Protein AF-A0A9W8AQF3-F1 (afdb_monomer)

Solvent-accessible surface area (backbone atoms only — not comparable to full-atom values): 25796 Å² total; per-residue (Å²): 132,82,88,85,83,89,82,91,82,87,91,87,83,90,89,84,82,92,90,83,88,88,88,81,88,79,92,79,89,80,92,88,91,88,93,79,88,90,85,90,89,86,86,88,84,86,88,85,88,87,84,87,81,87,87,82,86,89,87,88,85,80,89,88,87,90,88,89,88,86,86,90,89,90,81,89,92,83,90,88,88,85,89,90,78,90,78,77,94,76,83,78,81,77,87,72,80,91,73,76,90,70,76,92,62,92,72,79,77,62,86,87,71,76,70,76,59,67,71,76,49,44,94,90,53,58,88,67,47,43,57,59,48,42,53,30,56,76,71,72,43,72,72,71,53,98,91,37,79,91,58,53,62,68,57,53,48,55,37,50,75,74,62,57,77,65,93,64,82,88,39,66,76,57,51,55,52,52,52,51,55,50,54,41,36,51,59,42,50,54,52,49,52,52,49,50,52,56,48,51,54,45,52,55,50,50,53,54,51,52,50,54,48,52,52,56,47,51,51,59,49,61,75,72,46,86,85,81,77,84,71,78,59,58,65,73,60,50,49,56,52,48,53,56,47,33,65,72,73,69,53,46,68,42,91,62,29,63,63,50,39,39,61,76,24,78,47,39,64,64,56,28,52,52,52,53,48,54,47,38,62,76,53,71,64,48,79,41,46,56,64,57,50,28,65,76,66,66,50,74,59,68,67,60,56,49,52,52,61,54,36,32,82,67,67,43,66,70,58,42,44,49,51,49,53,51,43,50,74,70,68,56,56,56,67,62,50,50,52,55,49,48,52,51,58,69,70,48,85,87,63,54,72,67,44,47,52,51,50,55,50,52,48,52,60,46,53,49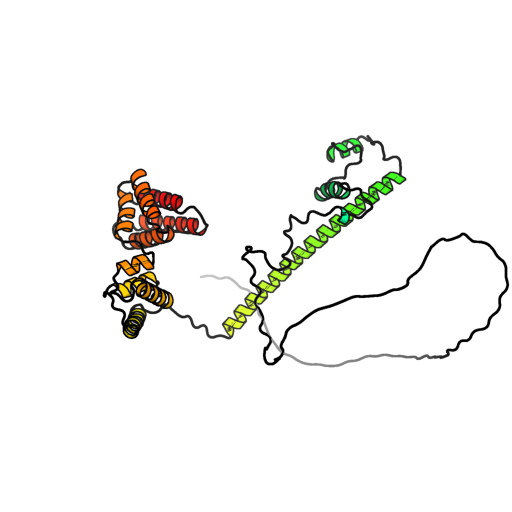,41,48,74,74,67,49,64,51,65,64,49,50,50,53,48,52,54,54,47,25,68,58,75,112

Organism: NCBI:txid1520584

Secondary structure (DSSP, 8-state):
---------------------------------------------------------------------------------------------------TT---S-PPPPTT-----GGGG-TTSPTTHHHHHHHHHHTTPPPPPTT-TTS-HHHHHHHHHTT---TTTT-HHHHHHHHHHHHHHHHHHHHHHHHHHHHHHHHHHHHHHHHHHHHHHHHHHHTTS----PPPPPHHHHHHHHHHHHHHHT--B-TTHHHHHHHTTTT-HHHHHHHHHHHHHHTTT--B-HHHHHHHHTPPPHHHHHHHHHHGGG--HHHHHHHHHHHHHTT--HHHHHHHHHHHHHH-TTS-HHHHHHHHHHHHHHHHHHHTT--HHHHHHHHHHHHHHHH-

Foldseek 3Di:
DDDDDDDDDDDDDDDDDDDDDDDDDDDDDDDDDDDDDDDDDDDDDDDDDDDDDDDDDDDDDDDDDDDDDDDDDDDDDDDDDDDDDDDPDDDDPDDDPCPDDPPPDPDDDDPVPPQDDPCLLPDLADVVGLSLLLVCVVVVADRDDPVCVPPGRVRVVVCVVVVNDDPDPVDPVSVVSVVVSNVSSNVSVVVVVVVVVVVVVVVVVVVVVVVVVVVVVCVVVPVVDDDDDDDQDDLVVLLVVVVVVCVVVVAAEDPPQSVLLCVLVVRPSVSSVVLVVVLCVVVVRDYYDNVSSCVSSLADPPVLLVCLVVLLQVLDLVSNLVSLVVCVVVVRFLLNSLVSNLVCLVPDPLDDPVLNVVLVVLSVVLNVCVVVPDDSSVSSSVSSNVNSVSRD

Radius of gyration: 45.44 Å; Cα contacts (8 Å, |Δi|>4): 207; chains: 1; bounding box: 141×112×80 Å

Sequence (392 aa):
HRRSYDSETESERSTSPRETRSSRRDKHSKSSRRRSRRRSVTPDSERESDHDRRGRRTRILAEESQERSPSPVTSQPLGVTPDLASNPELWVEKKIEPIGDIPVGPTPLTQHDIKMTERSYGGALLAGEGTAMAAYVQEGKRIPRRGEIGLNSDQIQNYEDVGYVMSGNRHHRMNAVRIRKENQVISAEEKRAMLLFNQEEKAKRENKIISGFREIFNEKVLSRCAKFRFKPLPLAQSEAKLQNICNSENVSYEPGVLPKVLQAAEGDLRRATMLLQSISELHANTFLTVDSVQEVAGIIPDDSIRGLVQSWQGQSYETIKRTVDQAVWAGYSAYQILNQIHDLVVDTPEWTSLQKARLAQLIGDTDKQISDGADEHLQLVNFMLQAAQLVA

Structure (mmCIF, N/CA/C/O backbone):
data_AF-A0A9W8AQF3-F1
#
_entry.id   AF-A0A9W8AQF3-F1
#
loop_
_atom_site.group_PDB
_atom_site.id
_atom_site.type_symbol
_atom_site.label_atom_id
_atom_site.label_alt_id
_atom_site.label_comp_id
_atom_site.label_asym_id
_atom_site.label_entity_id
_atom_site.label_seq_id
_atom_site.pdbx_PDB_ins_code
_atom_site.Cartn_x
_atom_site.Cartn_y
_atom_site.Cartn_z
_atom_site.occupancy
_atom_site.B_iso_or_equiv
_atom_site.auth_seq_id
_atom_site.auth_comp_id
_atom_site.auth_asym_id
_atom_site.auth_atom_id
_atom_site.pdbx_PDB_model_num
ATOM 1 N N . HIS A 1 1 ? -65.726 27.733 -14.527 1.00 36.69 1 HIS A N 1
ATOM 2 C CA . HIS A 1 1 ? -66.424 28.911 -13.957 1.00 36.69 1 HIS A CA 1
ATOM 3 C C . HIS A 1 1 ? -65.389 29.969 -13.595 1.00 36.69 1 HIS A C 1
ATOM 5 O O . HIS A 1 1 ? -64.429 29.572 -12.955 1.00 36.69 1 HIS A O 1
ATOM 11 N N . ARG A 1 2 ? -65.637 31.259 -13.916 1.00 35.09 2 ARG A N 1
ATOM 12 C CA . ARG A 1 2 ? -64.792 32.458 -13.629 1.00 35.09 2 ARG A CA 1
ATOM 13 C C . ARG A 1 2 ? -63.373 32.392 -14.281 1.00 35.09 2 ARG A C 1
ATOM 15 O O . ARG A 1 2 ? -62.829 31.307 -14.396 1.00 35.09 2 ARG A O 1
ATOM 22 N N . ARG A 1 3 ? -62.805 33.417 -14.952 1.00 35.38 3 ARG A N 1
ATOM 23 C CA . ARG A 1 3 ? -62.584 34.863 -14.644 1.00 35.38 3 ARG A CA 1
ATOM 24 C C . ARG A 1 3 ? -61.710 35.050 -13.388 1.00 35.38 3 ARG A C 1
ATOM 26 O O . ARG A 1 3 ? -62.020 34.414 -12.391 1.00 35.38 3 ARG A O 1
ATOM 33 N N . SER A 1 4 ? -60.674 35.895 -13.312 1.00 38.94 4 SER A N 1
ATOM 34 C CA . SER A 1 4 ? -60.054 36.910 -14.209 1.00 38.94 4 SER A CA 1
ATOM 35 C C . SER A 1 4 ? -58.675 37.311 -13.585 1.00 38.94 4 SER A C 1
ATOM 37 O O . SER A 1 4 ? -58.494 37.010 -12.408 1.00 38.94 4 SER A O 1
ATOM 39 N N . TYR A 1 5 ? -57.681 37.966 -14.216 1.00 40.25 5 TYR A N 1
ATOM 40 C CA . TYR A 1 5 ? -57.554 38.584 -15.555 1.00 40.25 5 TYR A CA 1
ATOM 41 C C . TYR A 1 5 ? -56.071 38.780 -16.004 1.00 40.25 5 TYR A C 1
ATOM 43 O O . TYR A 1 5 ? -55.168 38.204 -15.404 1.00 40.25 5 TYR A O 1
ATOM 51 N N . ASP A 1 6 ? -55.897 39.584 -17.061 1.00 38.28 6 ASP A N 1
ATOM 52 C CA . ASP A 1 6 ? -54.708 40.096 -17.787 1.00 38.28 6 ASP A CA 1
ATOM 53 C C . ASP A 1 6 ? -53.720 40.956 -16.927 1.00 38.28 6 ASP A C 1
ATOM 55 O O . ASP A 1 6 ? -53.942 41.107 -15.725 1.00 38.28 6 ASP A O 1
ATOM 59 N N . SER A 1 7 ? -52.604 41.548 -17.407 1.00 37.97 7 SER A N 1
ATOM 60 C CA . SER A 1 7 ? -52.220 42.006 -18.769 1.00 37.97 7 SER A CA 1
ATOM 61 C C . SER A 1 7 ? -50.678 42.111 -18.966 1.00 37.97 7 SER A C 1
ATOM 63 O O . SER A 1 7 ? -49.994 42.496 -18.021 1.00 37.97 7 SER A O 1
ATOM 65 N N . GLU A 1 8 ? -50.072 41.643 -20.076 1.00 36.22 8 GLU A N 1
ATOM 66 C CA . GLU A 1 8 ? -49.677 42.399 -21.312 1.00 36.22 8 GLU A CA 1
ATOM 67 C C . GLU A 1 8 ? -48.408 43.301 -21.165 1.00 36.22 8 GLU A C 1
ATOM 69 O O . GLU A 1 8 ? -48.124 43.781 -20.075 1.00 36.22 8 GLU A O 1
ATOM 74 N N . THR A 1 9 ? -47.548 43.569 -22.171 1.00 34.88 9 THR A N 1
ATOM 75 C CA . THR A 1 9 ? -47.558 43.252 -23.626 1.00 34.88 9 THR A CA 1
ATOM 76 C C . THR A 1 9 ? -46.135 43.164 -24.237 1.00 34.88 9 THR A C 1
ATOM 78 O O . THR A 1 9 ? -45.147 43.548 -23.617 1.00 34.88 9 THR A O 1
ATOM 81 N N . GLU A 1 10 ? -46.106 42.678 -25.482 1.00 31.36 10 GLU A N 1
ATOM 82 C CA . GLU A 1 10 ? -45.104 42.664 -26.576 1.00 31.36 10 GLU A CA 1
ATOM 83 C C . GLU A 1 10 ? -44.074 43.828 -26.647 1.00 31.36 10 GLU A C 1
ATOM 85 O O . GLU A 1 10 ? -44.308 44.907 -26.117 1.00 31.36 10 GLU A O 1
ATOM 90 N N . SER A 1 11 ? -42.879 43.760 -27.266 1.00 31.69 11 SER A N 1
ATOM 91 C CA . SER A 1 11 ? -42.222 42.882 -28.271 1.00 31.69 11 SER A CA 1
ATOM 92 C C . SER A 1 11 ? -42.486 43.140 -29.776 1.00 31.69 11 SER A C 1
ATOM 94 O O . SER A 1 11 ? -43.279 42.429 -30.372 1.00 31.69 11 SER A O 1
ATOM 96 N N . GLU A 1 12 ? -41.711 44.028 -30.426 1.00 31.83 12 GLU A N 1
ATOM 97 C CA . GLU A 1 12 ? -41.398 44.027 -31.884 1.00 31.83 12 GLU A CA 1
ATOM 98 C C . GLU A 1 12 ? -40.217 44.997 -32.210 1.00 31.83 12 GLU A C 1
ATOM 100 O O . GLU A 1 12 ? -39.749 45.700 -31.318 1.00 31.83 12 GLU A O 1
ATOM 105 N N . ARG A 1 13 ? -39.703 45.162 -33.451 1.00 31.30 13 ARG A N 1
ATOM 106 C CA . ARG A 1 13 ? -39.072 44.171 -34.362 1.00 31.30 13 ARG A CA 1
ATOM 107 C C . ARG A 1 13 ? -38.300 44.851 -35.530 1.00 31.30 13 ARG A C 1
ATOM 109 O O . ARG A 1 13 ? -38.886 45.211 -36.542 1.00 31.30 13 ARG A O 1
ATOM 116 N N . SER A 1 14 ? -36.960 44.808 -35.492 1.00 29.62 14 SER A N 1
ATOM 117 C CA . SER A 1 14 ? -36.036 44.784 -36.664 1.00 29.62 14 SER A CA 1
ATOM 118 C C . SER A 1 14 ? -35.817 46.020 -37.587 1.00 29.62 14 SER A C 1
ATOM 120 O O . SER A 1 14 ? -36.593 46.964 -37.629 1.00 29.62 14 SER A O 1
ATOM 122 N N . THR A 1 15 ? -34.764 45.897 -38.419 1.00 31.36 15 THR A N 1
ATOM 123 C CA . THR A 1 15 ? -34.368 46.664 -39.636 1.00 31.36 15 THR A CA 1
ATOM 124 C C . THR A 1 15 ? -33.429 47.889 -39.534 1.00 31.36 15 THR A C 1
ATOM 126 O O . THR A 1 15 ? -33.231 48.502 -38.493 1.00 31.36 15 THR A O 1
ATOM 129 N N . SER A 1 16 ? -32.735 48.116 -40.659 1.00 29.12 16 SER A N 1
ATOM 130 C CA . SER A 1 16 ? -31.552 48.964 -40.950 1.00 29.12 16 SER A CA 1
ATOM 131 C C . SER A 1 16 ? -31.938 50.159 -41.876 1.00 29.12 16 SER A C 1
ATOM 133 O O . SER A 1 16 ? -33.124 50.208 -42.196 1.00 29.12 16 SER A O 1
ATOM 135 N N . PRO A 1 17 ? -31.054 51.044 -42.437 1.00 42.41 17 PRO A N 1
ATOM 136 C CA . PRO A 1 17 ? -29.580 50.989 -42.572 1.00 42.41 17 PRO A CA 1
ATOM 137 C C . PRO A 1 17 ? -28.816 52.352 -42.469 1.00 42.41 17 PRO A C 1
ATOM 139 O O . PRO A 1 17 ? -29.359 53.347 -42.018 1.00 42.41 17 PRO A O 1
ATOM 142 N N . ARG A 1 18 ? -27.538 52.356 -42.917 1.00 28.56 18 ARG A N 1
ATOM 143 C CA . ARG A 1 18 ? -26.721 53.461 -43.507 1.00 28.56 18 ARG A CA 1
ATOM 144 C C . ARG A 1 18 ? -27.041 54.932 -43.145 1.00 28.56 18 ARG A C 1
ATOM 146 O O . ARG A 1 18 ? -28.071 55.432 -43.566 1.00 28.56 18 ARG A O 1
ATOM 153 N N . GLU A 1 19 ? -25.997 55.694 -42.775 1.00 30.45 19 GLU A N 1
ATOM 154 C CA . GLU A 1 19 ? -25.388 56.662 -43.723 1.00 30.45 19 GLU A CA 1
ATOM 155 C C . GLU A 1 19 ? -23.952 57.112 -43.348 1.00 30.45 19 GLU A C 1
ATOM 157 O O . GLU A 1 19 ? -23.313 56.490 -42.502 1.00 30.45 19 GLU A O 1
ATOM 162 N N . THR A 1 20 ? -23.385 58.109 -44.053 1.00 30.16 20 THR A N 1
ATOM 163 C CA . THR A 1 20 ? -21.966 58.534 -43.957 1.00 30.16 20 THR A CA 1
ATOM 164 C C . THR A 1 20 ? -21.789 60.057 -44.097 1.00 30.16 20 THR A C 1
ATOM 166 O O . THR A 1 20 ? -22.649 60.711 -44.676 1.00 30.16 20 THR A O 1
ATOM 169 N N . ARG A 1 21 ? -20.604 60.581 -43.711 1.00 28.42 21 ARG A N 1
ATOM 170 C CA . ARG A 1 21 ? -20.161 62.007 -43.771 1.00 28.42 21 ARG A CA 1
ATOM 171 C C . ARG A 1 21 ? -20.749 62.857 -42.621 1.00 28.42 21 ARG A C 1
ATOM 173 O O . ARG A 1 21 ? -21.860 62.632 -42.181 1.00 28.42 21 ARG A O 1
ATOM 180 N N . SER A 1 22 ? -20.037 63.829 -42.043 1.00 31.45 22 SER A N 1
ATOM 181 C CA . SER A 1 22 ? -19.351 64.944 -42.720 1.00 31.45 22 SER A CA 1
ATOM 182 C C . SER A 1 22 ? -18.193 65.571 -41.908 1.00 31.45 22 SER A C 1
ATOM 184 O O . SER A 1 22 ? -17.801 65.066 -40.862 1.00 31.45 22 SER A O 1
ATOM 186 N N . SER A 1 23 ? -17.597 66.654 -42.430 1.00 29.84 23 SER A N 1
ATOM 187 C CA . SER A 1 23 ? -16.319 67.238 -41.984 1.00 29.84 23 SER A CA 1
ATOM 188 C C . SER A 1 23 ? -16.358 68.764 -41.793 1.00 29.84 23 SER A C 1
ATOM 190 O O . SER A 1 23 ? -16.944 69.451 -42.631 1.00 29.84 23 SER A O 1
ATOM 192 N N . ARG A 1 24 ? -15.597 69.299 -40.824 1.00 32.09 24 ARG A N 1
ATOM 193 C CA . ARG A 1 24 ? -15.051 70.683 -40.738 1.00 32.09 24 ARG A CA 1
ATOM 194 C C . ARG A 1 24 ? -13.727 70.596 -39.937 1.00 32.09 24 ARG A C 1
ATOM 196 O O . ARG A 1 24 ? -13.678 69.820 -38.994 1.00 32.09 24 ARG A O 1
ATOM 203 N N . ARG A 1 25 ? -12.571 71.097 -40.411 1.00 31.89 25 ARG A N 1
ATOM 204 C CA . ARG A 1 25 ? -12.106 72.506 -40.573 1.00 31.89 25 ARG A CA 1
ATOM 205 C C . ARG A 1 25 ? -11.894 73.217 -39.219 1.00 31.89 25 ARG A C 1
ATOM 207 O O . ARG A 1 25 ? -12.736 73.065 -38.350 1.00 31.89 25 ARG A O 1
ATOM 214 N N . ASP A 1 26 ? -10.827 73.998 -38.991 1.00 33.72 26 ASP A N 1
ATOM 215 C CA . ASP A 1 26 ? -9.889 74.654 -39.933 1.00 33.72 26 ASP A CA 1
ATOM 216 C C . ASP A 1 26 ? -8.527 75.044 -39.272 1.00 33.72 26 ASP A C 1
ATOM 218 O O . ASP A 1 26 ? -8.540 75.383 -38.100 1.00 33.72 26 ASP A O 1
ATOM 222 N N . LYS A 1 27 ? -7.422 75.101 -40.062 1.00 33.75 27 LYS A N 1
ATOM 223 C CA . LYS A 1 27 ? -6.308 76.121 -40.089 1.00 33.75 27 LYS A CA 1
ATOM 224 C C . LYS A 1 27 ? -5.512 76.489 -38.792 1.00 33.75 27 LYS A C 1
ATOM 226 O O . LYS A 1 27 ? -5.991 76.317 -37.691 1.00 33.75 27 LYS A O 1
ATOM 231 N N . HIS A 1 28 ? -4.288 77.061 -38.795 1.00 33.28 28 HIS A N 1
ATOM 232 C CA . HIS A 1 28 ? -3.264 77.390 -39.819 1.00 33.28 28 HIS A CA 1
ATOM 233 C C . HIS A 1 28 ? -1.887 77.717 -39.160 1.00 33.28 28 HIS A C 1
ATOM 235 O O . HIS A 1 28 ? -1.837 78.630 -38.346 1.00 33.28 28 HIS A O 1
ATOM 241 N N . SER A 1 29 ? -0.762 77.206 -39.703 1.00 29.80 29 SER A N 1
ATOM 242 C CA . SER A 1 29 ? 0.559 77.909 -39.784 1.00 29.80 29 SER A CA 1
ATOM 243 C C . SER A 1 29 ? 1.313 78.270 -38.458 1.00 29.80 29 SER A C 1
ATOM 245 O O . SER A 1 29 ? 0.748 78.128 -37.390 1.00 29.80 29 SER A O 1
ATOM 247 N N . LYS A 1 30 ? 2.593 78.705 -38.392 1.00 32.31 30 LYS A N 1
ATOM 248 C CA . LYS A 1 30 ? 3.669 78.934 -39.392 1.00 32.31 30 LYS A CA 1
ATOM 249 C C . LYS A 1 30 ? 5.081 78.912 -38.733 1.00 32.31 30 LYS A C 1
ATOM 251 O O . LYS A 1 30 ? 5.334 79.635 -37.784 1.00 32.31 30 LYS A O 1
ATOM 256 N N . SER A 1 31 ? 6.001 78.136 -39.314 1.00 28.36 31 SER A N 1
ATOM 257 C CA . SER A 1 31 ? 7.448 78.396 -39.535 1.00 28.36 31 SER A CA 1
ATOM 258 C C . SER A 1 31 ? 8.253 79.431 -38.698 1.00 28.36 31 SER A C 1
ATOM 260 O O . SER A 1 31 ? 8.056 80.632 -38.858 1.00 28.36 31 SER A O 1
ATOM 262 N N . SER A 1 32 ? 9.339 78.983 -38.038 1.00 35.00 32 SER A N 1
ATOM 263 C CA . SER A 1 32 ? 10.731 79.505 -38.195 1.00 35.00 32 SER A CA 1
ATOM 264 C C . SER A 1 32 ? 11.743 78.736 -37.304 1.00 35.00 32 SER A C 1
ATOM 266 O O . SER A 1 32 ? 11.328 77.947 -36.466 1.00 35.00 32 SER A O 1
ATOM 268 N N . ARG A 1 33 ? 13.071 78.959 -37.343 1.00 31.97 33 ARG A N 1
ATOM 269 C CA . ARG A 1 33 ? 14.115 78.753 -38.391 1.00 31.97 33 ARG A CA 1
ATOM 270 C C . ARG A 1 33 ? 15.464 79.358 -37.899 1.00 31.97 33 ARG A C 1
ATOM 272 O O . ARG A 1 33 ? 15.626 80.567 -38.014 1.00 31.97 33 ARG A O 1
ATOM 279 N N . ARG A 1 34 ? 16.440 78.526 -37.472 1.00 32.88 34 ARG A N 1
ATOM 280 C CA . ARG A 1 34 ? 17.944 78.636 -37.569 1.00 32.88 34 ARG A CA 1
ATOM 281 C C . ARG A 1 34 ? 18.613 77.893 -36.383 1.00 32.88 34 ARG A C 1
ATOM 283 O O . ARG A 1 34 ? 18.042 77.944 -35.308 1.00 32.88 34 ARG A O 1
ATOM 290 N N . ARG A 1 35 ? 19.712 77.106 -36.443 1.00 32.47 35 ARG A N 1
ATOM 291 C CA . ARG A 1 35 ? 20.890 76.822 -37.332 1.00 32.47 35 ARG A CA 1
ATOM 292 C C . ARG A 1 35 ? 22.199 77.620 -37.109 1.00 32.47 35 ARG A C 1
ATOM 294 O O . ARG A 1 35 ? 22.379 78.646 -37.756 1.00 32.47 35 ARG A O 1
ATOM 301 N N . SER A 1 36 ? 23.165 76.985 -36.424 1.00 31.02 36 SER A N 1
ATOM 302 C CA . SER A 1 36 ? 24.648 76.981 -36.621 1.00 31.02 36 SER A CA 1
ATOM 303 C C . SER A 1 36 ? 25.254 75.984 -35.577 1.00 31.02 36 SER A C 1
ATOM 305 O O . SER A 1 36 ? 24.595 75.767 -34.568 1.00 31.02 36 SER A O 1
ATOM 307 N N . ARG A 1 37 ? 26.330 75.168 -35.712 1.00 31.11 37 ARG A N 1
ATOM 308 C CA . ARG A 1 37 ? 27.634 75.131 -36.448 1.00 31.11 37 ARG A CA 1
ATOM 309 C C . ARG A 1 37 ? 28.619 76.244 -36.025 1.00 31.11 37 ARG A C 1
ATOM 311 O O . ARG A 1 37 ? 28.202 77.385 -36.001 1.00 31.11 37 ARG A O 1
ATOM 318 N N . ARG A 1 38 ? 29.931 76.051 -35.778 1.00 32.28 38 ARG A N 1
ATOM 319 C CA . ARG A 1 38 ? 30.829 74.861 -35.625 1.00 32.28 38 ARG A CA 1
ATOM 320 C C . ARG A 1 38 ? 31.567 75.025 -34.252 1.00 32.28 38 ARG A C 1
ATOM 322 O O . ARG A 1 38 ? 30.863 75.442 -33.349 1.00 32.28 38 ARG A O 1
ATOM 329 N N . ARG A 1 39 ? 32.850 74.761 -33.921 1.00 28.78 39 ARG A N 1
ATOM 330 C CA . ARG A 1 39 ? 34.115 74.243 -34.522 1.00 28.78 39 ARG A CA 1
ATOM 331 C C . ARG A 1 39 ? 34.950 73.605 -33.371 1.00 28.78 39 ARG A C 1
ATOM 333 O O . ARG A 1 39 ? 34.737 73.965 -32.222 1.00 28.78 39 ARG A O 1
ATOM 340 N N . SER A 1 40 ? 35.905 72.719 -33.667 1.00 30.98 40 SER A N 1
ATOM 341 C CA . SER A 1 40 ? 36.999 72.286 -32.767 1.00 30.98 40 SER A CA 1
ATOM 342 C C . SER A 1 40 ? 38.280 73.131 -32.935 1.00 30.98 40 SER A C 1
ATOM 344 O O . SER A 1 40 ? 38.408 73.783 -33.977 1.00 30.98 40 SER A O 1
ATOM 346 N N . VAL A 1 41 ? 39.218 73.061 -31.966 1.00 29.67 41 VAL A N 1
ATOM 34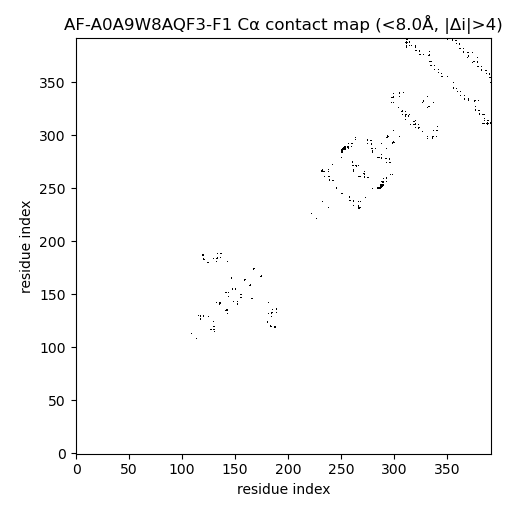7 C CA . VAL A 1 41 ? 40.714 73.044 -32.081 1.00 29.67 41 VAL A CA 1
ATOM 348 C C . VAL A 1 41 ? 41.386 73.439 -30.738 1.00 29.67 41 VAL A C 1
ATOM 350 O O . VAL A 1 41 ? 40.881 74.319 -30.050 1.00 29.67 41 VAL A O 1
ATOM 353 N N . THR A 1 42 ? 42.508 72.793 -30.388 1.00 32.25 42 THR A N 1
ATOM 354 C CA . THR A 1 42 ? 43.472 73.136 -29.304 1.00 32.25 42 THR A CA 1
ATOM 355 C C . THR A 1 42 ? 44.713 73.844 -29.892 1.00 32.25 42 THR A C 1
ATOM 357 O O . THR A 1 42 ? 44.916 73.736 -31.105 1.00 32.25 42 THR A O 1
ATOM 360 N N . PRO A 1 43 ? 45.522 74.605 -29.117 1.00 38.38 43 PRO A N 1
ATOM 361 C CA . PRO A 1 43 ? 46.742 74.019 -28.517 1.00 38.38 43 PRO A CA 1
ATOM 362 C C . PRO A 1 43 ? 47.244 74.717 -27.218 1.00 38.38 43 PRO A C 1
ATOM 364 O O . PRO A 1 43 ? 46.567 75.581 -26.665 1.00 38.38 43 PRO A O 1
ATOM 367 N N . ASP A 1 44 ? 48.438 74.325 -26.761 1.00 25.09 44 ASP A N 1
ATOM 368 C CA . ASP A 1 44 ? 49.206 74.854 -25.619 1.00 25.09 44 ASP A CA 1
ATOM 369 C C . ASP A 1 44 ? 49.760 76.287 -25.771 1.00 25.09 44 ASP A C 1
ATOM 371 O O . ASP A 1 44 ? 50.017 76.757 -26.881 1.00 25.09 44 ASP A O 1
ATOM 375 N N . SER A 1 45 ? 50.101 76.906 -24.629 1.00 28.70 45 SER A N 1
ATOM 376 C CA . SER A 1 45 ? 51.342 77.688 -24.449 1.00 28.70 45 SER A CA 1
ATOM 377 C C . SER A 1 45 ? 51.683 77.873 -22.956 1.00 28.70 45 SER A C 1
ATOM 379 O O . SER A 1 45 ? 50.779 77.962 -22.129 1.00 28.70 45 SER A O 1
ATOM 381 N N . GLU A 1 46 ? 52.974 77.941 -22.622 1.00 25.89 46 GLU A N 1
ATOM 382 C CA . GLU A 1 46 ? 53.530 77.834 -21.256 1.00 25.89 46 GLU A CA 1
ATOM 383 C C . GLU A 1 46 ? 53.776 79.191 -20.535 1.00 25.89 46 GLU A C 1
ATOM 385 O O . GLU A 1 46 ? 53.492 80.256 -21.083 1.00 25.89 46 GLU A O 1
ATOM 390 N N . ARG A 1 47 ? 54.442 79.113 -19.361 1.00 26.59 47 ARG A N 1
ATOM 391 C CA . ARG A 1 47 ? 54.951 80.164 -18.435 1.00 26.59 47 ARG A CA 1
ATOM 392 C C . ARG A 1 47 ? 53.933 80.635 -17.384 1.00 26.59 47 ARG A C 1
ATOM 394 O O . ARG A 1 47 ? 52.902 81.181 -17.748 1.00 26.59 47 ARG A O 1
ATOM 401 N N . GLU A 1 48 ? 54.059 80.367 -16.077 1.00 24.52 48 GLU A N 1
ATOM 402 C CA . GLU A 1 48 ? 55.168 80.367 -15.077 1.00 24.52 48 GLU A CA 1
ATOM 403 C C . GLU A 1 48 ? 55.283 81.667 -14.251 1.00 24.52 48 GLU A C 1
ATOM 405 O O . GLU A 1 48 ? 54.994 82.755 -14.741 1.00 24.52 48 GLU A O 1
ATOM 410 N N . SER A 1 49 ? 55.778 81.513 -13.008 1.00 27.27 49 SER A N 1
ATOM 411 C CA . SER A 1 49 ? 55.986 82.508 -11.929 1.00 27.27 49 SER A CA 1
ATOM 412 C C . SER A 1 49 ? 54.718 83.080 -11.251 1.00 27.27 49 SER A C 1
ATOM 414 O O . SER A 1 49 ? 53.756 83.423 -11.926 1.00 27.27 49 SER A O 1
ATOM 416 N N . ASP A 1 50 ? 54.635 83.243 -9.919 1.00 28.30 50 ASP A N 1
ATOM 417 C CA . ASP A 1 50 ? 55.329 82.570 -8.792 1.00 28.30 50 ASP A CA 1
ATOM 418 C C . ASP A 1 50 ? 54.529 82.788 -7.464 1.00 28.30 50 ASP A C 1
ATOM 420 O O . ASP A 1 50 ? 53.459 83.395 -7.471 1.00 28.30 50 ASP A O 1
ATOM 424 N N . HIS A 1 51 ? 55.094 82.351 -6.329 1.00 28.61 51 HIS A N 1
ATOM 425 C CA . HIS A 1 51 ? 54.745 82.566 -4.913 1.00 28.61 51 HIS A CA 1
ATOM 426 C C . HIS A 1 51 ? 53.838 81.550 -4.184 1.00 28.61 51 HIS A C 1
ATOM 428 O O . HIS A 1 51 ? 52.708 81.818 -3.788 1.00 28.61 51 HIS A O 1
ATOM 434 N N . ASP A 1 52 ? 54.467 80.410 -3.862 1.00 29.31 52 ASP A N 1
ATOM 435 C CA . ASP A 1 52 ? 54.828 80.019 -2.476 1.00 29.31 52 ASP A CA 1
ATOM 436 C C . ASP A 1 52 ? 53.750 80.169 -1.368 1.00 29.31 52 ASP A C 1
ATOM 438 O O . ASP A 1 52 ? 53.556 81.255 -0.823 1.00 29.31 52 ASP A O 1
ATOM 442 N N . ARG A 1 53 ? 53.211 79.033 -0.869 1.00 30.20 53 ARG A N 1
ATOM 443 C CA . ARG A 1 53 ? 53.653 78.464 0.437 1.00 30.20 53 ARG A CA 1
ATOM 444 C C . ARG A 1 53 ? 53.111 77.068 0.801 1.00 30.20 53 ARG A C 1
ATOM 446 O O . ARG A 1 53 ? 51.921 76.872 0.997 1.00 30.20 53 ARG A O 1
ATOM 453 N N . ARG A 1 54 ? 54.065 76.143 1.002 1.00 30.23 54 ARG A N 1
ATOM 454 C CA . ARG A 1 54 ? 54.220 75.137 2.095 1.00 30.23 54 ARG A CA 1
ATOM 455 C C . ARG A 1 54 ? 52.940 74.676 2.843 1.00 30.23 54 ARG A C 1
ATOM 457 O O . ARG A 1 54 ? 52.292 75.488 3.486 1.00 30.23 54 ARG A O 1
ATOM 464 N N . GLY A 1 55 ? 52.590 73.389 2.981 1.00 26.86 55 GLY A N 1
ATOM 465 C CA . GLY A 1 55 ? 53.256 72.120 2.625 1.00 26.86 55 GLY A CA 1
ATOM 466 C C . GLY A 1 55 ? 53.665 71.273 3.851 1.00 26.86 55 GLY A C 1
ATOM 467 O O . GLY A 1 55 ? 54.300 71.790 4.771 1.00 26.86 55 GLY A O 1
ATOM 468 N N . ARG A 1 56 ? 53.362 69.958 3.870 1.00 31.38 56 ARG A N 1
ATOM 469 C CA . ARG A 1 56 ? 53.897 69.007 4.876 1.00 31.38 56 ARG A CA 1
ATOM 470 C C . ARG A 1 56 ? 54.115 67.588 4.312 1.00 31.38 56 ARG A C 1
ATOM 472 O O . ARG A 1 56 ? 53.283 67.068 3.581 1.00 31.38 56 ARG A O 1
ATOM 479 N N . ARG A 1 57 ? 55.260 66.995 4.676 1.00 30.75 57 ARG A N 1
ATOM 480 C CA . ARG A 1 57 ? 55.775 65.648 4.320 1.00 30.75 57 ARG A CA 1
ATOM 481 C C . ARG A 1 57 ? 54.861 64.526 4.859 1.00 30.75 57 ARG A C 1
ATOM 483 O O . ARG A 1 57 ? 54.332 64.702 5.951 1.00 30.75 57 ARG A O 1
ATOM 490 N N . THR A 1 58 ? 54.526 63.430 4.161 1.00 28.64 58 THR A N 1
ATOM 491 C CA . THR A 1 58 ? 55.299 62.364 3.455 1.00 28.64 58 THR A CA 1
ATOM 492 C C . THR A 1 58 ? 56.156 61.455 4.345 1.00 28.64 58 THR A C 1
ATOM 494 O O . THR A 1 58 ? 57.120 61.936 4.944 1.00 28.64 58 THR A O 1
ATOM 497 N N . ARG A 1 59 ? 55.949 60.130 4.246 1.00 27.05 59 ARG A N 1
ATOM 498 C CA . ARG A 1 59 ? 57.035 59.167 3.963 1.00 27.05 59 ARG A CA 1
ATOM 499 C C . ARG A 1 59 ? 56.517 57.797 3.494 1.00 27.05 59 ARG A C 1
ATOM 501 O O . ARG A 1 59 ? 55.594 57.255 4.085 1.00 27.05 59 ARG A O 1
ATOM 508 N N . ILE A 1 60 ? 57.175 57.265 2.466 1.00 28.67 60 ILE A N 1
ATOM 509 C CA . ILE A 1 60 ? 57.196 55.861 2.025 1.00 28.67 60 ILE A CA 1
ATOM 510 C C . ILE A 1 60 ? 58.685 55.504 1.876 1.00 28.67 60 ILE A C 1
ATOM 512 O O . ILE A 1 60 ? 59.469 56.377 1.503 1.00 28.67 60 ILE A O 1
ATOM 516 N N . LEU A 1 61 ? 59.057 54.264 2.197 1.00 28.20 61 LEU A N 1
ATOM 517 C CA . LEU A 1 61 ? 60.344 53.603 1.928 1.00 28.20 61 LEU A CA 1
ATOM 518 C C . LEU A 1 61 ? 60.052 52.086 1.870 1.00 28.20 61 LEU A C 1
ATOM 520 O O . LEU A 1 61 ? 59.238 51.634 2.673 1.00 28.20 61 LEU A O 1
ATOM 524 N N . ALA A 1 62 ? 60.652 51.260 1.010 1.00 25.30 62 ALA A N 1
ATOM 525 C CA . ALA A 1 62 ? 61.475 51.515 -0.182 1.00 25.30 62 ALA A CA 1
ATOM 526 C C . ALA A 1 62 ? 61.432 50.266 -1.108 1.00 25.30 62 ALA A C 1
ATOM 528 O O . ALA A 1 62 ? 60.747 49.294 -0.788 1.00 25.30 62 ALA A O 1
ATOM 529 N N . GLU A 1 63 ? 62.147 50.309 -2.236 1.00 24.88 63 GLU A N 1
ATOM 530 C CA . GLU A 1 63 ? 62.446 49.176 -3.140 1.00 24.88 63 GLU A CA 1
ATOM 531 C C . GLU A 1 63 ? 63.372 48.116 -2.453 1.00 24.88 63 GLU A C 1
ATOM 533 O O . GLU A 1 63 ? 63.660 48.244 -1.264 1.00 24.88 63 GLU A O 1
ATOM 538 N N . GLU A 1 64 ? 63.836 46.999 -3.037 1.00 22.81 64 GLU A N 1
ATOM 539 C CA . GLU A 1 64 ? 64.249 46.713 -4.427 1.00 22.81 64 GLU A CA 1
ATOM 540 C C . GLU A 1 64 ? 64.367 45.186 -4.698 1.00 22.81 64 GLU A C 1
ATOM 542 O O . GLU A 1 64 ? 64.131 44.365 -3.810 1.00 22.81 64 GLU A O 1
ATOM 547 N N . SER A 1 65 ? 64.723 44.787 -5.926 1.00 27.58 65 SER A N 1
ATOM 548 C CA . SER A 1 65 ? 64.781 43.394 -6.410 1.00 27.58 65 SER A CA 1
ATOM 549 C C . SER A 1 65 ? 66.098 43.058 -7.125 1.00 27.58 65 SER A C 1
ATOM 551 O O . SER A 1 65 ? 66.479 43.807 -8.024 1.00 27.58 65 SER A O 1
ATOM 553 N N . GLN A 1 66 ? 66.727 41.902 -6.848 1.00 26.48 66 GLN A N 1
ATOM 554 C CA . GLN A 1 66 ? 67.744 41.309 -7.742 1.00 26.48 66 GLN A CA 1
ATOM 555 C C . GLN A 1 66 ? 67.998 39.797 -7.524 1.00 26.48 66 GLN A C 1
ATOM 557 O O . GLN A 1 66 ? 67.347 39.157 -6.700 1.00 26.48 66 GLN A O 1
ATOM 562 N N . GLU A 1 67 ? 68.887 39.216 -8.339 1.00 23.27 67 GLU A N 1
ATOM 563 C CA . GLU A 1 67 ? 68.925 37.795 -8.736 1.00 23.27 67 GLU A CA 1
ATOM 564 C C . GLU A 1 67 ? 70.100 36.985 -8.139 1.00 23.27 67 GLU A C 1
ATOM 566 O O . GLU A 1 67 ? 71.150 37.561 -7.850 1.00 23.27 67 GLU A O 1
ATOM 571 N N . ARG A 1 68 ? 69.997 35.635 -8.117 1.00 23.45 68 ARG A N 1
ATOM 572 C CA . ARG A 1 68 ? 71.054 34.700 -8.605 1.00 23.45 68 ARG A CA 1
ATOM 573 C C . ARG A 1 68 ? 70.634 33.213 -8.638 1.00 23.45 68 ARG A C 1
ATOM 575 O O . ARG A 1 68 ? 69.556 32.848 -8.184 1.00 23.45 68 ARG A O 1
ATOM 582 N N . SER A 1 69 ? 71.488 32.378 -9.241 1.00 23.09 69 SER A N 1
ATOM 583 C CA . SER A 1 69 ? 71.271 30.976 -9.670 1.00 23.09 69 SER A CA 1
ATOM 584 C C . SER A 1 69 ? 72.524 30.089 -9.357 1.00 23.09 69 SER A C 1
ATOM 586 O O . SER A 1 69 ? 73.354 30.539 -8.567 1.00 23.09 69 SER A O 1
ATOM 588 N N . PRO A 1 70 ? 72.756 28.883 -9.940 1.00 35.09 70 PRO A N 1
ATOM 589 C CA . PRO A 1 70 ? 72.057 27.598 -9.702 1.00 35.09 70 PRO A CA 1
ATOM 590 C C . PRO A 1 70 ? 73.002 26.369 -9.454 1.00 35.09 70 PRO A C 1
ATOM 592 O O . PRO A 1 70 ? 74.225 26.498 -9.493 1.00 35.09 70 PRO A O 1
ATOM 595 N N . SER A 1 71 ? 72.438 25.139 -9.422 1.00 28.95 71 SER A N 1
ATOM 596 C CA . SER A 1 71 ? 73.105 23.796 -9.564 1.00 28.95 71 SER A CA 1
ATOM 597 C C . SER A 1 71 ? 73.842 23.231 -8.316 1.00 28.95 71 SER A C 1
ATOM 599 O O . SER A 1 71 ? 74.048 24.008 -7.385 1.00 28.95 71 SER A O 1
ATOM 601 N N . PRO A 1 72 ? 74.222 21.916 -8.223 1.00 30.06 72 PRO A N 1
ATOM 602 C CA . PRO A 1 72 ? 74.474 20.907 -9.283 1.00 30.06 72 PRO A CA 1
ATOM 603 C C . PRO A 1 72 ? 73.614 19.603 -9.253 1.00 30.06 72 PRO A C 1
ATOM 605 O O . PRO A 1 72 ? 72.578 19.540 -8.602 1.00 30.06 72 PRO A O 1
ATOM 608 N N . VAL A 1 73 ? 74.020 18.597 -10.053 1.00 26.73 73 VAL A N 1
ATOM 609 C CA . VAL A 1 73 ? 73.265 17.416 -10.568 1.00 26.73 73 VAL A CA 1
ATOM 610 C C . VAL A 1 73 ? 74.151 16.138 -10.541 1.00 26.73 73 VAL A C 1
ATOM 612 O O . VAL A 1 73 ? 75.356 16.298 -10.353 1.00 26.73 73 VAL A O 1
ATOM 615 N N . THR A 1 74 ? 73.589 14.928 -10.809 1.00 24.22 74 THR A N 1
ATOM 616 C CA . THR A 1 74 ? 74.194 13.653 -11.368 1.00 24.22 74 THR A CA 1
ATOM 617 C C . THR A 1 74 ? 73.879 12.419 -10.482 1.00 24.22 74 THR A C 1
ATOM 619 O O . THR A 1 74 ? 73.990 12.557 -9.271 1.00 24.22 74 THR A O 1
ATOM 622 N N . SER A 1 75 ? 73.489 11.197 -10.914 1.00 26.52 75 SER A N 1
ATOM 623 C CA . SER A 1 75 ? 73.108 10.512 -12.194 1.00 26.52 75 SER A CA 1
ATOM 624 C C . SER A 1 75 ? 72.147 9.332 -11.850 1.00 26.52 75 SER A C 1
ATOM 626 O O . SER A 1 75 ? 72.288 8.787 -10.762 1.00 26.52 75 SER A O 1
ATOM 628 N N . GLN A 1 76 ? 71.087 8.942 -12.590 1.00 26.05 76 GLN A N 1
ATOM 629 C CA . GLN A 1 76 ? 70.977 8.333 -13.949 1.00 26.05 76 GLN A CA 1
ATOM 630 C C . GLN A 1 76 ? 71.635 6.934 -14.130 1.00 26.05 76 GLN A C 1
ATOM 632 O O . GLN A 1 76 ? 72.672 6.728 -13.502 1.00 26.05 76 GLN A O 1
ATOM 637 N N . PRO A 1 77 ? 71.157 6.023 -15.035 1.00 38.84 77 PRO A N 1
ATOM 638 C CA . PRO A 1 77 ? 69.929 6.021 -15.879 1.00 38.84 77 PRO A CA 1
ATOM 639 C C . PRO A 1 77 ? 69.181 4.649 -16.029 1.00 38.84 77 PRO A C 1
ATOM 641 O O . PRO A 1 77 ? 69.613 3.641 -15.481 1.00 38.84 77 PRO A O 1
ATOM 644 N N . LEU A 1 78 ? 68.095 4.642 -16.837 1.00 25.83 78 LEU A N 1
ATOM 645 C CA . LEU A 1 78 ? 67.539 3.623 -17.790 1.00 25.83 78 LEU A CA 1
ATOM 646 C C . LEU A 1 78 ? 66.017 3.921 -17.921 1.00 25.83 78 LEU A C 1
ATOM 648 O O . LEU A 1 78 ? 65.366 4.085 -16.898 1.00 25.83 78 LEU A O 1
ATOM 652 N N . GLY A 1 79 ? 65.379 4.180 -19.075 1.00 24.83 79 GLY A N 1
ATOM 653 C CA . GLY A 1 79 ? 65.330 3.452 -20.361 1.00 24.83 79 GLY A CA 1
ATOM 654 C C . GLY A 1 79 ? 64.000 2.660 -20.409 1.00 24.83 79 GLY A C 1
ATOM 655 O O . GLY A 1 79 ? 63.751 1.920 -19.468 1.00 24.83 79 GLY A O 1
ATOM 656 N N . VAL A 1 80 ? 63.075 2.745 -21.382 1.00 27.09 80 VAL A N 1
ATOM 657 C CA . VAL A 1 80 ? 63.051 3.261 -22.777 1.00 27.09 80 VAL A CA 1
ATOM 658 C C . VAL A 1 80 ? 61.620 3.772 -23.128 1.00 27.09 80 VAL A C 1
ATOM 660 O O . VAL A 1 80 ? 60.664 3.427 -22.440 1.00 27.09 80 VAL A O 1
ATOM 663 N N . THR A 1 81 ? 61.454 4.576 -24.187 1.00 29.67 81 THR A N 1
ATOM 664 C CA . THR A 1 81 ? 60.166 5.038 -24.779 1.00 29.67 81 THR A CA 1
ATOM 665 C C . THR A 1 81 ? 60.150 4.761 -26.304 1.00 29.67 81 THR A C 1
ATOM 667 O O . THR A 1 81 ? 61.207 4.379 -26.816 1.00 29.67 81 THR A O 1
ATOM 670 N N . PRO A 1 82 ? 59.056 4.979 -27.078 1.00 38.69 82 PRO A N 1
ATOM 671 C CA . PRO A 1 82 ? 57.697 5.429 -26.725 1.00 38.69 82 PRO A CA 1
ATOM 672 C C . PRO A 1 82 ? 56.568 4.513 -27.265 1.00 38.69 82 PRO A C 1
ATOM 674 O O . PRO A 1 82 ? 56.831 3.596 -28.032 1.00 38.69 82 PRO A O 1
ATOM 677 N N . ASP A 1 83 ? 55.304 4.853 -26.980 1.00 24.73 83 ASP A N 1
ATOM 678 C CA . ASP A 1 83 ? 54.339 5.103 -28.069 1.00 24.73 83 ASP A CA 1
ATOM 679 C C . ASP A 1 83 ? 53.203 6.046 -27.612 1.00 24.73 83 ASP A C 1
ATOM 681 O O . ASP A 1 83 ? 52.934 6.156 -26.413 1.00 24.73 83 ASP A O 1
ATOM 685 N N . LEU A 1 84 ? 52.569 6.766 -28.545 1.00 34.91 84 LEU A N 1
ATOM 686 C CA . LEU A 1 84 ? 51.521 7.761 -28.258 1.00 34.91 84 LEU A CA 1
ATOM 687 C C . LEU A 1 84 ? 50.445 7.771 -29.357 1.00 34.91 84 LEU A C 1
ATOM 689 O O . LEU A 1 84 ? 50.426 8.642 -30.228 1.00 34.91 84 LEU A O 1
ATOM 693 N N . ALA A 1 85 ? 49.515 6.819 -29.289 1.00 29.00 85 ALA A N 1
ATOM 694 C CA . ALA A 1 85 ? 48.356 6.755 -30.175 1.00 29.00 85 ALA A CA 1
ATOM 695 C C . ALA A 1 85 ? 47.100 6.252 -29.443 1.00 29.00 85 ALA A C 1
ATOM 697 O O . ALA A 1 85 ? 47.184 5.469 -28.502 1.00 29.00 85 ALA A O 1
ATOM 698 N N . SER A 1 86 ? 45.934 6.711 -29.913 1.00 32.97 86 SER A N 1
ATOM 699 C CA . SER A 1 86 ? 44.584 6.257 -29.536 1.00 32.97 86 SER A CA 1
ATOM 700 C C . SER A 1 86 ? 44.281 6.111 -28.036 1.00 32.97 86 SER A C 1
ATOM 702 O O . SER A 1 86 ? 44.329 5.016 -27.480 1.00 32.97 86 SER A O 1
ATOM 704 N N . ASN A 1 87 ? 43.779 7.187 -27.427 1.00 31.42 87 ASN A N 1
ATOM 705 C CA . ASN A 1 87 ? 42.749 7.058 -26.396 1.00 31.42 87 ASN A CA 1
ATOM 706 C C . ASN A 1 87 ? 41.763 8.240 -26.522 1.00 31.42 87 ASN A C 1
ATOM 708 O O . ASN A 1 87 ? 42.195 9.384 -26.363 1.00 31.42 87 ASN A O 1
ATOM 712 N N . PRO A 1 88 ? 40.484 8.018 -26.889 1.00 33.28 88 PRO A N 1
ATOM 713 C CA . PRO A 1 88 ? 39.467 9.071 -26.892 1.00 33.28 88 PRO A CA 1
ATOM 714 C C . PRO A 1 88 ? 39.059 9.440 -25.454 1.00 33.28 88 PRO A C 1
ATOM 716 O O . PRO A 1 88 ? 39.481 8.792 -24.498 1.00 33.28 88 PRO A O 1
ATOM 719 N N . GLU A 1 89 ? 38.227 10.473 -25.295 1.00 42.38 89 GLU A N 1
ATOM 720 C CA . GLU A 1 89 ? 37.784 10.995 -23.991 1.00 42.38 89 GLU A CA 1
ATOM 721 C C . GLU A 1 89 ? 36.905 10.002 -23.202 1.00 42.38 89 GLU A C 1
ATOM 723 O O . GLU A 1 89 ? 35.680 10.119 -23.139 1.00 42.38 89 GLU A O 1
ATOM 728 N N . LEU A 1 90 ? 37.539 9.027 -22.551 1.00 33.22 90 LEU A N 1
ATOM 729 C CA . LEU A 1 90 ? 36.909 8.184 -21.542 1.00 33.22 90 LEU A CA 1
ATOM 730 C C . LEU A 1 90 ? 36.653 9.005 -20.274 1.00 33.22 90 LEU A C 1
ATOM 732 O O . LEU A 1 90 ? 37.559 9.266 -19.481 1.00 33.22 90 LEU A O 1
ATOM 736 N N . TRP A 1 91 ? 35.393 9.395 -20.080 1.00 34.72 91 TRP A N 1
ATOM 737 C CA . TRP A 1 91 ? 34.908 9.974 -18.831 1.00 34.72 91 TRP A CA 1
ATOM 738 C C . TRP A 1 91 ? 35.090 8.966 -17.690 1.00 34.72 91 TRP A C 1
ATOM 740 O O . TRP A 1 91 ? 34.369 7.974 -17.597 1.00 34.72 91 TRP A O 1
ATOM 750 N N . VAL A 1 92 ? 36.057 9.222 -16.809 1.00 37.19 92 VAL A N 1
ATOM 751 C CA . VAL A 1 92 ? 36.258 8.423 -15.596 1.00 37.19 92 VAL A CA 1
ATOM 752 C C . VAL A 1 92 ? 35.273 8.897 -14.533 1.00 37.19 92 VAL A C 1
ATOM 754 O O . VAL A 1 92 ? 35.463 9.956 -13.931 1.00 37.19 92 VAL A O 1
ATOM 757 N N . GLU A 1 93 ? 34.228 8.109 -14.277 1.00 33.09 93 GLU A N 1
ATOM 758 C CA . GLU A 1 93 ? 33.326 8.359 -13.154 1.00 33.09 93 GLU A CA 1
ATOM 759 C C . GLU A 1 93 ? 34.095 8.304 -11.831 1.00 33.09 93 GLU A C 1
ATOM 761 O O . GLU A 1 93 ? 34.585 7.262 -11.383 1.00 33.09 93 GLU A O 1
ATOM 766 N N . LYS A 1 94 ? 34.199 9.462 -11.180 1.00 37.34 94 LYS A N 1
ATOM 767 C CA . LYS A 1 94 ? 34.789 9.577 -9.853 1.00 37.34 94 LYS A CA 1
ATOM 768 C C . LYS A 1 94 ? 33.813 8.982 -8.841 1.00 37.34 94 LYS A C 1
ATOM 770 O O . LYS A 1 94 ? 32.836 9.635 -8.488 1.00 37.34 94 LYS A O 1
ATOM 775 N N . LYS A 1 95 ? 34.088 7.765 -8.360 1.00 32.50 95 LYS A N 1
ATOM 776 C CA . LYS A 1 95 ? 33.314 7.147 -7.273 1.00 32.50 95 LYS A CA 1
ATOM 777 C C . LYS A 1 95 ? 33.264 8.087 -6.064 1.00 32.50 95 LYS A C 1
ATOM 779 O O . LYS A 1 95 ? 34.302 8.486 -5.537 1.00 32.50 95 LYS A O 1
ATOM 784 N N . ILE A 1 96 ? 32.048 8.431 -5.657 1.00 38.12 96 ILE A N 1
ATOM 785 C CA . ILE A 1 96 ? 31.726 9.162 -4.431 1.00 38.12 96 ILE A CA 1
ATOM 786 C C . ILE A 1 96 ? 31.115 8.132 -3.478 1.00 38.12 96 ILE A C 1
ATOM 788 O O . ILE A 1 96 ? 30.267 7.342 -3.893 1.00 38.12 96 ILE A O 1
ATOM 792 N N . GLU A 1 97 ? 31.567 8.098 -2.226 1.00 35.03 97 GLU A N 1
ATOM 793 C CA . GLU A 1 97 ? 30.970 7.226 -1.209 1.00 35.03 97 GLU A CA 1
ATOM 794 C C . GLU A 1 97 ? 29.562 7.726 -0.831 1.00 35.03 97 GLU A C 1
ATOM 796 O O . GLU A 1 97 ? 29.331 8.938 -0.855 1.00 35.03 97 GLU A O 1
ATOM 801 N N . PRO A 1 98 ? 28.611 6.833 -0.490 1.00 36.34 98 PRO A N 1
ATOM 802 C CA . PRO A 1 98 ? 27.215 7.196 -0.246 1.00 36.34 98 PRO A CA 1
ATOM 803 C C . PRO A 1 98 ? 27.028 7.931 1.094 1.00 36.34 98 PRO A C 1
ATOM 805 O O . PRO A 1 98 ? 26.531 7.383 2.076 1.00 36.34 98 PRO A O 1
ATOM 808 N N . ILE A 1 99 ? 27.409 9.207 1.120 1.00 42.94 99 ILE A N 1
ATOM 809 C CA . ILE A 1 99 ? 27.019 10.168 2.153 1.00 42.94 99 ILE A CA 1
ATOM 810 C C . ILE A 1 99 ? 25.574 10.581 1.846 1.00 42.94 99 ILE A C 1
ATOM 812 O O . ILE A 1 99 ? 25.319 11.242 0.840 1.00 42.94 99 ILE A O 1
ATOM 816 N N . GLY A 1 100 ? 24.634 10.126 2.679 1.00 39.75 100 GLY A N 1
ATOM 817 C CA . GLY A 1 100 ? 23.199 10.158 2.381 1.00 39.75 100 GLY A CA 1
ATOM 818 C C . GLY A 1 100 ? 22.610 11.552 2.136 1.00 39.75 100 GLY A C 1
ATOM 819 O O . GLY A 1 100 ? 22.925 12.501 2.852 1.00 39.75 100 GLY A O 1
ATOM 820 N N . ASP A 1 101 ? 21.738 11.630 1.126 1.00 49.88 101 ASP A N 1
ATOM 821 C CA . ASP A 1 101 ? 20.739 12.670 0.835 1.00 49.88 101 ASP A CA 1
ATOM 822 C C . ASP A 1 101 ? 21.091 14.119 1.214 1.00 49.88 101 ASP A C 1
ATOM 824 O O . ASP A 1 101 ? 20.300 14.852 1.810 1.00 49.88 101 ASP A O 1
ATOM 828 N N . ILE A 1 102 ? 22.264 14.582 0.774 1.00 50.22 102 ILE A N 1
ATOM 829 C CA . ILE A 1 102 ? 22.559 16.015 0.687 1.00 50.22 102 ILE A CA 1
ATOM 830 C C . ILE A 1 102 ? 21.915 16.549 -0.609 1.00 50.22 102 ILE A C 1
ATOM 832 O O . ILE A 1 102 ? 22.384 16.202 -1.696 1.00 50.22 102 ILE A O 1
ATOM 836 N N . PRO A 1 103 ? 20.870 17.400 -0.555 1.00 57.50 103 PRO A N 1
ATOM 837 C CA . PRO A 1 103 ? 20.221 17.912 -1.760 1.00 57.50 103 PRO A CA 1
ATOM 838 C C . PRO A 1 103 ? 21.164 18.855 -2.522 1.00 57.50 103 PRO A C 1
ATOM 840 O O . PRO A 1 103 ? 21.438 19.974 -2.087 1.00 57.50 103 PRO A O 1
ATOM 843 N N . VAL A 1 104 ? 21.663 18.409 -3.680 1.00 52.47 104 VAL A N 1
ATOM 844 C CA . VAL A 1 104 ? 22.634 19.161 -4.493 1.00 52.47 104 VAL A CA 1
ATOM 845 C C . VAL A 1 104 ? 21.941 20.282 -5.276 1.00 52.47 104 VAL A C 1
ATOM 847 O O . VAL A 1 104 ? 21.624 20.162 -6.458 1.00 52.47 104 VAL A O 1
ATOM 850 N N . GLY A 1 105 ? 21.714 21.404 -4.599 1.00 57.34 105 GLY A N 1
ATOM 851 C CA . GLY A 1 105 ? 21.204 22.643 -5.177 1.00 57.34 105 GLY A CA 1
ATOM 852 C C . GLY A 1 105 ? 20.974 23.712 -4.103 1.00 57.34 105 GLY A C 1
ATOM 853 O O . GLY A 1 105 ? 20.955 23.390 -2.916 1.00 57.34 105 GLY A O 1
ATOM 854 N N . PRO A 1 106 ? 20.796 24.991 -4.479 1.00 53.16 106 PRO A N 1
ATOM 855 C CA . PRO A 1 106 ? 20.425 26.038 -3.534 1.00 53.16 106 PRO A CA 1
ATOM 856 C C . PRO A 1 106 ? 18.967 25.846 -3.092 1.00 53.16 106 PRO A C 1
ATOM 858 O O . PRO A 1 106 ? 18.040 26.386 -3.698 1.00 53.16 106 PRO A O 1
ATOM 861 N N . THR A 1 107 ? 18.759 25.052 -2.042 1.00 57.94 107 THR A N 1
ATOM 862 C CA . THR A 1 107 ? 17.447 24.877 -1.413 1.00 57.94 107 THR A CA 1
ATOM 863 C C . THR A 1 107 ? 16.929 26.219 -0.875 1.00 57.94 107 THR A C 1
ATOM 865 O O . THR A 1 107 ? 17.706 27.016 -0.338 1.00 57.94 107 THR A O 1
ATOM 868 N N . PRO A 1 108 ? 15.623 26.521 -1.015 1.00 53.38 108 PRO A N 1
ATOM 869 C CA . PRO A 1 108 ? 15.056 27.729 -0.432 1.00 53.38 108 PRO A CA 1
ATOM 870 C C . PRO A 1 108 ? 15.159 27.661 1.096 1.00 53.38 108 PRO A C 1
ATOM 872 O O . PRO A 1 108 ? 14.752 26.675 1.709 1.00 53.38 108 PRO A O 1
ATOM 875 N N . LEU A 1 109 ? 15.703 28.717 1.706 1.00 46.09 109 LEU A N 1
ATOM 876 C CA . LEU A 1 109 ? 15.887 28.813 3.156 1.00 46.09 109 LEU A CA 1
ATOM 877 C C . LEU A 1 109 ? 14.559 28.618 3.899 1.00 46.09 109 LEU A C 1
ATOM 879 O O . LEU A 1 109 ? 13.596 29.354 3.671 1.00 46.09 109 LEU A O 1
ATOM 883 N N . THR A 1 110 ? 14.538 27.670 4.836 1.00 50.16 110 THR A N 1
ATOM 884 C CA . THR A 1 110 ? 13.416 27.433 5.749 1.00 50.16 110 THR A CA 1
ATOM 885 C C . THR A 1 110 ? 13.091 28.727 6.499 1.00 50.16 110 THR A C 1
ATOM 887 O O . THR A 1 110 ? 13.956 29.295 7.169 1.00 50.16 110 THR A O 1
ATOM 890 N N . GLN A 1 111 ? 11.848 29.213 6.389 1.00 53.19 111 GLN A N 1
ATOM 891 C CA . GLN A 1 111 ? 11.485 30.596 6.754 1.00 53.19 111 GLN A CA 1
ATOM 892 C C . GLN A 1 111 ? 11.814 30.990 8.208 1.00 53.19 111 GLN A C 1
ATOM 894 O O . GLN A 1 111 ? 12.025 32.171 8.486 1.00 53.19 111 GLN A O 1
ATOM 899 N N . HIS A 1 112 ? 11.898 30.023 9.124 1.00 47.03 112 HIS A N 1
ATOM 900 C CA . HIS A 1 112 ? 12.151 30.261 10.547 1.00 47.03 112 HIS A CA 1
ATOM 901 C C . HIS A 1 112 ? 13.635 30.415 10.927 1.00 47.03 112 HIS A C 1
ATOM 903 O O . HIS A 1 112 ? 13.915 30.949 11.999 1.00 47.03 112 HIS A O 1
ATOM 909 N N . ASP A 1 113 ? 14.585 30.024 10.066 1.00 46.56 113 ASP A N 1
ATOM 910 C CA . ASP A 1 113 ? 16.020 30.007 1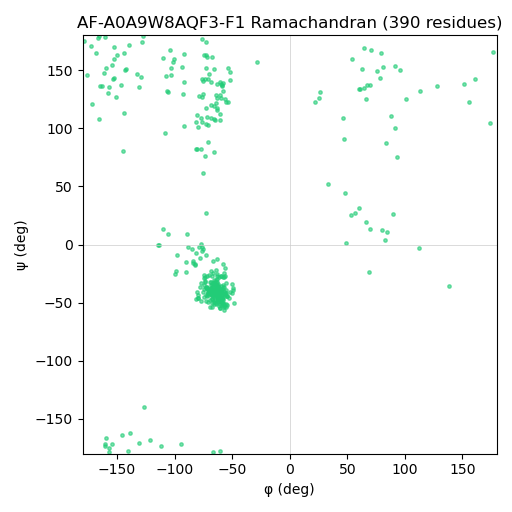0.406 1.00 46.56 113 ASP A CA 1
ATOM 911 C C . ASP A 1 113 ? 16.883 31.063 9.701 1.00 46.56 113 ASP A C 1
ATOM 913 O O . ASP A 1 113 ? 18.107 31.078 9.841 1.00 46.56 113 ASP A O 1
ATOM 917 N N . ILE A 1 114 ? 16.262 32.064 9.064 1.00 54.78 114 ILE A N 1
ATOM 918 C CA . ILE A 1 114 ? 16.957 33.314 8.704 1.00 54.78 114 ILE A CA 1
ATOM 919 C C . ILE A 1 114 ? 17.145 34.183 9.965 1.00 54.78 114 ILE A C 1
ATOM 921 O O . ILE A 1 114 ? 16.619 35.302 10.054 1.00 54.78 114 ILE A O 1
ATOM 925 N N . LYS A 1 115 ? 17.893 33.655 10.946 1.00 54.06 115 LYS A N 1
ATOM 926 C CA . LYS A 1 115 ? 18.405 34.376 12.117 1.00 54.06 115 LYS A CA 1
ATOM 927 C C . LYS A 1 115 ? 19.391 35.437 11.625 1.00 54.06 115 LYS A C 1
ATOM 929 O O . LYS A 1 115 ? 20.483 35.121 11.157 1.00 54.06 115 LYS A O 1
ATOM 934 N N . MET A 1 116 ? 18.985 36.705 11.677 1.00 58.22 116 MET A N 1
ATOM 935 C CA . MET A 1 116 ? 19.756 37.815 11.107 1.00 58.22 116 MET A CA 1
ATOM 936 C C . MET A 1 116 ? 21.106 37.973 11.811 1.00 58.22 116 MET A C 1
ATOM 938 O O . MET A 1 116 ? 21.161 38.331 12.987 1.00 58.22 116 MET A O 1
ATOM 942 N N . THR A 1 117 ? 22.200 37.760 11.076 1.00 61.53 117 THR A N 1
ATOM 943 C CA . THR A 1 117 ? 23.551 38.090 11.545 1.00 61.53 117 THR A CA 1
ATOM 944 C C . THR A 1 117 ? 23.624 39.577 11.895 1.00 61.53 117 THR A C 1
ATOM 946 O O . THR A 1 117 ? 23.119 40.412 11.152 1.00 61.53 117 THR A O 1
ATOM 949 N N . GLU A 1 118 ? 24.301 39.931 12.989 1.00 62.91 118 GLU A N 1
ATOM 950 C CA . GLU A 1 118 ? 24.351 41.300 13.541 1.00 62.91 118 GLU A CA 1
ATOM 951 C C . GLU A 1 118 ? 24.697 42.385 12.504 1.00 62.91 118 GLU A C 1
ATOM 953 O O . GLU A 1 118 ? 24.173 43.499 12.542 1.00 62.91 118 GLU A O 1
ATOM 958 N N . ARG A 1 119 ? 25.544 42.029 11.528 1.00 66.69 119 ARG A N 1
ATOM 959 C CA . ARG A 1 119 ? 25.979 42.880 10.409 1.00 66.69 119 ARG A CA 1
ATOM 960 C C . ARG A 1 119 ? 24.818 43.432 9.570 1.00 66.69 119 ARG A C 1
ATOM 962 O O . ARG A 1 119 ? 24.969 44.508 8.996 1.00 66.69 119 ARG A O 1
ATOM 969 N N . SER A 1 120 ? 23.676 42.743 9.518 1.00 69.69 120 SER A N 1
ATOM 970 C CA . SER A 1 120 ? 22.501 43.129 8.724 1.00 69.69 120 SER A CA 1
ATOM 971 C C . SER A 1 120 ? 21.877 44.460 9.150 1.00 69.69 120 SER A C 1
ATOM 973 O O . SER A 1 120 ? 21.274 45.137 8.322 1.00 69.69 120 SER A O 1
ATOM 975 N N . TYR A 1 121 ? 22.055 44.867 10.411 1.00 72.50 121 TYR A N 1
ATOM 976 C CA . TYR A 1 121 ? 21.548 46.143 10.928 1.00 72.50 121 TYR A CA 1
ATOM 977 C C . TYR A 1 121 ? 22.535 47.309 10.729 1.00 72.50 121 TYR A C 1
ATOM 979 O O . TYR A 1 121 ? 22.206 48.452 11.034 1.00 72.50 121 TYR A O 1
ATOM 987 N N . GLY A 1 122 ? 23.729 47.058 10.176 1.00 71.25 122 GLY A N 1
ATOM 988 C CA . GLY A 1 122 ? 24.729 48.074 9.832 1.00 71.25 122 GLY A CA 1
ATOM 989 C C . GLY A 1 122 ? 25.600 48.562 11.002 1.00 71.25 122 GLY A C 1
ATOM 990 O O . GLY A 1 122 ? 25.201 48.573 12.163 1.00 71.25 122 GLY A O 1
ATOM 991 N N . GLY A 1 123 ? 26.817 49.014 10.681 1.00 74.88 123 GLY A N 1
ATOM 992 C CA . GLY A 1 123 ? 27.912 49.267 11.638 1.00 74.88 123 GLY A CA 1
ATOM 993 C C . GLY A 1 123 ? 27.796 50.493 12.560 1.00 74.88 123 GLY A C 1
ATOM 994 O O . GLY A 1 123 ? 28.822 51.035 12.958 1.00 74.88 123 GLY A O 1
ATOM 995 N N . ALA A 1 124 ? 26.586 50.961 12.878 1.00 77.06 124 ALA A N 1
ATOM 996 C CA . ALA A 1 124 ? 26.355 52.018 13.877 1.00 77.06 124 ALA A CA 1
ATOM 997 C C . ALA A 1 124 ? 25.946 51.465 15.259 1.00 77.06 124 ALA A C 1
ATOM 999 O O . ALA A 1 124 ? 25.851 52.219 16.232 1.00 77.06 124 ALA A O 1
ATOM 1000 N N . LEU A 1 125 ? 25.679 50.161 15.325 1.00 80.00 125 LEU A N 1
ATOM 1001 C CA . LEU A 1 125 ? 25.254 49.410 16.502 1.00 80.00 125 LEU A CA 1
ATOM 1002 C C . LEU A 1 125 ? 26.440 48.609 17.064 1.00 80.00 125 LEU A C 1
ATOM 1004 O O . LEU A 1 125 ? 27.345 48.227 16.321 1.00 80.00 125 LEU A O 1
ATOM 1008 N N . LEU A 1 126 ? 26.440 48.352 18.371 1.00 78.69 126 LEU A N 1
ATOM 1009 C CA . LEU A 1 126 ? 27.321 47.358 18.989 1.00 78.69 126 LEU A CA 1
ATOM 1010 C C . LEU A 1 126 ? 26.857 45.935 18.630 1.00 78.69 126 LEU A C 1
ATOM 1012 O O . LEU A 1 126 ? 25.696 45.717 18.276 1.00 78.69 126 LEU A O 1
ATOM 1016 N N . ALA A 1 127 ? 27.756 44.958 18.788 1.00 79.50 127 ALA A N 1
ATOM 1017 C CA . ALA A 1 127 ? 27.381 43.543 18.822 1.00 79.50 127 ALA A CA 1
ATOM 1018 C C . ALA A 1 127 ? 26.262 43.318 19.862 1.00 79.50 127 ALA A C 1
ATOM 1020 O O . ALA A 1 127 ? 26.231 43.979 20.903 1.00 79.50 127 ALA A O 1
ATOM 1021 N N . GLY A 1 128 ? 25.301 42.453 19.547 1.00 79.38 128 GLY A N 1
ATOM 1022 C CA . GLY A 1 128 ? 24.070 42.219 20.307 1.00 79.38 128 GLY A CA 1
ATOM 1023 C C . GLY A 1 128 ? 23.035 43.358 20.308 1.00 79.38 128 GLY A C 1
ATOM 1024 O O . GLY A 1 128 ? 21.851 43.095 20.501 1.00 79.38 128 GLY A O 1
ATOM 1025 N N . GLU A 1 129 ? 23.421 44.619 20.076 1.00 82.12 129 GLU A N 1
ATOM 1026 C CA . GLU A 1 129 ? 22.512 45.772 20.216 1.00 82.12 129 GLU A CA 1
ATOM 1027 C C . GLU A 1 129 ? 21.408 45.757 19.144 1.00 82.12 129 GLU A C 1
ATOM 1029 O O . GLU A 1 129 ? 20.228 45.882 19.465 1.00 82.12 129 GLU A O 1
ATOM 1034 N N . GLY A 1 130 ? 21.774 45.538 17.876 1.00 82.12 130 GLY A N 1
ATOM 1035 C CA . GLY A 1 130 ? 20.816 45.507 16.764 1.00 82.12 130 GLY A CA 1
ATOM 1036 C C . GLY A 1 130 ? 19.820 44.347 16.837 1.00 82.12 130 GLY A C 1
ATOM 1037 O O . GLY A 1 130 ? 18.634 44.540 16.589 1.00 82.12 130 GLY A O 1
ATOM 1038 N N . THR A 1 131 ? 20.279 43.156 17.233 1.00 83.38 131 THR A N 1
ATOM 1039 C CA . THR A 1 131 ? 19.429 41.966 17.395 1.00 83.38 131 THR A CA 1
ATOM 1040 C C . THR A 1 131 ? 18.491 42.093 18.594 1.00 83.38 131 THR A C 1
ATOM 1042 O O . THR A 1 131 ? 17.316 41.752 18.472 1.00 83.38 131 THR A O 1
ATOM 1045 N N . ALA A 1 132 ? 18.958 42.651 19.717 1.00 82.25 132 ALA A N 1
ATOM 1046 C CA . ALA A 1 132 ? 18.104 42.943 20.867 1.00 82.25 132 ALA A CA 1
ATOM 1047 C C . ALA A 1 132 ? 17.024 43.988 20.531 1.00 82.25 132 ALA A C 1
ATOM 1049 O O . ALA A 1 132 ? 15.865 43.809 20.892 1.00 82.25 132 ALA A O 1
ATOM 1050 N N . MET A 1 133 ? 17.374 45.055 19.803 1.00 79.19 133 MET A N 1
ATOM 1051 C CA . MET A 1 133 ? 16.409 46.067 19.355 1.00 79.19 133 MET A CA 1
ATOM 1052 C C . MET A 1 133 ? 15.388 45.502 18.355 1.00 79.19 133 MET A C 1
ATOM 1054 O O . MET A 1 133 ? 14.210 45.844 18.441 1.00 79.19 133 MET A O 1
ATOM 1058 N N . ALA A 1 134 ? 15.813 44.626 17.438 1.00 82.88 134 ALA A N 1
ATOM 1059 C CA . ALA A 1 134 ? 14.933 44.020 16.439 1.00 82.88 134 ALA A CA 1
ATOM 1060 C C . ALA A 1 134 ? 13.841 43.139 17.066 1.00 82.88 134 ALA A C 1
ATOM 1062 O O . ALA A 1 134 ? 12.707 43.177 16.598 1.00 82.88 134 ALA A O 1
ATOM 1063 N N . ALA A 1 135 ? 14.140 42.417 18.153 1.00 84.19 135 ALA A N 1
ATOM 1064 C CA . ALA A 1 135 ? 13.147 41.614 18.871 1.00 84.19 135 ALA A CA 1
ATOM 1065 C C . ALA A 1 135 ? 11.968 42.467 19.382 1.00 84.19 135 ALA A C 1
ATOM 1067 O O . ALA A 1 135 ? 10.815 42.141 19.114 1.00 84.19 135 ALA A O 1
ATOM 1068 N N . TYR A 1 136 ? 12.236 43.616 20.019 1.00 83.44 136 TYR A N 1
ATOM 1069 C CA . TYR A 1 136 ? 11.168 44.530 20.454 1.00 83.44 136 TYR A CA 1
ATOM 1070 C C . TYR A 1 136 ? 10.346 45.076 19.275 1.00 83.44 136 TYR A C 1
ATOM 1072 O O . TYR A 1 136 ? 9.129 45.185 19.393 1.00 83.44 136 TYR A O 1
ATOM 1080 N N . VAL A 1 137 ? 10.979 45.367 18.130 1.00 83.25 137 VAL A N 1
ATOM 1081 C CA . VAL A 1 137 ? 10.278 45.825 16.913 1.00 83.25 137 VAL A CA 1
ATOM 1082 C C . VAL A 1 137 ? 9.389 44.723 16.324 1.00 83.25 137 VAL A C 1
ATOM 1084 O O . VAL A 1 137 ? 8.255 45.005 15.947 1.00 83.25 137 VAL A O 1
ATOM 1087 N N . GLN A 1 138 ? 9.857 43.471 16.295 1.00 81.31 138 GLN A N 1
ATOM 1088 C CA . GLN A 1 138 ? 9.068 42.310 15.858 1.00 81.31 138 GLN A CA 1
ATOM 1089 C C . GLN A 1 138 ? 7.884 42.024 16.798 1.00 81.31 138 GLN A C 1
ATOM 1091 O O . GLN A 1 138 ? 6.813 41.642 16.336 1.00 81.31 138 GLN A O 1
ATOM 1096 N N . GLU A 1 139 ? 8.044 42.271 18.100 1.00 80.75 139 GLU A N 1
ATOM 1097 C CA . GLU A 1 139 ? 6.965 42.213 19.096 1.00 80.75 139 GLU A CA 1
ATOM 1098 C C . GLU A 1 139 ? 6.049 43.459 19.095 1.00 80.75 139 GLU A C 1
ATOM 1100 O O . GLU A 1 139 ? 5.105 43.521 19.884 1.00 80.75 139 GLU A O 1
ATOM 1105 N N . GLY A 1 140 ? 6.316 44.465 18.252 1.00 78.50 140 GLY A N 1
ATOM 1106 C CA . GLY A 1 140 ? 5.556 45.723 18.188 1.00 78.50 140 GLY A CA 1
ATOM 1107 C C . GLY A 1 140 ? 5.729 46.647 19.404 1.00 78.50 140 GLY A C 1
ATOM 1108 O O . GLY A 1 140 ? 4.954 47.586 19.579 1.00 78.50 140 GLY A O 1
ATOM 1109 N N . LYS A 1 141 ? 6.726 46.393 20.258 1.00 82.94 141 LYS A N 1
ATOM 1110 C CA . LYS A 1 141 ? 6.957 47.087 21.533 1.00 82.94 141 LYS A CA 1
ATOM 1111 C C . LYS A 1 141 ? 7.925 48.261 21.386 1.00 82.94 141 LYS A C 1
ATOM 1113 O O . LYS A 1 141 ? 8.838 48.260 20.560 1.00 82.94 141 LYS A O 1
ATOM 1118 N N . ARG A 1 142 ? 7.776 49.258 22.264 1.00 80.50 142 ARG A N 1
ATOM 1119 C CA . ARG A 1 142 ? 8.719 50.379 22.392 1.00 80.50 142 ARG A CA 1
ATOM 1120 C C . ARG A 1 142 ? 10.084 49.844 22.838 1.00 80.50 142 ARG A C 1
ATOM 1122 O O . ARG A 1 142 ? 10.188 49.202 23.879 1.00 80.50 142 ARG A O 1
ATOM 1129 N N . ILE A 1 143 ? 11.138 50.164 22.087 1.00 82.31 143 ILE A N 1
ATOM 1130 C CA . ILE A 1 143 ? 12.518 49.811 22.452 1.00 82.31 143 ILE A CA 1
ATOM 1131 C C . ILE A 1 143 ? 12.864 50.467 23.812 1.00 82.31 143 ILE A C 1
ATOM 1133 O O . ILE A 1 143 ? 12.654 51.677 23.971 1.00 82.31 143 ILE A O 1
ATOM 1137 N N . PRO A 1 144 ? 13.370 49.712 24.808 1.00 78.00 144 PRO A N 1
ATOM 1138 C CA . PRO A 1 144 ? 13.686 50.255 26.127 1.00 78.00 144 PRO A CA 1
ATOM 1139 C C . PRO A 1 144 ? 14.973 51.093 26.112 1.00 78.00 144 PRO A C 1
ATOM 1141 O O . PRO A 1 144 ? 15.974 50.748 25.479 1.00 78.00 144 PRO A O 1
ATOM 1144 N N . ARG A 1 145 ? 14.979 52.202 26.858 1.00 78.12 145 ARG A N 1
ATOM 1145 C CA . ARG A 1 145 ? 16.170 53.038 27.083 1.00 78.12 145 ARG A CA 1
ATOM 1146 C C . ARG A 1 145 ? 17.128 52.340 28.065 1.00 78.12 145 ARG A C 1
ATOM 1148 O O . ARG A 1 145 ? 16.739 51.456 28.819 1.00 78.12 145 ARG A O 1
ATOM 1155 N N . ARG A 1 146 ? 18.394 52.776 28.125 1.00 74.06 146 ARG A N 1
ATOM 1156 C CA . ARG A 1 146 ? 19.470 52.136 28.927 1.00 74.06 146 ARG A CA 1
ATOM 1157 C C . ARG A 1 146 ? 19.174 51.980 30.436 1.00 74.06 146 ARG A C 1
ATOM 1159 O O . ARG A 1 146 ? 19.823 51.167 31.081 1.00 74.06 146 ARG A O 1
ATOM 1166 N N . GLY A 1 147 ? 18.231 52.747 30.991 1.00 71.06 147 GLY A N 1
ATOM 1167 C CA . GLY A 1 147 ? 17.760 52.640 32.384 1.00 71.06 147 GLY A CA 1
ATOM 1168 C C . GLY A 1 147 ? 16.374 51.998 32.552 1.00 71.06 147 GLY A C 1
ATOM 1169 O O . GLY A 1 147 ? 15.814 52.066 33.636 1.00 71.06 147 GLY A O 1
ATOM 1170 N N . GLU A 1 148 ? 15.805 51.427 31.487 1.00 76.06 148 GLU A N 1
ATOM 1171 C CA . GLU A 1 148 ? 14.471 50.797 31.452 1.00 76.06 148 GLU A CA 1
ATOM 1172 C C . GLU A 1 148 ? 14.552 49.276 31.227 1.00 76.06 148 GLU A C 1
ATOM 1174 O O . GLU A 1 148 ? 13.535 48.591 31.168 1.00 76.06 148 GLU A O 1
ATOM 1179 N N . ILE A 1 149 ? 15.768 48.737 31.088 1.00 73.56 149 ILE A N 1
ATOM 1180 C CA . ILE A 1 149 ? 16.031 47.312 30.877 1.00 73.56 149 ILE A CA 1
ATOM 1181 C C . ILE A 1 149 ? 15.593 46.548 32.136 1.00 73.56 149 ILE A C 1
ATOM 1183 O O . ILE A 1 149 ? 16.243 46.650 33.174 1.00 73.56 149 ILE A O 1
ATOM 1187 N N . GLY A 1 150 ? 14.488 45.805 32.035 1.00 75.50 150 GLY A N 1
ATOM 1188 C CA . GLY A 1 150 ? 13.847 45.108 33.159 1.00 75.50 150 GLY A CA 1
ATOM 1189 C C . GLY A 1 150 ? 12.467 45.651 33.557 1.00 75.50 150 GLY A C 1
ATOM 1190 O O . GLY A 1 150 ? 11.835 45.068 34.433 1.00 75.50 150 GLY A O 1
ATOM 1191 N N . LEU A 1 151 ? 11.980 46.720 32.915 1.00 79.50 151 LEU A N 1
ATOM 1192 C CA . LEU A 1 151 ? 10.582 47.162 32.992 1.00 79.50 151 LEU A CA 1
ATOM 1193 C C . LEU A 1 151 ? 9.823 46.771 31.716 1.00 79.50 151 LEU A C 1
ATOM 1195 O O . LEU A 1 151 ? 10.378 46.804 30.617 1.00 79.50 151 LEU A O 1
ATOM 1199 N N . ASN A 1 152 ? 8.537 46.444 31.852 1.00 82.31 152 ASN A N 1
ATOM 1200 C CA . ASN A 1 152 ? 7.661 46.181 30.708 1.00 82.31 152 ASN A CA 1
ATOM 1201 C C . ASN A 1 152 ? 7.304 47.485 29.972 1.00 82.31 152 ASN A C 1
ATOM 1203 O O . ASN A 1 152 ? 7.212 48.547 30.590 1.00 82.31 152 ASN A O 1
ATOM 1207 N N . SER A 1 153 ? 7.024 47.396 28.665 1.00 79.69 153 SER A N 1
ATOM 1208 C CA . SER A 1 153 ? 6.643 48.547 27.821 1.00 79.69 153 SER A CA 1
ATOM 1209 C C . SER A 1 153 ? 5.507 49.377 28.439 1.00 79.69 153 SER A C 1
ATOM 1211 O O . SER A 1 153 ? 5.580 50.603 28.476 1.00 79.69 153 SER A O 1
ATOM 1213 N N . ASP A 1 154 ? 4.501 48.708 29.000 1.00 83.31 154 ASP A N 1
ATOM 1214 C CA . ASP A 1 154 ? 3.304 49.337 29.573 1.00 83.31 154 ASP A CA 1
ATOM 1215 C C . ASP A 1 154 ? 3.604 50.022 30.918 1.00 83.31 154 ASP A C 1
ATOM 1217 O O . ASP A 1 154 ? 3.039 51.064 31.241 1.00 83.31 154 ASP A O 1
ATOM 1221 N N . GLN A 1 155 ? 4.553 49.481 31.692 1.00 82.88 155 GLN A N 1
ATOM 1222 C CA . GLN A 1 155 ? 5.044 50.122 32.916 1.00 82.88 155 GLN A CA 1
ATOM 1223 C C . GLN A 1 155 ? 5.823 51.396 32.577 1.00 82.88 155 GLN A C 1
ATOM 1225 O O . GLN A 1 155 ? 5.625 52.422 33.221 1.00 82.88 155 GLN A O 1
ATOM 1230 N N . ILE A 1 156 ? 6.673 51.347 31.545 1.00 77.69 156 ILE A N 1
ATOM 1231 C CA . ILE A 1 156 ? 7.421 52.513 31.058 1.00 77.69 156 ILE A CA 1
ATOM 1232 C C . ILE A 1 156 ? 6.449 53.606 30.595 1.00 77.69 156 ILE A C 1
ATOM 1234 O O . ILE A 1 156 ? 6.624 54.755 30.992 1.00 77.69 156 ILE A O 1
ATOM 1238 N N . GLN A 1 157 ? 5.407 53.251 29.834 1.00 80.81 157 GLN A N 1
ATOM 1239 C CA . GLN A 1 157 ? 4.372 54.195 29.401 1.00 80.81 157 GLN A CA 1
ATOM 1240 C C . GLN A 1 157 ? 3.676 54.856 30.601 1.00 80.81 157 GLN A C 1
ATOM 1242 O O . GLN A 1 157 ? 3.687 56.079 30.703 1.00 80.81 157 GLN A O 1
ATOM 1247 N N . ASN A 1 158 ? 3.194 54.066 31.568 1.00 86.50 158 ASN A N 1
ATOM 1248 C CA . ASN A 1 158 ? 2.555 54.589 32.781 1.00 86.50 158 ASN A CA 1
ATOM 1249 C C . ASN A 1 158 ? 3.476 55.535 33.583 1.00 86.50 158 ASN A C 1
ATOM 1251 O O . ASN A 1 158 ? 3.006 56.523 34.146 1.00 86.50 158 ASN A O 1
ATOM 1255 N N . TYR A 1 159 ? 4.788 55.270 33.637 1.00 82.12 159 TYR A N 1
ATOM 1256 C CA . TYR A 1 159 ? 5.744 56.182 34.275 1.00 82.12 159 TYR A CA 1
ATOM 1257 C C . TYR A 1 159 ? 5.973 57.469 33.463 1.00 82.12 159 TYR A C 1
ATOM 1259 O O . TYR A 1 159 ? 6.105 58.535 34.066 1.00 82.12 159 TYR A O 1
ATOM 1267 N N . GLU A 1 160 ? 5.994 57.410 32.126 1.00 76.56 160 GLU A N 1
ATOM 1268 C CA . GLU A 1 160 ? 6.078 58.612 31.281 1.00 76.56 160 GLU A CA 1
ATOM 1269 C C . GLU A 1 160 ? 4.798 59.466 31.365 1.00 76.56 160 GLU A C 1
ATOM 1271 O O . GLU A 1 160 ? 4.909 60.688 31.473 1.00 76.56 160 GLU A O 1
ATOM 1276 N N . ASP A 1 161 ? 3.615 58.847 31.432 1.00 81.38 161 ASP A N 1
ATOM 1277 C CA . ASP A 1 161 ? 2.313 59.526 31.556 1.00 81.38 161 ASP A CA 1
ATOM 1278 C C . ASP A 1 161 ? 2.141 60.235 32.915 1.00 81.38 161 ASP A C 1
ATOM 1280 O O . ASP A 1 161 ? 1.570 61.322 32.993 1.00 81.38 161 ASP A O 1
ATOM 1284 N N . VAL A 1 162 ? 2.711 59.670 33.988 1.00 85.44 162 VAL A N 1
ATOM 1285 C CA . VAL A 1 162 ? 2.822 60.309 35.319 1.00 85.44 162 VAL A CA 1
ATOM 1286 C C . VAL A 1 162 ? 3.933 61.386 35.355 1.00 85.44 162 VAL A C 1
ATOM 1288 O O . VAL A 1 162 ? 4.119 62.077 36.357 1.00 85.44 162 VAL A O 1
ATOM 1291 N N . GLY A 1 163 ? 4.669 61.584 34.255 1.00 75.50 163 GLY A N 1
ATOM 1292 C CA . GLY A 1 163 ? 5.703 62.614 34.108 1.00 75.50 163 GLY A CA 1
ATOM 1293 C C . GLY A 1 163 ? 7.088 62.222 34.639 1.00 75.50 163 GLY A C 1
ATOM 1294 O O . GLY A 1 163 ? 7.976 63.075 34.739 1.00 75.50 163 GLY A O 1
ATOM 1295 N N . TYR A 1 164 ? 7.316 60.948 34.973 1.00 76.06 164 TYR A N 1
ATOM 1296 C CA . TYR A 1 164 ? 8.582 60.462 35.524 1.00 76.06 164 TYR A CA 1
ATOM 1297 C C . TYR A 1 164 ? 9.634 60.228 34.425 1.00 76.06 164 TYR A C 1
ATOM 1299 O O . TYR A 1 164 ? 9.870 59.118 33.944 1.00 76.06 164 TYR A O 1
ATOM 1307 N N . VAL A 1 165 ? 10.301 61.307 34.011 1.00 64.50 165 VAL A N 1
ATOM 1308 C CA . VAL A 1 165 ? 11.312 61.263 32.943 1.00 64.50 165 VAL A CA 1
ATOM 1309 C C . VAL A 1 165 ? 12.662 60.750 33.464 1.00 64.50 165 VAL A C 1
ATOM 1311 O O . VAL A 1 165 ? 13.457 61.504 34.033 1.00 64.50 165 VAL A O 1
ATOM 1314 N N . MET A 1 166 ? 12.945 59.472 33.195 1.00 60.72 166 MET A N 1
ATOM 1315 C CA . MET A 1 166 ? 14.242 58.828 33.450 1.00 60.72 166 MET A CA 1
ATOM 1316 C C . MET A 1 166 ? 15.433 59.575 32.817 1.00 60.72 166 MET A C 1
ATOM 1318 O O . MET A 1 166 ? 15.327 60.246 31.783 1.00 60.72 166 MET A O 1
ATOM 1322 N N . SER A 1 167 ? 16.607 59.440 33.444 1.00 54.69 167 SER A N 1
ATOM 1323 C CA . SER A 1 167 ? 17.822 60.166 33.051 1.00 54.69 167 SER A CA 1
ATOM 1324 C C . SER A 1 167 ? 18.257 59.860 31.610 1.00 54.69 167 SER A C 1
ATOM 1326 O O . SER A 1 167 ? 18.454 58.708 31.228 1.00 54.69 167 SER A O 1
ATOM 1328 N N . GLY A 1 168 ? 18.430 60.919 30.813 1.00 60.00 168 GLY A N 1
ATOM 1329 C CA . GLY A 1 168 ? 18.876 60.858 29.415 1.00 60.00 168 GLY A CA 1
ATOM 1330 C C . GLY A 1 168 ? 18.125 61.816 28.487 1.00 60.00 168 GLY A C 1
ATOM 1331 O O . GLY A 1 168 ? 18.741 62.442 27.626 1.00 60.00 168 GLY A O 1
ATOM 1332 N N . ASN A 1 169 ? 16.821 62.022 28.714 1.00 60.56 169 ASN A N 1
ATOM 1333 C CA . ASN A 1 169 ? 15.953 62.752 27.775 1.00 60.56 169 ASN A CA 1
ATOM 1334 C C . ASN A 1 169 ? 16.289 64.257 27.619 1.00 60.56 169 ASN A C 1
ATOM 1336 O O . ASN A 1 169 ? 15.843 64.905 26.678 1.00 60.56 169 ASN A O 1
ATOM 1340 N N . ARG A 1 170 ? 17.107 64.826 28.518 1.00 64.00 170 ARG A N 1
ATOM 1341 C CA . ARG A 1 170 ? 17.501 66.250 28.511 1.00 64.00 170 ARG A CA 1
ATOM 1342 C C . ARG A 1 170 ? 18.587 66.595 27.476 1.00 64.00 170 ARG A C 1
ATOM 1344 O O . ARG A 1 170 ? 18.828 67.772 27.225 1.00 64.00 170 ARG A O 1
ATOM 1351 N N . HIS A 1 171 ? 19.248 65.607 26.862 1.00 74.19 171 HIS A N 1
ATOM 1352 C CA . HIS A 1 171 ? 20.353 65.839 25.922 1.00 74.19 171 HIS A CA 1
ATOM 1353 C C . HIS A 1 171 ? 19.958 65.544 24.468 1.00 74.19 171 HIS A C 1
ATOM 1355 O O . HIS A 1 171 ? 20.099 64.421 23.981 1.00 74.19 171 HIS A O 1
ATOM 1361 N N . HIS A 1 172 ? 19.565 66.589 23.729 1.00 77.94 172 HIS A N 1
ATOM 1362 C CA . HIS A 1 172 ? 19.170 66.511 22.313 1.00 77.94 172 HIS A CA 1
ATOM 1363 C C . HIS A 1 172 ? 20.183 65.749 21.431 1.00 77.94 172 HIS A C 1
ATOM 1365 O O . HIS A 1 172 ? 19.790 64.972 20.559 1.00 77.94 172 HIS A O 1
ATOM 1371 N N . ARG A 1 173 ? 21.495 65.918 21.662 1.00 80.06 173 ARG A N 1
ATOM 1372 C CA . ARG A 1 173 ? 22.548 65.215 20.901 1.00 80.06 173 ARG A CA 1
ATOM 1373 C C . ARG A 1 173 ? 22.553 63.698 21.143 1.00 80.06 173 ARG A C 1
ATOM 1375 O O . ARG A 1 173 ? 22.862 62.955 20.218 1.00 80.06 173 ARG A O 1
ATOM 1382 N N . MET A 1 174 ? 22.195 63.238 22.343 1.00 71.44 174 MET A N 1
ATOM 1383 C CA . MET A 1 174 ? 22.097 61.807 22.665 1.00 71.44 174 MET A CA 1
ATOM 1384 C C . MET A 1 174 ? 20.786 61.213 22.145 1.00 71.44 174 MET A C 1
ATOM 1386 O O . MET A 1 174 ? 20.812 60.167 21.498 1.00 71.44 174 MET A O 1
ATOM 1390 N N . ASN A 1 175 ? 19.664 61.920 22.321 1.00 76.19 175 ASN A N 1
ATOM 1391 C CA . ASN A 1 175 ? 18.373 61.527 21.748 1.00 76.19 175 ASN A CA 1
ATOM 1392 C C . ASN A 1 175 ? 18.444 61.357 20.220 1.00 76.19 175 ASN A C 1
ATOM 1394 O O . ASN A 1 175 ? 17.941 60.368 19.697 1.00 76.19 175 ASN A O 1
ATOM 1398 N N . ALA A 1 176 ? 19.136 62.252 19.508 1.00 80.88 176 ALA A N 1
ATOM 1399 C CA . ALA A 1 176 ? 19.326 62.138 18.060 1.00 80.88 176 ALA A CA 1
ATOM 1400 C C . ALA A 1 176 ? 20.170 60.916 17.635 1.00 80.88 176 ALA A C 1
ATOM 1402 O O . ALA A 1 176 ? 19.955 60.371 16.554 1.00 80.88 176 ALA A O 1
ATOM 1403 N N . VAL A 1 177 ? 21.120 60.462 18.465 1.00 80.81 177 VAL A N 1
ATOM 1404 C CA . VAL A 1 177 ? 21.887 59.226 18.206 1.00 80.81 177 VAL A CA 1
ATOM 1405 C C . VAL A 1 177 ? 21.032 57.987 18.481 1.00 80.81 177 VAL A C 1
ATOM 1407 O O . VAL A 1 177 ? 21.056 57.059 17.677 1.00 80.81 177 VAL A O 1
ATOM 1410 N N . ARG A 1 178 ? 20.238 57.996 19.561 1.00 81.75 178 ARG A N 1
ATOM 1411 C CA . ARG A 1 178 ? 19.270 56.935 19.886 1.00 81.75 178 ARG A CA 1
ATOM 1412 C C . ARG A 1 178 ? 18.266 56.731 18.745 1.00 81.75 178 ARG A C 1
ATOM 1414 O O . ARG A 1 178 ? 18.214 55.647 18.179 1.00 81.75 178 ARG A O 1
ATOM 1421 N N . ILE A 1 179 ? 17.566 57.793 18.342 1.00 81.56 179 ILE A N 1
ATOM 1422 C CA . ILE A 1 179 ? 16.554 57.747 17.271 1.00 81.56 179 ILE A CA 1
ATOM 1423 C C . ILE A 1 179 ? 17.173 57.284 15.941 1.00 81.56 179 ILE A C 1
ATOM 1425 O O . ILE A 1 179 ? 16.550 56.535 15.197 1.00 81.56 179 ILE A O 1
ATOM 1429 N N . ARG A 1 180 ? 18.429 57.656 15.643 1.00 83.69 180 ARG A N 1
ATOM 1430 C CA . ARG A 1 180 ? 19.130 57.147 14.452 1.00 83.69 180 ARG A CA 1
ATOM 1431 C C . ARG A 1 180 ? 19.332 55.629 14.498 1.00 83.69 180 ARG A C 1
ATOM 1433 O O . ARG A 1 180 ? 19.094 54.982 13.485 1.00 83.69 180 ARG A O 1
ATOM 1440 N N . LYS A 1 181 ? 19.754 55.072 15.641 1.00 85.50 181 LYS A N 1
ATOM 1441 C CA . LYS A 1 181 ? 19.906 53.616 15.823 1.00 85.50 181 LYS A CA 1
ATOM 1442 C C . LYS A 1 181 ? 18.564 52.891 15.710 1.00 85.50 181 LYS A C 1
ATOM 1444 O O . LYS A 1 181 ? 18.478 51.879 15.026 1.00 85.50 181 LYS A O 1
ATOM 1449 N N . GLU A 1 182 ? 17.523 53.427 16.341 1.00 82.19 182 GLU A N 1
ATOM 1450 C CA . GLU A 1 182 ? 16.168 52.860 16.312 1.00 82.19 182 GLU A CA 1
ATOM 1451 C C . GLU A 1 182 ? 15.614 52.833 14.885 1.00 82.19 182 GLU A C 1
ATOM 1453 O O . GLU A 1 182 ? 15.292 51.761 14.378 1.00 82.19 182 GLU A O 1
ATOM 1458 N N . ASN A 1 183 ? 15.626 53.969 14.182 1.00 84.94 183 ASN A N 1
ATOM 1459 C CA . ASN A 1 183 ? 15.163 54.060 12.794 1.00 84.94 183 ASN A CA 1
ATOM 1460 C C . ASN A 1 18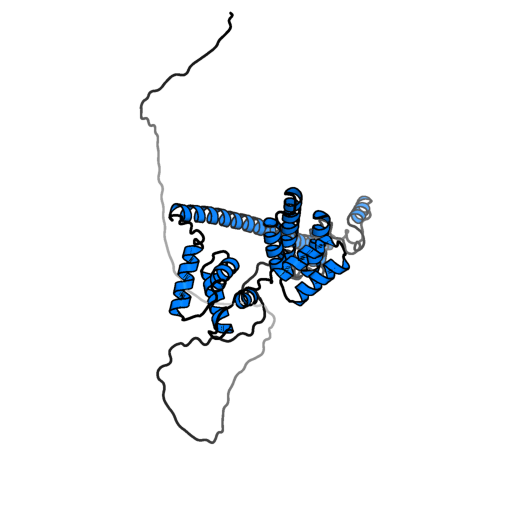3 ? 15.984 53.178 11.833 1.00 84.94 183 ASN A C 1
ATOM 1462 O O . ASN A 1 183 ? 15.463 52.732 10.814 1.00 84.94 183 ASN A O 1
ATOM 1466 N N . GLN A 1 184 ? 17.257 52.914 12.140 1.00 84.12 184 GLN A N 1
ATOM 1467 C CA . GLN A 1 184 ? 18.118 52.024 11.359 1.00 84.12 184 GLN A CA 1
ATOM 1468 C C . GLN A 1 184 ? 17.730 50.544 11.522 1.00 84.12 184 GLN A C 1
ATOM 1470 O O . GLN A 1 184 ? 17.741 49.815 10.531 1.00 84.12 184 GLN A O 1
ATOM 1475 N N . VAL A 1 185 ? 17.331 50.113 12.725 1.00 81.69 185 VAL A N 1
ATOM 1476 C CA . VAL A 1 185 ? 16.790 48.761 12.968 1.00 81.69 185 VAL A CA 1
ATOM 1477 C C . VAL A 1 185 ? 15.379 48.629 12.392 1.00 81.69 185 VAL A C 1
ATOM 1479 O O . VAL A 1 185 ? 15.122 47.703 11.628 1.00 81.69 185 VAL A O 1
ATOM 1482 N N . ILE A 1 186 ? 14.494 49.591 12.676 1.00 79.94 186 ILE A N 1
ATOM 1483 C CA . ILE A 1 186 ? 13.115 49.627 12.161 1.00 79.94 186 ILE A CA 1
ATOM 1484 C C . ILE A 1 186 ? 13.125 49.553 10.631 1.00 79.94 186 ILE A C 1
ATOM 1486 O O . ILE A 1 186 ? 12.521 48.655 10.054 1.00 79.94 186 ILE A O 1
ATOM 1490 N N . SER A 1 187 ? 13.912 50.399 9.960 1.00 85.50 187 SER A N 1
ATOM 1491 C CA . SER A 1 187 ? 13.971 50.398 8.497 1.00 85.50 187 SER A CA 1
ATOM 1492 C C . SER A 1 187 ? 14.717 49.193 7.898 1.00 85.50 187 SER A C 1
ATOM 1494 O O . SER A 1 187 ? 14.675 49.002 6.681 1.00 85.50 187 SER A O 1
ATOM 1496 N N . ALA A 1 188 ? 15.400 48.366 8.695 1.00 83.12 188 ALA A N 1
ATOM 1497 C CA . ALA A 1 188 ? 15.891 47.062 8.245 1.00 83.12 188 ALA A CA 1
ATOM 1498 C C . ALA A 1 188 ? 14.769 46.009 8.304 1.00 83.12 188 ALA A C 1
ATOM 1500 O O . ALA A 1 188 ? 14.528 45.317 7.311 1.00 83.12 188 ALA A O 1
ATOM 1501 N N . GLU A 1 189 ? 14.029 45.954 9.414 1.00 81.50 189 GLU A N 1
ATOM 1502 C CA . GLU A 1 189 ? 12.923 45.009 9.606 1.00 81.50 189 GLU A CA 1
ATOM 1503 C C . GLU A 1 189 ? 11.711 45.310 8.710 1.00 81.50 189 GLU A C 1
ATOM 1505 O O . GLU A 1 189 ? 11.163 44.389 8.111 1.00 81.50 189 GLU A O 1
ATOM 1510 N N . GLU A 1 190 ? 11.356 46.580 8.487 1.00 83.00 190 GLU A N 1
ATOM 1511 C CA . GLU A 1 190 ? 10.336 46.983 7.501 1.00 83.00 190 GLU A CA 1
ATOM 1512 C C . GLU A 1 190 ? 10.660 46.451 6.094 1.00 83.00 190 GLU A C 1
ATOM 1514 O O . GLU A 1 190 ? 9.796 45.909 5.400 1.00 83.00 190 GLU A O 1
ATOM 1519 N N . LYS A 1 191 ? 11.929 46.564 5.671 1.00 83.31 191 LYS A N 1
ATOM 1520 C CA . LYS A 1 191 ? 12.387 46.046 4.372 1.00 83.31 191 LYS A CA 1
ATOM 1521 C C . LYS A 1 191 ? 12.375 44.518 4.344 1.00 83.31 191 LYS A C 1
ATOM 1523 O O . LYS A 1 191 ? 12.004 43.947 3.320 1.00 83.31 191 LYS A O 1
ATOM 1528 N N . ARG A 1 192 ? 12.735 43.848 5.446 1.00 78.81 192 ARG A N 1
ATOM 1529 C CA . ARG A 1 192 ? 12.657 42.383 5.585 1.00 78.81 192 ARG A CA 1
ATOM 1530 C C . ARG A 1 192 ? 11.211 41.890 5.480 1.00 78.81 192 ARG A C 1
ATOM 1532 O O . ARG A 1 192 ? 10.951 40.984 4.692 1.00 78.81 192 ARG A O 1
ATOM 1539 N N . ALA A 1 193 ? 10.276 42.509 6.199 1.00 83.38 193 ALA A N 1
ATOM 1540 C CA . ALA A 1 193 ? 8.851 42.182 6.148 1.00 83.38 193 ALA A CA 1
ATOM 1541 C C . ALA A 1 193 ? 8.273 42.391 4.737 1.00 83.38 193 ALA A C 1
ATOM 1543 O O . ALA A 1 193 ? 7.609 41.506 4.196 1.00 83.38 193 ALA A O 1
ATOM 1544 N N . MET A 1 194 ? 8.607 43.515 4.092 1.00 83.88 194 MET A N 1
ATOM 1545 C CA . MET A 1 194 ? 8.217 43.787 2.706 1.00 83.88 194 MET A CA 1
ATOM 1546 C C . MET A 1 194 ? 8.795 42.755 1.723 1.00 83.88 194 MET A C 1
ATOM 1548 O O . MET A 1 194 ? 8.092 42.330 0.807 1.00 83.88 194 MET A O 1
ATOM 1552 N N . LEU A 1 195 ? 10.050 42.325 1.894 1.00 80.50 195 LEU A N 1
ATOM 1553 C CA . LEU A 1 195 ? 10.659 41.287 1.054 1.00 80.50 195 LEU A CA 1
ATOM 1554 C C . LEU A 1 195 ? 10.003 39.916 1.257 1.00 80.50 195 LEU A C 1
ATOM 1556 O O . LEU A 1 195 ? 9.743 39.239 0.264 1.00 80.50 195 LEU A O 1
ATOM 1560 N N . LEU A 1 196 ? 9.691 39.533 2.498 1.00 82.50 196 LEU A N 1
ATOM 1561 C CA . LEU A 1 196 ? 9.002 38.278 2.812 1.00 82.50 196 LEU A CA 1
ATOM 1562 C C . LEU A 1 196 ? 7.598 38.240 2.189 1.00 82.50 196 LEU A C 1
ATOM 1564 O O . LEU A 1 196 ? 7.263 37.277 1.504 1.00 82.50 196 LEU A O 1
ATOM 1568 N N . PHE A 1 197 ? 6.820 39.319 2.329 1.00 85.62 197 PHE A N 1
ATOM 1569 C CA . PHE A 1 197 ? 5.508 39.454 1.688 1.00 85.62 197 PHE A CA 1
ATOM 1570 C C . PHE A 1 197 ? 5.607 39.346 0.154 1.00 85.62 197 PHE A C 1
ATOM 1572 O O . PHE A 1 197 ? 4.881 38.578 -0.473 1.00 85.62 197 PHE A O 1
ATOM 1579 N N . ASN A 1 198 ? 6.572 40.043 -0.461 1.00 88.94 198 ASN A N 1
ATOM 1580 C CA . ASN A 1 198 ? 6.822 39.955 -1.905 1.00 88.94 198 ASN A CA 1
ATOM 1581 C C . ASN A 1 198 ? 7.275 38.554 -2.364 1.00 88.94 198 ASN A C 1
ATOM 1583 O O . ASN A 1 198 ? 7.015 38.181 -3.508 1.00 88.94 198 ASN A O 1
ATOM 1587 N N . GLN A 1 199 ? 7.974 37.785 -1.524 1.00 84.19 199 GLN A N 1
ATOM 1588 C CA . GLN A 1 199 ? 8.331 36.391 -1.813 1.00 84.19 199 GLN A CA 1
ATOM 1589 C C . GLN A 1 199 ? 7.108 35.475 -1.716 1.00 84.19 199 GLN A C 1
ATOM 1591 O O . GLN A 1 199 ? 6.896 34.654 -2.605 1.00 84.19 199 GLN A O 1
ATOM 1596 N N . GLU A 1 200 ? 6.267 35.650 -0.697 1.00 85.62 200 GLU A N 1
ATOM 1597 C CA . GLU A 1 200 ? 5.042 34.869 -0.520 1.00 85.62 200 GLU A CA 1
ATOM 1598 C C . GLU A 1 200 ? 4.033 35.123 -1.657 1.00 85.62 200 GLU A C 1
ATOM 1600 O O . GLU A 1 200 ? 3.471 34.180 -2.215 1.00 85.62 200 GLU A O 1
ATOM 1605 N N . GLU A 1 201 ? 3.846 36.382 -2.075 1.00 87.62 201 GLU A N 1
ATOM 1606 C CA . GLU A 1 201 ? 3.023 36.721 -3.243 1.00 87.62 201 GLU A CA 1
ATOM 1607 C C . GLU A 1 201 ? 3.569 36.133 -4.550 1.00 87.62 201 GLU A C 1
ATOM 1609 O O . GLU A 1 201 ? 2.784 35.701 -5.400 1.00 87.62 201 GLU A O 1
ATOM 1614 N N . LYS A 1 202 ? 4.898 36.102 -4.730 1.00 87.56 202 LYS A N 1
ATOM 1615 C CA . LYS A 1 202 ? 5.532 35.454 -5.889 1.00 87.56 202 LYS A CA 1
ATOM 1616 C C . LYS A 1 202 ? 5.299 33.950 -5.874 1.00 87.56 202 LYS A C 1
ATOM 1618 O O . LYS A 1 202 ? 4.773 33.440 -6.855 1.00 87.56 202 LYS A O 1
ATOM 1623 N N . ALA A 1 203 ? 5.549 33.272 -4.755 1.00 86.38 203 ALA A N 1
ATOM 1624 C CA . ALA A 1 203 ? 5.309 31.836 -4.620 1.00 86.38 203 ALA A CA 1
ATOM 1625 C C . ALA A 1 203 ? 3.830 31.473 -4.868 1.00 86.38 203 ALA A C 1
ATOM 1627 O O . ALA A 1 203 ? 3.531 30.551 -5.626 1.00 86.38 203 ALA A O 1
ATOM 1628 N N . LYS A 1 204 ? 2.879 32.249 -4.324 1.00 90.81 204 LYS A N 1
ATOM 1629 C CA . LYS A 1 204 ? 1.436 32.095 -4.605 1.00 90.81 204 LYS A CA 1
ATOM 1630 C C . LYS A 1 204 ? 1.109 32.279 -6.094 1.00 90.81 204 LYS A C 1
ATOM 1632 O O . LYS A 1 204 ? 0.290 31.541 -6.642 1.00 90.81 204 LYS A O 1
ATOM 1637 N N . ARG A 1 205 ? 1.747 33.246 -6.763 1.00 88.50 205 ARG A N 1
ATOM 1638 C CA . ARG A 1 205 ? 1.566 33.532 -8.197 1.00 88.50 205 ARG A CA 1
ATOM 1639 C C . ARG A 1 205 ? 2.169 32.443 -9.084 1.00 88.50 205 ARG A C 1
ATOM 1641 O O . ARG A 1 205 ? 1.520 32.018 -10.033 1.00 88.50 205 ARG A O 1
ATOM 1648 N N . GLU A 1 206 ? 3.365 31.973 -8.755 1.00 90.25 206 GLU A N 1
ATOM 1649 C CA . GLU A 1 206 ? 4.078 30.895 -9.444 1.00 90.25 206 GLU A CA 1
ATOM 1650 C C . 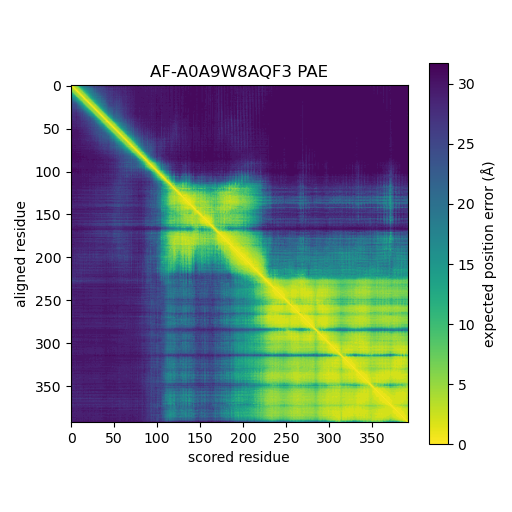GLU A 1 206 ? 3.317 29.572 -9.307 1.00 90.25 206 GLU A C 1
ATOM 1652 O O . GLU A 1 206 ? 2.999 28.957 -10.322 1.00 90.25 206 GLU A O 1
ATOM 1657 N N . ASN A 1 207 ? 2.873 29.207 -8.099 1.00 87.56 207 ASN A N 1
ATOM 1658 C CA . ASN A 1 207 ? 2.025 28.031 -7.872 1.00 87.56 207 ASN A CA 1
ATOM 1659 C C . ASN A 1 207 ? 0.718 28.081 -8.684 1.00 87.56 207 ASN A C 1
ATOM 1661 O O . ASN A 1 207 ? 0.322 27.075 -9.271 1.00 87.56 207 ASN A O 1
ATOM 1665 N N . LYS A 1 208 ? 0.075 29.255 -8.790 1.00 90.56 208 LYS A N 1
ATOM 1666 C CA . LYS A 1 208 ? -1.132 29.450 -9.617 1.00 90.56 208 LYS A CA 1
ATOM 1667 C C . LYS A 1 208 ? -0.856 29.364 -11.126 1.00 90.56 208 LYS A C 1
ATOM 1669 O O . LYS A 1 208 ? -1.716 28.918 -11.883 1.00 90.56 208 LYS A O 1
ATOM 1674 N N . ILE A 1 209 ? 0.327 29.779 -11.581 1.00 91.25 209 ILE A N 1
ATOM 1675 C CA . ILE A 1 209 ? 0.758 29.603 -12.978 1.00 91.25 209 ILE A CA 1
ATOM 1676 C C . ILE A 1 209 ? 1.049 28.121 -13.258 1.00 91.25 209 ILE A C 1
ATOM 1678 O O . ILE A 1 209 ? 0.641 27.612 -14.298 1.00 91.25 209 ILE A O 1
ATOM 1682 N N . ILE A 1 210 ? 1.688 27.414 -12.322 1.00 89.62 210 ILE A N 1
ATOM 1683 C CA . ILE A 1 210 ? 1.989 25.980 -12.428 1.00 89.62 210 ILE A CA 1
ATOM 1684 C C . ILE A 1 210 ? 0.700 25.144 -12.452 1.00 89.62 210 ILE A C 1
ATOM 1686 O O . ILE A 1 210 ? 0.594 24.243 -13.285 1.00 89.62 210 ILE A O 1
ATOM 1690 N N . SER A 1 211 ? -0.299 25.448 -11.611 1.00 88.38 211 SER A N 1
ATOM 1691 C CA . SER A 1 211 ? -1.585 24.732 -11.631 1.00 88.38 211 SER A CA 1
ATOM 1692 C C . SER A 1 211 ? -2.322 24.941 -12.958 1.00 88.38 211 SER A C 1
ATOM 1694 O O . SER A 1 211 ? -2.631 23.964 -13.638 1.00 88.38 211 SER A O 1
ATOM 1696 N N . GLY A 1 212 ? -2.475 26.195 -13.401 1.00 87.50 212 GLY A N 1
ATOM 1697 C CA . GLY A 1 212 ? -3.113 26.513 -14.681 1.00 87.50 212 GLY A CA 1
ATOM 1698 C C . GLY A 1 212 ? -2.367 25.932 -15.888 1.00 87.50 212 GLY A C 1
ATOM 1699 O O . GLY A 1 212 ? -2.991 25.460 -16.836 1.00 87.50 212 GLY A O 1
ATOM 1700 N N . PHE A 1 213 ? -1.030 25.884 -15.857 1.00 87.19 213 PHE A N 1
ATOM 1701 C CA . PHE A 1 213 ? -0.251 25.214 -16.899 1.00 87.19 213 PHE A CA 1
ATOM 1702 C C . PHE A 1 213 ? -0.466 23.695 -16.888 1.00 87.19 213 PHE A C 1
ATOM 1704 O O . PHE A 1 213 ? -0.627 23.105 -17.954 1.00 87.19 213 PHE A O 1
ATOM 1711 N N . ARG A 1 214 ? -0.522 23.058 -15.709 1.00 83.38 214 ARG A N 1
ATOM 1712 C CA . ARG A 1 214 ? -0.806 21.620 -15.562 1.00 83.38 214 ARG A CA 1
ATOM 1713 C C . ARG A 1 214 ? -2.210 21.265 -16.059 1.00 83.38 214 ARG A C 1
ATOM 1715 O O . ARG A 1 214 ? -2.366 20.260 -16.744 1.00 83.38 214 ARG A O 1
ATOM 1722 N N . GLU A 1 215 ? -3.206 22.097 -15.766 1.00 85.69 215 GLU A N 1
ATOM 1723 C CA . GLU A 1 215 ? -4.578 21.974 -16.278 1.00 85.69 215 GLU A CA 1
ATOM 1724 C C . GLU A 1 215 ? -4.605 22.052 -17.814 1.00 85.69 215 GLU A C 1
ATOM 1726 O O . GLU A 1 215 ? -5.039 21.105 -18.469 1.00 85.69 215 GLU A O 1
ATOM 1731 N N . ILE A 1 216 ? -4.038 23.117 -18.394 1.00 85.75 216 ILE A N 1
ATOM 1732 C CA . ILE A 1 216 ? -3.961 23.336 -19.850 1.00 85.75 216 ILE A CA 1
ATOM 1733 C C . ILE A 1 216 ? -3.138 22.244 -20.558 1.00 85.75 216 ILE A C 1
ATOM 1735 O O . ILE A 1 216 ? -3.444 21.875 -21.693 1.00 85.75 216 ILE A O 1
ATOM 1739 N N . PHE A 1 217 ? -2.080 21.730 -19.924 1.00 82.81 217 PHE A N 1
ATOM 1740 C CA . PHE A 1 217 ? -1.277 20.624 -20.449 1.00 82.81 217 PHE A CA 1
ATOM 1741 C C . PHE A 1 217 ? -2.084 19.324 -20.471 1.00 82.81 217 PHE A C 1
ATOM 1743 O O . PHE A 1 217 ? -2.169 18.683 -21.518 1.00 82.81 217 PHE A O 1
ATOM 1750 N N . ASN A 1 218 ? -2.728 18.971 -19.354 1.00 80.75 218 ASN A N 1
ATOM 1751 C CA . ASN A 1 218 ? -3.588 17.793 -19.265 1.00 80.75 218 ASN A CA 1
ATOM 1752 C C . ASN A 1 218 ? -4.718 17.857 -20.301 1.00 80.75 218 ASN A C 1
ATOM 1754 O O . ASN A 1 218 ? -4.913 16.895 -21.038 1.00 80.75 218 ASN A O 1
ATOM 1758 N N . GLU A 1 219 ? -5.410 18.994 -20.411 1.00 82.19 219 GLU A N 1
ATOM 1759 C CA . GLU A 1 219 ? -6.460 19.221 -21.408 1.00 82.19 219 GLU A CA 1
ATOM 1760 C C . GLU A 1 219 ? -5.928 19.016 -22.835 1.00 82.19 219 GLU A C 1
ATOM 1762 O O . GLU A 1 219 ? -6.466 18.200 -23.581 1.00 82.19 219 GLU A O 1
ATOM 1767 N N . LYS A 1 220 ? -4.825 19.684 -23.206 1.00 81.69 220 LYS A N 1
ATOM 1768 C CA . LYS A 1 220 ? -4.267 19.628 -24.570 1.00 81.69 220 LYS A CA 1
ATOM 1769 C C . LYS A 1 220 ? -3.634 18.288 -24.931 1.00 81.69 220 LYS A C 1
ATOM 1771 O O . LYS A 1 220 ? -3.574 17.970 -26.117 1.00 81.69 220 LYS A O 1
ATOM 1776 N N . VAL A 1 221 ? -3.143 17.513 -23.966 1.00 79.56 221 VAL A N 1
ATOM 1777 C CA . VAL A 1 221 ? -2.661 16.144 -24.211 1.00 79.56 221 VAL A CA 1
ATOM 1778 C C . VAL A 1 221 ? -3.850 15.193 -24.353 1.00 79.56 221 VAL A C 1
ATOM 1780 O O . VAL A 1 221 ? -3.940 14.474 -25.347 1.00 79.56 221 VAL A O 1
ATOM 1783 N N . LEU A 1 222 ? -4.815 15.238 -23.428 1.00 77.19 222 LEU A N 1
ATOM 1784 C CA . LEU A 1 222 ? -5.994 14.364 -23.452 1.00 77.19 222 LEU A CA 1
ATOM 1785 C C . LEU A 1 222 ? -6.938 14.648 -24.632 1.00 77.19 222 LEU A C 1
ATOM 1787 O O . LEU A 1 222 ? -7.617 13.731 -25.083 1.00 77.19 222 LEU A O 1
ATOM 1791 N N . SER A 1 223 ? -6.967 15.874 -25.163 1.00 81.50 223 SER A N 1
ATOM 1792 C CA . SER A 1 223 ? -7.756 16.224 -26.352 1.00 81.50 223 SER A CA 1
ATOM 1793 C C . SER A 1 223 ? -7.073 15.865 -27.679 1.00 81.50 223 SER A C 1
ATOM 1795 O O . SER A 1 223 ? -7.732 15.845 -28.715 1.00 81.50 223 SER A O 1
ATOM 1797 N N . ARG A 1 224 ? -5.751 15.629 -27.680 1.00 83.44 224 ARG A N 1
ATOM 1798 C CA . ARG A 1 224 ? -4.967 15.266 -28.880 1.00 83.44 224 ARG A CA 1
ATOM 1799 C C . ARG A 1 224 ? -4.694 13.768 -28.990 1.00 83.44 224 ARG A C 1
ATOM 1801 O O . ARG A 1 224 ? -4.468 13.280 -30.094 1.00 83.44 224 ARG A O 1
ATOM 1808 N N . CYS A 1 225 ? -4.688 13.049 -27.872 1.00 84.56 225 CYS A N 1
ATOM 1809 C CA . CYS A 1 225 ? -4.356 11.630 -27.815 1.00 84.56 225 CYS A CA 1
ATOM 1810 C C . CYS A 1 225 ? -5.606 10.765 -27.607 1.00 84.56 225 CYS A C 1
ATOM 1812 O O . CYS A 1 225 ? -6.387 10.991 -26.685 1.00 84.56 225 CYS A O 1
ATOM 1814 N N . ALA A 1 226 ? -5.764 9.712 -28.414 1.00 86.19 226 ALA A N 1
ATOM 1815 C CA . ALA A 1 226 ? -6.799 8.706 -28.186 1.00 86.19 226 ALA A CA 1
ATOM 1816 C C . ALA A 1 226 ? -6.539 7.961 -26.861 1.00 86.19 226 ALA A C 1
ATOM 1818 O O . ALA A 1 226 ? -5.480 7.361 -26.663 1.00 86.19 226 ALA A O 1
ATOM 1819 N N . LYS A 1 227 ? -7.506 8.002 -25.936 1.00 83.06 227 LYS A N 1
ATOM 1820 C CA . LYS A 1 227 ? -7.366 7.436 -24.586 1.00 83.06 227 LYS A CA 1
ATOM 1821 C C . LYS A 1 227 ? -7.602 5.922 -24.572 1.00 83.06 227 LYS A C 1
ATOM 1823 O O . LYS A 1 227 ? -8.680 5.450 -24.210 1.00 83.06 227 LYS A O 1
ATOM 1828 N N . PHE A 1 228 ? -6.574 5.153 -24.915 1.00 88.81 228 PHE A N 1
ATOM 1829 C CA . PHE A 1 228 ? -6.582 3.700 -24.745 1.00 88.81 228 PHE A CA 1
ATOM 1830 C C . PHE A 1 228 ? -6.474 3.331 -23.258 1.00 88.81 228 PHE A C 1
ATOM 1832 O O . PHE A 1 228 ? -5.428 3.508 -22.635 1.00 88.81 228 PHE A O 1
ATOM 1839 N N . ARG A 1 229 ? -7.564 2.817 -22.670 1.00 87.12 229 ARG A N 1
ATOM 1840 C CA . ARG A 1 229 ? -7.544 2.231 -21.322 1.00 87.12 229 ARG A CA 1
ATOM 1841 C C . ARG A 1 229 ? -7.287 0.732 -21.423 1.00 87.12 229 ARG A C 1
ATOM 1843 O O . ARG A 1 229 ? -8.212 -0.034 -21.687 1.00 87.12 229 ARG A O 1
ATOM 1850 N N . PHE A 1 230 ? -6.051 0.327 -21.155 1.00 88.88 230 PHE A N 1
ATOM 1851 C CA . PHE A 1 230 ? -5.733 -1.071 -20.884 1.00 88.88 230 PHE A CA 1
ATOM 1852 C C . PHE A 1 230 ? -6.536 -1.553 -19.664 1.00 88.88 230 PHE A C 1
ATOM 1854 O O . PHE A 1 230 ? -6.684 -0.831 -18.673 1.00 88.88 230 PHE A O 1
ATOM 1861 N N . LYS A 1 231 ? -7.100 -2.757 -19.769 1.00 87.81 231 LYS A N 1
ATOM 1862 C CA . LYS A 1 231 ? -7.679 -3.509 -18.650 1.00 87.81 231 LYS A CA 1
ATOM 1863 C C . LYS A 1 231 ? -6.667 -4.585 -18.223 1.00 87.81 231 LYS A C 1
ATOM 1865 O O . LYS A 1 231 ? -5.862 -4.977 -19.071 1.00 87.81 231 LYS A O 1
ATOM 1870 N N . PRO A 1 232 ? -6.723 -5.089 -16.977 1.00 85.75 232 PRO A N 1
ATOM 1871 C CA . PRO A 1 232 ? -6.058 -6.340 -16.616 1.00 85.75 232 PRO A CA 1
ATOM 1872 C C . PRO A 1 232 ? -6.440 -7.461 -17.592 1.00 85.75 232 PRO A C 1
ATOM 1874 O O . PRO A 1 232 ? -7.549 -7.459 -18.141 1.00 85.75 232 PRO A O 1
ATOM 1877 N N . LEU A 1 233 ? -5.519 -8.393 -17.834 1.00 87.75 233 LEU A N 1
ATOM 1878 C CA . LEU A 1 233 ? -5.762 -9.504 -18.751 1.00 87.75 233 LEU A CA 1
ATOM 1879 C C . LEU A 1 233 ? -6.728 -10.518 -18.105 1.00 87.75 233 LEU A C 1
ATOM 1881 O O . LEU A 1 233 ? -6.621 -10.771 -16.904 1.00 87.75 233 LEU A O 1
ATOM 1885 N N . PRO A 1 234 ? -7.656 -11.131 -18.866 1.00 89.31 234 PRO A N 1
ATOM 1886 C CA . PRO A 1 234 ? -8.463 -12.241 -18.365 1.00 89.31 234 PRO A CA 1
ATOM 1887 C C . PRO A 1 234 ? -7.569 -13.403 -17.918 1.00 89.31 234 PRO A C 1
ATOM 1889 O O . PRO A 1 234 ? -6.650 -13.766 -18.653 1.00 89.31 234 PRO A O 1
ATOM 1892 N N . LEU A 1 235 ? -7.871 -14.020 -16.769 1.00 89.00 235 LEU A N 1
ATOM 1893 C CA . LEU A 1 235 ? -7.034 -15.063 -16.152 1.00 89.00 235 LEU A CA 1
ATOM 1894 C C . LEU A 1 235 ? -6.605 -16.151 -17.148 1.00 89.00 235 LEU A C 1
ATOM 1896 O O . LEU A 1 235 ? -5.412 -16.358 -17.320 1.00 89.00 235 LEU A O 1
ATOM 1900 N N . ALA A 1 236 ? -7.538 -16.726 -17.914 1.00 90.88 236 ALA A N 1
ATOM 1901 C CA . ALA A 1 236 ? -7.240 -17.755 -18.918 1.00 90.88 236 ALA A CA 1
ATOM 1902 C C . ALA A 1 236 ? -6.256 -17.313 -20.031 1.00 90.88 236 ALA A C 1
ATOM 1904 O O . ALA A 1 236 ? -5.551 -18.143 -20.600 1.00 90.88 236 ALA A O 1
ATOM 1905 N N . GLN A 1 237 ? -6.178 -16.014 -20.359 1.00 90.94 237 GLN A N 1
ATOM 1906 C CA . GLN A 1 237 ? -5.177 -15.494 -21.305 1.00 90.94 237 GLN A CA 1
ATOM 1907 C C . GLN A 1 237 ? -3.802 -15.349 -20.644 1.00 90.94 237 GLN A C 1
ATOM 1909 O O . GLN A 1 237 ? -2.784 -15.627 -21.278 1.00 90.94 237 GLN A O 1
ATOM 1914 N N . SER A 1 238 ? -3.771 -14.952 -19.370 1.00 92.06 238 SER A N 1
ATOM 1915 C CA . SER A 1 238 ? -2.549 -14.903 -18.565 1.00 92.06 238 SER A CA 1
ATOM 1916 C C . SER A 1 238 ? -1.997 -16.308 -18.297 1.00 92.06 238 SER A C 1
ATOM 1918 O O . SER A 1 238 ? -0.810 -16.531 -18.507 1.00 92.06 238 SER A O 1
ATOM 1920 N N . GLU A 1 239 ? -2.851 -17.275 -17.945 1.00 91.94 239 GLU A N 1
ATOM 1921 C CA . GLU A 1 239 ? -2.507 -18.696 -17.789 1.00 91.94 239 GLU A CA 1
ATOM 1922 C C . GLU A 1 239 ? -1.909 -19.259 -19.076 1.00 91.94 239 GLU A C 1
ATOM 1924 O O . GLU A 1 239 ? -0.784 -19.749 -19.060 1.00 91.94 239 GLU A O 1
ATOM 1929 N N . ALA A 1 240 ? -2.601 -19.110 -20.212 1.00 93.38 240 ALA A N 1
ATOM 1930 C CA . ALA A 1 240 ? -2.084 -19.552 -21.503 1.00 93.38 240 ALA A CA 1
ATOM 1931 C C . ALA A 1 240 ? -0.742 -18.880 -21.847 1.00 93.38 240 ALA A C 1
ATOM 1933 O O . ALA A 1 240 ? 0.134 -19.509 -22.443 1.00 93.38 240 ALA A O 1
ATOM 1934 N N . LYS A 1 241 ? -0.527 -17.613 -21.464 1.00 93.69 241 LYS A N 1
ATOM 1935 C CA . LYS A 1 241 ? 0.757 -16.937 -21.690 1.00 93.69 241 LYS A CA 1
ATOM 1936 C C . LYS A 1 241 ? 1.868 -17.448 -20.762 1.00 93.69 241 LYS A C 1
ATOM 1938 O O . LYS A 1 241 ? 2.987 -17.600 -21.247 1.00 93.69 241 LYS A O 1
ATOM 1943 N N . LEU A 1 242 ? 1.576 -17.763 -19.499 1.00 93.06 242 LEU A N 1
ATOM 1944 C CA . LEU A 1 242 ? 2.533 -18.394 -18.580 1.00 93.06 242 LEU A CA 1
ATOM 1945 C C . LEU A 1 242 ? 2.862 -19.834 -19.001 1.00 93.06 242 LEU A C 1
ATOM 1947 O O . LEU A 1 242 ? 4.035 -20.178 -19.064 1.00 93.06 242 LEU A O 1
ATOM 1951 N N . GLN A 1 243 ? 1.872 -20.640 -19.405 1.00 93.81 243 GLN A N 1
ATOM 1952 C CA . GLN A 1 243 ? 2.088 -21.986 -19.961 1.00 93.81 243 GLN A CA 1
ATOM 1953 C C . GLN A 1 243 ? 3.061 -21.955 -21.148 1.00 93.81 243 GLN A C 1
ATOM 1955 O O . GLN A 1 243 ? 3.991 -22.753 -21.211 1.00 93.81 243 GLN A O 1
ATOM 1960 N N . ASN A 1 244 ? 2.898 -20.992 -22.062 1.00 95.25 244 ASN A N 1
ATOM 1961 C CA . ASN A 1 244 ? 3.823 -20.804 -23.183 1.00 95.25 244 ASN A CA 1
ATOM 1962 C C . ASN A 1 244 ? 5.254 -20.424 -22.750 1.00 95.25 244 ASN A C 1
ATOM 1964 O O . ASN A 1 244 ? 6.183 -20.718 -23.494 1.00 95.25 244 ASN A O 1
ATOM 1968 N N . ILE A 1 245 ? 5.438 -19.785 -21.587 1.00 93.62 245 ILE A N 1
ATOM 1969 C CA . ILE A 1 245 ? 6.760 -19.459 -21.020 1.00 93.62 245 ILE A CA 1
ATOM 1970 C C . ILE A 1 245 ? 7.362 -20.694 -20.334 1.00 93.62 245 ILE A C 1
ATOM 1972 O O . ILE A 1 245 ? 8.500 -21.046 -20.622 1.00 93.62 245 ILE A O 1
ATOM 1976 N N . CYS A 1 246 ? 6.596 -21.431 -19.520 1.00 92.19 246 CYS A N 1
ATOM 1977 C CA . CYS A 1 246 ? 7.063 -22.704 -18.953 1.00 92.19 246 CYS A CA 1
ATOM 1978 C C . CYS A 1 246 ? 7.512 -23.682 -20.051 1.00 92.19 246 CYS A C 1
ATOM 1980 O O . CYS A 1 246 ? 8.526 -24.358 -19.903 1.00 92.19 246 CYS A O 1
ATOM 1982 N N . ASN A 1 247 ? 6.788 -23.714 -21.175 1.00 92.44 247 ASN A N 1
ATOM 1983 C CA . ASN A 1 247 ? 7.110 -24.555 -22.326 1.00 92.44 247 ASN A CA 1
ATOM 1984 C C . ASN A 1 247 ? 8.354 -24.086 -23.109 1.00 92.44 247 ASN A C 1
ATOM 1986 O O . ASN A 1 247 ? 8.990 -24.927 -23.739 1.00 92.44 247 ASN A O 1
ATOM 1990 N N . SER A 1 248 ? 8.710 -22.791 -23.108 1.00 93.62 248 SER A N 1
ATOM 1991 C CA . SER A 1 248 ? 9.951 -22.315 -23.749 1.00 93.62 248 SER A CA 1
ATOM 1992 C C . SER A 1 248 ? 11.174 -22.536 -22.861 1.00 93.62 248 SER A C 1
ATOM 1994 O O . SER A 1 248 ? 12.203 -23.001 -23.346 1.00 93.62 248 SER A O 1
ATOM 1996 N N . GLU A 1 249 ? 11.034 -22.288 -21.557 1.00 89.94 249 GLU A N 1
ATOM 1997 C CA . GLU A 1 249 ? 12.115 -22.436 -20.573 1.00 89.94 249 GLU A CA 1
ATOM 1998 C C . GLU A 1 249 ? 12.256 -23.875 -20.033 1.00 89.94 249 GLU A C 1
ATOM 2000 O O . GLU A 1 249 ? 13.191 -24.174 -19.296 1.00 89.94 249 GLU A O 1
ATOM 2005 N N . ASN A 1 250 ? 11.365 -24.793 -20.433 1.00 89.00 250 ASN A N 1
ATOM 2006 C CA . ASN A 1 250 ? 11.300 -26.200 -19.998 1.00 89.00 250 ASN A CA 1
ATOM 2007 C C . ASN A 1 250 ? 11.087 -26.383 -18.476 1.00 89.00 250 ASN A C 1
ATOM 2009 O O . ASN A 1 250 ? 11.525 -27.371 -17.883 1.00 89.00 250 ASN A O 1
ATOM 2013 N N . VAL A 1 251 ? 10.380 -25.444 -17.840 1.00 88.31 251 VAL A N 1
ATOM 2014 C CA . VAL A 1 251 ? 10.071 -25.471 -16.400 1.00 88.31 251 VAL A CA 1
ATOM 2015 C C . VAL A 1 251 ? 8.955 -26.479 -16.115 1.00 88.31 251 VAL A C 1
ATOM 2017 O O . VAL A 1 251 ? 7.873 -26.406 -16.698 1.00 88.31 251 VAL A O 1
ATOM 2020 N N . SER A 1 252 ? 9.201 -27.403 -15.182 1.00 89.81 252 SER A N 1
ATOM 2021 C CA . SER A 1 252 ? 8.221 -28.399 -14.723 1.00 89.81 252 SER A CA 1
ATOM 2022 C C . SER A 1 252 ? 7.457 -27.894 -13.496 1.00 89.81 252 SER A C 1
ATOM 2024 O O . SER A 1 252 ? 8.075 -27.469 -12.525 1.00 89.81 252 SER A O 1
ATOM 2026 N N . TYR A 1 253 ? 6.124 -27.955 -13.519 1.00 90.50 253 TYR A N 1
ATOM 2027 C CA . TYR A 1 253 ? 5.265 -27.374 -12.480 1.00 90.50 253 TYR A CA 1
ATOM 2028 C C . TYR A 1 253 ? 4.037 -28.240 -12.168 1.00 90.50 253 TYR A C 1
ATOM 2030 O O . TYR A 1 253 ? 3.505 -28.941 -13.031 1.00 90.50 253 TYR A O 1
ATOM 2038 N N . GLU A 1 254 ? 3.562 -28.152 -10.929 1.00 91.81 254 GLU A N 1
ATOM 2039 C CA . GLU A 1 254 ? 2.288 -28.708 -10.478 1.00 91.81 254 GLU A CA 1
ATOM 2040 C C . GLU A 1 254 ? 1.091 -27.924 -11.065 1.00 91.81 254 GLU A C 1
ATOM 2042 O O . GLU A 1 254 ? 1.143 -26.692 -11.128 1.00 91.81 254 GLU A O 1
ATOM 2047 N N . PRO A 1 255 ? -0.031 -28.569 -11.450 1.00 85.25 255 PRO A N 1
ATOM 2048 C CA . PRO A 1 255 ? -1.189 -27.881 -12.038 1.00 85.25 255 PRO A CA 1
ATOM 2049 C C . PRO A 1 255 ? -1.821 -26.772 -11.167 1.00 85.25 255 PRO A C 1
ATOM 2051 O O . PRO A 1 255 ? -2.552 -25.942 -11.705 1.00 85.25 255 PRO A O 1
ATOM 2054 N N . GLY A 1 256 ? -1.537 -26.716 -9.859 1.00 89.12 256 GLY A N 1
ATOM 2055 C CA . GLY A 1 256 ? -1.960 -25.624 -8.968 1.00 89.12 256 GLY A CA 1
ATOM 2056 C C . GLY A 1 256 ? -1.077 -24.365 -8.997 1.00 89.12 256 GLY A C 1
ATOM 2057 O O . GLY A 1 256 ? -1.521 -23.302 -8.563 1.00 89.12 256 GLY A O 1
ATOM 2058 N N . VAL A 1 257 ? 0.151 -24.442 -9.526 1.00 91.69 257 VAL A N 1
ATOM 2059 C CA . VAL A 1 257 ? 1.145 -23.351 -9.452 1.00 91.69 257 VAL A CA 1
ATOM 2060 C C . VAL A 1 257 ? 0.717 -22.117 -10.240 1.00 91.69 257 VAL A C 1
ATOM 2062 O O . VAL A 1 257 ? 0.702 -21.017 -9.696 1.00 91.69 257 VAL A O 1
ATOM 2065 N N . LEU A 1 258 ? 0.333 -22.274 -11.510 1.00 91.75 258 LEU A N 1
ATOM 2066 C CA . LEU A 1 258 ? 0.004 -21.137 -12.380 1.00 91.75 258 LEU A CA 1
ATOM 2067 C C . LEU A 1 258 ? -1.166 -20.269 -11.869 1.00 91.75 258 LEU A C 1
ATOM 2069 O O . LEU A 1 258 ? -0.991 -19.047 -11.829 1.00 91.75 258 LEU A O 1
ATOM 2073 N N . PRO A 1 259 ? -2.319 -20.819 -11.430 1.00 91.69 259 PRO A N 1
ATOM 2074 C CA . PRO A 1 259 ? -3.372 -19.991 -10.846 1.00 91.69 259 PRO A CA 1
ATOM 2075 C C . PRO A 1 259 ? -2.946 -19.351 -9.513 1.00 91.69 259 PRO A C 1
ATOM 2077 O O . PRO A 1 259 ? -3.321 -18.205 -9.265 1.00 91.69 259 PRO A O 1
ATOM 2080 N N . LYS A 1 260 ? -2.107 -20.005 -8.687 1.00 90.38 260 LYS A N 1
ATOM 2081 C CA . LYS A 1 260 ? -1.590 -19.391 -7.447 1.00 90.38 260 LYS A CA 1
ATOM 2082 C C . LYS A 1 260 ? -0.618 -18.239 -7.733 1.00 90.38 260 LYS A C 1
ATOM 2084 O O . LYS A 1 260 ? -0.727 -17.197 -7.095 1.00 90.38 260 LYS A O 1
ATOM 2089 N N . VAL A 1 261 ? 0.254 -18.363 -8.740 1.00 92.81 261 VAL A N 1
ATOM 2090 C CA . VAL A 1 261 ? 1.130 -17.272 -9.219 1.00 92.81 261 VAL A CA 1
ATOM 2091 C C . VAL A 1 261 ? 0.307 -16.089 -9.746 1.00 92.81 261 VAL A C 1
ATOM 2093 O O . VAL A 1 261 ? 0.670 -14.938 -9.517 1.00 92.81 261 VAL A O 1
ATOM 2096 N N . LEU A 1 262 ? -0.823 -16.340 -10.41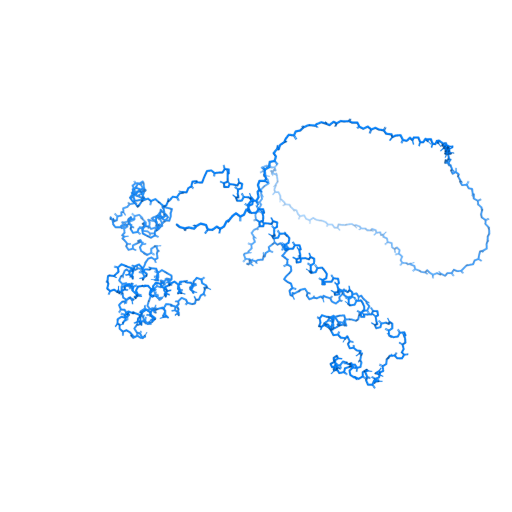7 1.00 92.19 262 LEU A N 1
ATOM 2097 C CA . LEU A 1 262 ? -1.713 -15.274 -10.891 1.00 92.19 262 LEU A CA 1
ATOM 2098 C C . LEU A 1 262 ? -2.527 -14.620 -9.768 1.00 92.19 262 LEU A C 1
ATOM 2100 O O . LEU A 1 262 ? -2.715 -13.403 -9.816 1.00 92.19 262 LEU A O 1
ATOM 2104 N N . GLN A 1 263 ? -2.941 -15.379 -8.744 1.00 89.25 263 GLN A N 1
ATOM 2105 C CA . GLN A 1 263 ? -3.501 -14.827 -7.503 1.00 89.25 263 GLN A CA 1
ATOM 2106 C C . GLN A 1 263 ? -2.467 -13.915 -6.820 1.00 89.25 263 GLN A C 1
ATOM 2108 O O . GLN A 1 263 ? -2.758 -12.755 -6.543 1.00 89.25 263 GLN A O 1
ATOM 2113 N N . ALA A 1 264 ? -1.228 -14.396 -6.661 1.00 90.38 264 ALA A N 1
ATOM 2114 C CA . ALA A 1 264 ? -0.094 -13.668 -6.081 1.00 90.38 264 ALA A CA 1
ATOM 2115 C C . ALA A 1 264 ? 0.350 -12.417 -6.863 1.00 90.38 264 ALA A C 1
ATOM 2117 O O . ALA A 1 264 ? 1.165 -11.629 -6.371 1.00 90.38 264 ALA A O 1
ATOM 2118 N N . ALA A 1 265 ? -0.147 -12.249 -8.089 1.00 90.25 265 ALA A N 1
ATOM 2119 C CA . ALA A 1 265 ? 0.183 -11.156 -8.991 1.00 90.25 265 ALA A CA 1
ATOM 2120 C C . ALA A 1 265 ? -0.993 -10.213 -9.292 1.00 90.25 265 ALA A C 1
ATOM 2122 O O . ALA A 1 265 ? -0.809 -9.277 -10.066 1.00 90.25 265 ALA A O 1
ATOM 2123 N N . GLU A 1 266 ? -2.187 -10.455 -8.732 1.00 85.88 266 GLU A N 1
ATOM 2124 C CA . GLU A 1 266 ? -3.396 -9.626 -8.922 1.00 85.88 266 GLU A CA 1
ATOM 2125 C C . GLU A 1 266 ? -3.769 -9.387 -10.408 1.00 85.88 266 GLU A C 1
ATOM 2127 O O . GLU A 1 266 ? -4.411 -8.403 -10.779 1.00 85.88 266 GLU A O 1
ATOM 2132 N N . GLY A 1 267 ? -3.359 -10.302 -11.294 1.00 80.88 267 GLY A N 1
ATOM 2133 C CA . GLY A 1 267 ? -3.538 -10.179 -12.744 1.00 80.88 267 GLY A CA 1
ATOM 2134 C C . GLY A 1 267 ? -2.495 -9.324 -13.486 1.00 80.88 267 GLY A C 1
ATOM 2135 O O . GLY A 1 267 ? -2.619 -9.172 -14.706 1.00 80.88 267 GLY A O 1
ATOM 2136 N N . ASP A 1 268 ? -1.451 -8.806 -12.823 1.00 90.25 268 ASP A N 1
ATOM 2137 C CA . ASP A 1 268 ? -0.277 -8.257 -13.513 1.00 90.25 268 ASP A CA 1
ATOM 2138 C C . ASP A 1 268 ? 0.618 -9.387 -14.046 1.00 90.25 268 ASP A C 1
ATOM 2140 O O . ASP A 1 268 ? 1.383 -10.031 -13.324 1.00 90.25 268 ASP A O 1
ATOM 2144 N N . LEU A 1 269 ? 0.564 -9.586 -15.363 1.00 91.50 269 LEU A N 1
ATOM 2145 C CA . LEU A 1 269 ? 1.388 -10.558 -16.076 1.00 91.50 269 LEU A CA 1
ATOM 2146 C C . LEU A 1 269 ? 2.901 -10.319 -15.889 1.00 91.50 269 LEU A C 1
ATOM 2148 O O . LEU A 1 269 ? 3.665 -11.283 -15.945 1.00 91.50 269 LEU A O 1
ATOM 2152 N N . ARG A 1 270 ? 3.361 -9.079 -15.649 1.00 93.94 270 ARG A N 1
ATOM 2153 C CA . ARG A 1 270 ? 4.780 -8.811 -15.358 1.00 93.94 270 ARG A CA 1
ATOM 2154 C C . ARG A 1 270 ? 5.161 -9.373 -13.995 1.00 93.94 270 ARG A C 1
ATOM 2156 O O . ARG A 1 270 ? 6.102 -10.161 -13.936 1.00 93.94 270 ARG A O 1
ATOM 2163 N N . ARG A 1 271 ? 4.430 -9.011 -12.933 1.00 93.12 271 ARG A N 1
ATOM 2164 C CA . ARG A 1 271 ? 4.630 -9.557 -11.580 1.00 93.12 271 ARG A CA 1
ATOM 2165 C C . ARG A 1 271 ? 4.562 -11.087 -11.585 1.00 93.12 271 ARG A C 1
ATOM 2167 O O . ARG A 1 271 ? 5.458 -11.721 -11.043 1.00 93.12 271 ARG A O 1
ATOM 2174 N N . ALA A 1 272 ? 3.591 -11.675 -12.286 1.00 94.19 272 ALA A N 1
ATOM 2175 C CA . ALA A 1 272 ? 3.478 -13.127 -12.448 1.00 94.19 272 ALA A CA 1
ATOM 2176 C C . ALA A 1 272 ? 4.704 -13.759 -13.139 1.00 94.19 272 ALA A C 1
ATOM 2178 O O . ALA A 1 272 ? 5.214 -14.778 -12.681 1.00 94.19 272 ALA A O 1
ATOM 2179 N N . THR A 1 273 ? 5.206 -13.146 -14.219 1.00 94.25 273 THR A N 1
ATOM 2180 C CA . THR A 1 273 ? 6.392 -13.643 -14.945 1.00 94.25 273 THR A CA 1
ATOM 2181 C C . THR A 1 273 ? 7.661 -13.525 -14.096 1.00 94.25 273 THR A C 1
ATOM 2183 O O . THR A 1 273 ? 8.462 -14.453 -14.074 1.00 94.25 273 THR A O 1
ATOM 2186 N N . MET A 1 274 ? 7.830 -12.416 -13.368 1.00 94.44 274 MET A N 1
ATOM 2187 C CA . MET A 1 274 ? 8.976 -12.208 -12.474 1.00 94.44 274 MET A CA 1
ATOM 2188 C C . MET A 1 274 ? 8.966 -13.185 -11.293 1.00 94.44 274 MET A C 1
ATOM 2190 O O . MET A 1 274 ? 9.998 -13.781 -11.009 1.00 94.44 274 MET A O 1
ATOM 2194 N N . LEU A 1 275 ? 7.808 -13.405 -10.655 1.00 93.19 275 LEU A N 1
ATOM 2195 C CA . LEU A 1 275 ? 7.659 -14.411 -9.598 1.00 93.19 275 LEU A CA 1
ATOM 2196 C C . LEU A 1 275 ? 8.027 -15.808 -10.113 1.00 93.19 275 LEU A C 1
ATOM 2198 O O . LEU A 1 275 ? 8.859 -16.476 -9.508 1.00 93.19 275 LEU A O 1
ATOM 2202 N N . LEU A 1 276 ? 7.469 -16.224 -11.256 1.00 92.12 276 LEU A N 1
ATOM 2203 C CA . LEU A 1 276 ? 7.769 -17.522 -11.869 1.00 92.12 276 LEU A CA 1
ATOM 2204 C C . LEU A 1 276 ? 9.270 -17.693 -12.168 1.00 92.12 276 LEU A C 1
ATOM 2206 O O . LEU A 1 276 ? 9.827 -18.749 -11.874 1.00 92.12 276 LEU A O 1
ATOM 2210 N N . GLN A 1 277 ? 9.926 -16.652 -12.695 1.00 92.06 277 GLN A N 1
ATOM 2211 C CA . GLN A 1 277 ? 11.371 -16.653 -12.929 1.00 92.06 277 GLN A CA 1
ATOM 2212 C C . GLN A 1 277 ? 12.143 -16.836 -11.613 1.00 92.06 277 GLN A C 1
ATOM 2214 O O . GLN A 1 277 ? 12.914 -17.787 -11.498 1.00 92.06 277 GLN A O 1
ATOM 2219 N N . SER A 1 278 ? 11.902 -15.992 -10.603 1.00 92.69 278 SER A N 1
ATOM 2220 C CA . SER A 1 278 ? 12.603 -16.073 -9.313 1.00 92.69 278 SER A CA 1
ATOM 2221 C C . SER A 1 278 ? 12.404 -17.422 -8.617 1.00 92.69 278 SER A C 1
ATOM 2223 O O . SER A 1 278 ? 13.359 -17.970 -8.074 1.00 92.69 278 SER A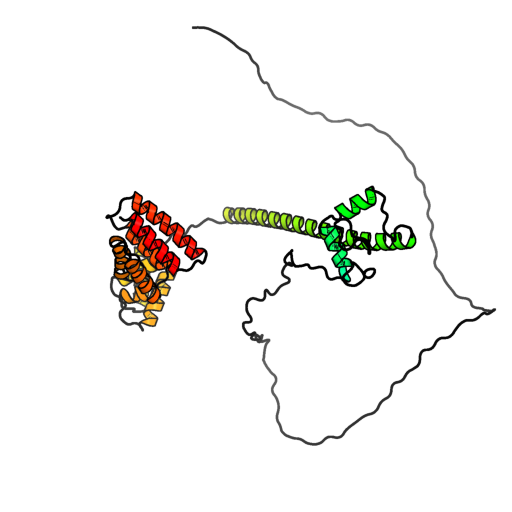 O 1
ATOM 2225 N N . ILE A 1 279 ? 11.201 -18.002 -8.690 1.00 90.88 279 ILE A N 1
ATOM 2226 C CA . ILE A 1 279 ? 10.921 -19.353 -8.184 1.00 90.88 279 ILE A CA 1
ATOM 2227 C C . ILE A 1 279 ? 11.761 -20.400 -8.942 1.00 90.88 279 ILE A C 1
ATOM 2229 O O . ILE A 1 279 ? 12.402 -21.238 -8.310 1.00 90.88 279 ILE A O 1
ATOM 2233 N N . SER A 1 280 ? 11.813 -20.348 -10.280 1.00 89.75 280 SER A N 1
ATOM 2234 C CA . SER A 1 280 ? 12.598 -21.304 -11.084 1.00 89.75 280 SER A CA 1
ATOM 2235 C C . SER A 1 280 ? 14.112 -21.214 -10.843 1.00 89.75 280 SER A C 1
ATOM 2237 O O . SER A 1 280 ? 14.788 -22.244 -10.799 1.00 89.75 280 SER A O 1
ATOM 2239 N N . GLU A 1 281 ? 14.630 -20.003 -10.607 1.00 89.12 281 GLU A N 1
ATOM 2240 C CA . GLU A 1 281 ? 16.036 -19.751 -10.278 1.00 89.12 281 GLU A CA 1
ATOM 2241 C C . GLU A 1 281 ? 16.385 -20.283 -8.878 1.00 89.12 281 GLU A C 1
ATOM 2243 O O . GLU A 1 281 ? 17.365 -21.015 -8.730 1.00 89.12 281 GLU A O 1
ATOM 2248 N N . LEU A 1 282 ? 15.557 -19.991 -7.865 1.00 88.00 282 LEU A N 1
ATOM 2249 C CA . LEU A 1 282 ? 15.740 -20.472 -6.487 1.00 88.00 282 LEU A CA 1
ATOM 2250 C C . LEU A 1 282 ? 15.669 -22.003 -6.385 1.00 88.00 282 LEU A C 1
ATOM 2252 O O . LEU A 1 282 ? 16.463 -22.612 -5.669 1.00 88.00 282 LEU A O 1
ATOM 2256 N N . HIS A 1 283 ? 14.758 -22.630 -7.132 1.00 82.56 283 HIS A N 1
ATOM 2257 C CA . HIS A 1 283 ? 14.594 -24.085 -7.171 1.00 82.56 283 HIS A CA 1
ATOM 2258 C C . HIS A 1 283 ? 15.456 -24.782 -8.239 1.00 82.56 283 HIS A C 1
ATOM 2260 O O . HIS A 1 283 ? 15.290 -25.984 -8.455 1.00 82.56 283 HIS A O 1
ATOM 2266 N N . ALA A 1 284 ? 16.380 -24.068 -8.895 1.00 78.75 284 ALA A N 1
ATOM 2267 C CA . ALA A 1 284 ? 17.330 -24.601 -9.877 1.00 78.75 284 ALA A CA 1
ATOM 2268 C C . ALA A 1 284 ? 16.689 -25.516 -10.950 1.00 78.75 284 ALA A C 1
ATOM 2270 O O . ALA A 1 284 ? 17.211 -26.589 -11.263 1.00 78.75 284 ALA A O 1
ATOM 2271 N N . ASN A 1 285 ? 15.539 -25.102 -11.497 1.00 68.19 285 ASN A N 1
ATOM 2272 C CA . ASN A 1 285 ? 14.723 -25.862 -12.461 1.00 68.19 285 ASN A CA 1
ATOM 2273 C C . ASN A 1 285 ? 14.262 -27.264 -11.994 1.00 68.19 285 ASN A C 1
ATOM 2275 O O . ASN A 1 285 ? 13.998 -28.144 -12.817 1.00 68.19 285 ASN A O 1
ATOM 2279 N N . THR A 1 286 ? 14.116 -27.482 -10.683 1.00 77.19 286 THR A N 1
ATOM 2280 C CA . THR A 1 286 ? 13.370 -28.636 -10.146 1.00 77.19 286 THR A CA 1
ATOM 2281 C C . THR A 1 286 ? 11.847 -28.434 -10.263 1.00 77.19 286 THR A C 1
ATOM 2283 O O . THR A 1 286 ? 11.375 -27.416 -10.769 1.00 77.19 286 THR A O 1
ATOM 2286 N N . PHE A 1 287 ? 11.060 -29.441 -9.872 1.00 85.38 287 PHE A N 1
ATOM 2287 C CA . PHE A 1 287 ? 9.598 -29.426 -9.995 1.00 85.38 287 PHE A CA 1
ATOM 2288 C C . PHE A 1 287 ? 8.960 -28.404 -9.041 1.00 85.38 287 PHE A C 1
ATOM 2290 O O . PHE A 1 287 ? 9.106 -28.524 -7.826 1.00 85.38 287 PHE A O 1
ATOM 2297 N N . LEU A 1 288 ? 8.234 -27.426 -9.589 1.00 87.06 288 LEU A N 1
ATOM 2298 C CA . LEU A 1 288 ? 7.602 -26.364 -8.802 1.00 87.06 288 LEU A CA 1
ATOM 2299 C C . LEU A 1 288 ? 6.309 -26.844 -8.128 1.00 87.06 288 LEU A C 1
ATOM 2301 O O . LEU A 1 288 ? 5.406 -27.335 -8.811 1.00 87.06 288 LEU A O 1
ATOM 2305 N N . THR A 1 289 ? 6.206 -26.633 -6.814 1.00 90.38 289 THR A N 1
ATOM 2306 C CA . THR A 1 289 ? 5.012 -26.887 -5.987 1.00 90.38 289 THR A CA 1
ATOM 2307 C C . THR A 1 289 ? 4.288 -25.585 -5.634 1.00 90.38 289 THR A C 1
ATOM 2309 O O . THR A 1 289 ? 4.828 -24.489 -5.810 1.00 90.38 289 THR A O 1
ATOM 2312 N N . VAL A 1 290 ? 3.059 -25.683 -5.117 1.00 89.69 290 VAL A N 1
ATOM 2313 C CA . VAL A 1 290 ? 2.313 -24.514 -4.605 1.00 89.69 290 VAL A CA 1
ATOM 2314 C C . VAL A 1 290 ? 3.045 -23.815 -3.446 1.00 89.69 290 VAL A C 1
ATOM 2316 O O . VAL A 1 290 ? 3.080 -22.584 -3.415 1.00 89.69 290 VAL A O 1
ATOM 2319 N N . ASP A 1 291 ? 3.685 -24.568 -2.551 1.00 89.19 291 ASP A N 1
ATOM 2320 C CA . ASP A 1 291 ? 4.389 -24.036 -1.374 1.00 89.19 291 ASP A CA 1
ATOM 2321 C C . ASP A 1 291 ? 5.539 -23.093 -1.779 1.00 89.19 291 ASP A C 1
ATOM 2323 O O . ASP A 1 291 ? 5.632 -21.974 -1.272 1.00 89.19 291 ASP A O 1
ATOM 2327 N N . SER A 1 292 ? 6.334 -23.475 -2.791 1.00 88.88 292 SER A N 1
ATOM 2328 C CA . SER A 1 292 ? 7.373 -22.625 -3.401 1.00 88.88 292 SER A CA 1
ATOM 2329 C C . SER A 1 292 ? 6.836 -21.281 -3.905 1.00 88.88 292 SER A C 1
ATOM 2331 O O . SER A 1 292 ? 7.540 -20.271 -3.870 1.00 88.88 292 SER A O 1
ATOM 2333 N N . VAL A 1 293 ? 5.587 -21.244 -4.386 1.00 90.88 293 VAL A N 1
ATOM 2334 C CA . VAL A 1 293 ? 4.935 -19.990 -4.794 1.00 90.88 293 VAL A CA 1
ATOM 2335 C C . VAL A 1 293 ? 4.604 -19.141 -3.573 1.00 90.88 293 VAL A C 1
ATOM 2337 O O . VAL A 1 293 ? 4.788 -17.928 -3.622 1.00 90.88 293 VAL A O 1
ATOM 2340 N N . GLN A 1 294 ? 4.116 -19.752 -2.490 1.00 89.81 294 GLN A N 1
ATOM 2341 C CA . GLN A 1 294 ? 3.737 -19.022 -1.281 1.00 89.81 294 GLN A CA 1
ATOM 2342 C C . GLN A 1 294 ? 4.954 -18.407 -0.586 1.00 89.81 294 GLN A C 1
ATOM 2344 O O . GLN A 1 294 ? 4.925 -17.209 -0.303 1.00 89.81 294 GLN A O 1
ATOM 2349 N N . GLU A 1 295 ? 6.038 -19.170 -0.412 1.00 88.12 295 GLU A N 1
ATOM 2350 C CA . GLU A 1 295 ? 7.287 -18.680 0.187 1.00 88.12 295 GLU A CA 1
ATOM 2351 C C . GLU A 1 295 ? 7.862 -17.477 -0.581 1.00 88.12 295 GLU A C 1
ATOM 2353 O O . GLU A 1 295 ? 8.109 -16.425 0.009 1.00 88.12 295 GLU A O 1
ATOM 2358 N N . VAL A 1 296 ? 8.016 -17.584 -1.907 1.00 90.75 296 VAL A N 1
ATOM 2359 C CA . VAL A 1 296 ? 8.634 -16.521 -2.726 1.00 90.75 296 VAL A CA 1
ATOM 2360 C C . VAL A 1 296 ? 7.704 -15.320 -2.938 1.00 90.75 296 VAL A C 1
ATOM 2362 O O . VAL A 1 296 ? 8.178 -14.192 -3.068 1.00 90.75 296 VAL A O 1
ATOM 2365 N N . ALA A 1 297 ? 6.382 -15.519 -2.942 1.00 89.69 297 ALA A N 1
ATOM 2366 C CA . ALA A 1 297 ? 5.415 -14.422 -3.007 1.00 89.69 297 ALA A CA 1
ATOM 2367 C C . ALA A 1 297 ? 5.141 -13.748 -1.647 1.00 89.69 297 ALA A C 1
ATOM 2369 O O . ALA A 1 297 ? 4.411 -12.757 -1.609 1.00 89.69 297 ALA A O 1
ATOM 2370 N N . GLY A 1 298 ? 5.669 -14.284 -0.538 1.00 87.19 298 GLY A N 1
ATOM 2371 C CA . GLY A 1 298 ? 5.344 -13.832 0.820 1.00 87.19 298 GLY A CA 1
ATOM 2372 C C . GLY A 1 298 ? 3.890 -14.103 1.235 1.00 87.19 298 GLY A C 1
ATOM 2373 O O . GLY A 1 298 ? 3.382 -13.461 2.154 1.00 87.19 298 GLY A O 1
ATOM 2374 N N . ILE A 1 299 ? 3.199 -15.021 0.552 1.00 90.06 299 ILE A N 1
ATO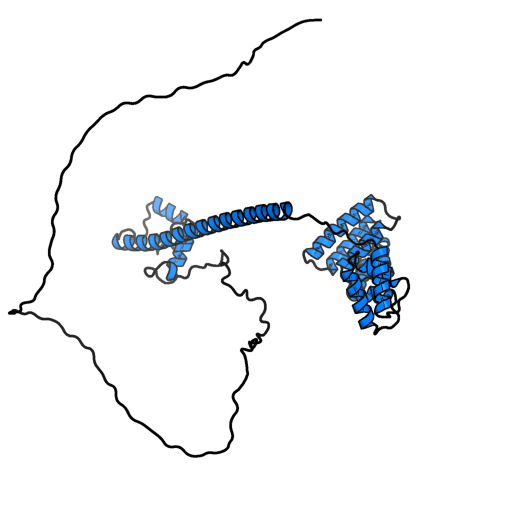M 2375 C CA . ILE A 1 299 ? 1.829 -15.424 0.890 1.00 90.06 299 ILE A CA 1
ATOM 2376 C C . ILE A 1 299 ? 1.878 -16.339 2.112 1.00 90.06 299 ILE A C 1
ATOM 2378 O O . ILE A 1 299 ? 2.773 -17.165 2.265 1.00 90.06 299 ILE A O 1
ATOM 2382 N N . ILE A 1 300 ? 0.893 -16.186 2.990 1.00 91.00 300 ILE A N 1
ATOM 2383 C CA . ILE A 1 300 ? 0.862 -16.878 4.275 1.00 91.00 300 ILE A CA 1
ATOM 2384 C C . ILE A 1 300 ? 0.085 -18.187 4.076 1.00 91.00 300 ILE A C 1
ATOM 2386 O O . ILE A 1 300 ? -0.921 -18.180 3.363 1.00 91.00 300 ILE A O 1
ATOM 2390 N N . PRO A 1 301 ? 0.506 -19.318 4.666 1.00 90.50 301 PRO A N 1
ATOM 2391 C CA . PRO A 1 301 ? -0.266 -20.551 4.587 1.00 90.50 301 PRO A CA 1
ATOM 2392 C C . PRO A 1 301 ? -1.683 -20.366 5.147 1.00 90.50 301 PRO A C 1
ATOM 2394 O O . PRO A 1 301 ? -1.861 -19.851 6.256 1.00 90.50 301 PRO A O 1
ATOM 2397 N N . ASP A 1 302 ? -2.689 -20.827 4.397 1.00 88.62 302 ASP A N 1
ATOM 2398 C CA . ASP A 1 302 ? -4.113 -20.729 4.743 1.00 88.62 302 ASP A CA 1
ATOM 2399 C C . ASP A 1 302 ? -4.405 -21.201 6.181 1.00 88.62 302 ASP A C 1
ATOM 2401 O O . ASP A 1 302 ? -5.221 -20.600 6.879 1.00 88.62 302 ASP A O 1
ATOM 2405 N N . ASP A 1 303 ? -3.717 -22.246 6.652 1.00 90.25 303 ASP A N 1
ATOM 2406 C CA . ASP A 1 303 ? -3.871 -22.798 8.003 1.00 90.25 303 ASP A CA 1
ATOM 2407 C C . ASP A 1 303 ? -3.443 -21.823 9.111 1.00 90.25 303 ASP A C 1
ATOM 2409 O O . ASP A 1 303 ? -4.075 -21.775 10.169 1.00 90.25 303 ASP A O 1
ATOM 2413 N N . SER A 1 304 ? -2.424 -20.989 8.878 1.00 89.81 304 SER A N 1
ATOM 2414 C CA . SER A 1 304 ? -2.011 -19.949 9.831 1.00 89.81 304 SER A CA 1
ATOM 2415 C C . SER A 1 304 ? -3.039 -18.817 9.909 1.00 89.81 304 SER A C 1
ATOM 2417 O O . SER A 1 304 ? -3.361 -18.355 11.005 1.00 89.81 304 SER A O 1
ATOM 2419 N N . ILE A 1 305 ? -3.620 -18.417 8.772 1.00 92.06 305 ILE A N 1
ATOM 2420 C CA . ILE A 1 305 ? -4.704 -17.421 8.723 1.00 92.06 305 ILE A CA 1
ATOM 2421 C C . ILE A 1 305 ? -5.981 -17.969 9.381 1.00 92.06 305 ILE A C 1
ATOM 2423 O O . ILE A 1 305 ? -6.633 -17.267 10.157 1.00 92.06 305 ILE A O 1
ATOM 2427 N N . ARG A 1 306 ? -6.306 -19.250 9.162 1.00 90.56 306 ARG A N 1
ATOM 2428 C CA . ARG A 1 306 ? -7.410 -19.942 9.850 1.00 90.56 306 ARG A CA 1
ATOM 2429 C C . ARG A 1 306 ? -7.176 -20.026 11.357 1.00 90.56 306 ARG A C 1
ATOM 2431 O O . ARG A 1 306 ? -8.108 -19.768 12.110 1.00 90.56 306 ARG A O 1
ATOM 2438 N N . GLY A 1 307 ? -5.953 -20.319 11.804 1.00 88.62 307 GLY A N 1
ATOM 2439 C CA . GLY A 1 307 ? -5.586 -20.313 13.224 1.00 88.62 307 GLY A CA 1
ATOM 2440 C C . GLY A 1 307 ? -5.744 -18.935 13.880 1.00 88.62 307 GLY A C 1
ATOM 2441 O O . GLY A 1 307 ? -6.275 -18.837 14.988 1.00 88.62 307 GLY A O 1
ATOM 2442 N N . LEU A 1 308 ? -5.368 -17.862 13.174 1.00 90.00 308 LEU A N 1
ATOM 2443 C CA . LEU A 1 308 ? -5.618 -16.483 13.606 1.00 90.00 308 LEU A CA 1
ATOM 2444 C C . LEU A 1 308 ? -7.126 -16.214 13.746 1.00 90.00 308 LEU A C 1
ATOM 2446 O O . LEU A 1 308 ? -7.564 -15.797 14.816 1.00 90.00 308 LEU A O 1
ATOM 2450 N N . VAL A 1 309 ? -7.942 -16.516 12.733 1.00 89.31 309 VAL A N 1
ATOM 2451 C CA . VAL A 1 309 ? -9.406 -16.314 12.794 1.00 89.31 309 VAL A CA 1
ATOM 2452 C C . VAL A 1 309 ? -10.076 -17.176 13.876 1.00 89.31 309 VAL A C 1
ATOM 2454 O O . VAL A 1 309 ? -10.962 -16.699 14.583 1.00 89.31 309 VAL A O 1
ATOM 2457 N N . GLN A 1 310 ? -9.625 -18.416 14.087 1.00 87.88 310 GLN A N 1
ATOM 2458 C CA . GLN A 1 310 ? -10.124 -19.281 15.165 1.00 87.88 310 GLN A CA 1
ATOM 2459 C C . GLN A 1 310 ? -9.844 -18.708 16.564 1.00 87.88 310 GLN A C 1
ATOM 2461 O O . GLN A 1 310 ? -10.646 -18.922 17.475 1.00 87.88 310 GLN A O 1
ATOM 2466 N N . SER A 1 311 ? -8.768 -17.928 16.748 1.00 88.56 311 SER A N 1
ATOM 2467 C CA . SER A 1 311 ? -8.464 -17.288 18.040 1.00 88.56 311 SER A CA 1
ATOM 2468 C C . SER A 1 311 ? -9.577 -16.345 18.527 1.00 88.56 311 SER A C 1
ATOM 2470 O O . SER A 1 311 ? -9.771 -16.200 19.737 1.00 88.56 311 SER A O 1
ATOM 2472 N N . TRP A 1 312 ? -10.366 -15.770 17.607 1.00 88.19 312 TRP A N 1
ATOM 2473 C CA . TRP A 1 312 ? -11.482 -14.875 17.927 1.00 88.19 312 TRP A CA 1
ATOM 2474 C C . TRP A 1 312 ? -12.582 -15.565 18.742 1.00 88.19 312 TRP A C 1
ATOM 2476 O O . TRP A 1 312 ? -13.153 -14.942 19.636 1.00 88.19 312 TRP A O 1
ATOM 2486 N N . GLN A 1 313 ? -12.831 -16.860 18.508 1.00 82.56 313 GLN A N 1
ATOM 2487 C CA . GLN A 1 313 ? -13.863 -17.626 19.221 1.00 82.56 313 GLN A CA 1
ATOM 2488 C C . GLN A 1 313 ? -13.533 -17.845 20.709 1.00 82.56 313 GLN A C 1
ATOM 2490 O O . GLN A 1 313 ? -14.432 -18.082 21.511 1.00 82.56 313 GLN A O 1
ATOM 2495 N N . GLY A 1 314 ? -12.252 -17.772 21.092 1.00 73.69 314 GLY A N 1
ATOM 2496 C CA . GLY A 1 314 ? -11.810 -17.995 22.471 1.00 73.69 314 GLY A CA 1
ATOM 2497 C C . GLY A 1 314 ? -11.772 -16.743 23.354 1.00 73.69 314 GLY A C 1
ATOM 2498 O O . GLY A 1 314 ? -11.622 -16.884 24.565 1.00 73.69 314 GLY A O 1
ATOM 2499 N N . GLN A 1 315 ? -11.838 -15.538 22.766 1.00 68.94 315 GLN A N 1
ATOM 2500 C CA . GLN A 1 315 ? -11.738 -14.205 23.405 1.00 68.94 315 GLN A CA 1
ATOM 2501 C C . GLN A 1 315 ? -10.568 -13.953 24.391 1.00 68.94 315 GLN A C 1
ATOM 2503 O O . GLN A 1 315 ? -10.436 -12.854 24.931 1.00 68.94 315 GLN A O 1
ATOM 2508 N N . SER A 1 316 ? -9.675 -14.919 24.614 1.00 85.44 316 SER A N 1
ATOM 2509 C CA . SER A 1 316 ? -8.514 -14.772 25.491 1.00 85.44 316 SER A CA 1
ATOM 2510 C C . SER A 1 316 ? -7.447 -13.881 24.854 1.00 85.44 316 SER A C 1
ATOM 2512 O O . SER A 1 316 ? -6.842 -14.240 23.840 1.00 85.44 316 SER A O 1
ATOM 2514 N N . TYR A 1 317 ? -7.160 -12.750 25.506 1.00 89.38 317 TYR A N 1
ATOM 2515 C CA . TYR A 1 317 ? -6.060 -11.849 25.151 1.00 89.38 317 TYR A CA 1
ATOM 2516 C C . TYR A 1 317 ? -4.719 -12.588 25.035 1.00 89.38 317 TYR A C 1
ATOM 2518 O O . TYR A 1 317 ? -3.965 -12.342 24.099 1.00 89.38 317 TYR A O 1
ATOM 2526 N N . GLU A 1 318 ? -4.433 -13.530 25.939 1.00 91.56 318 GLU A N 1
ATOM 2527 C CA . GLU A 1 318 ? -3.184 -14.302 25.918 1.00 91.56 318 GLU A CA 1
ATOM 2528 C C . GLU A 1 318 ? -3.094 -15.224 24.696 1.00 91.56 318 GLU A C 1
ATOM 2530 O O . GLU A 1 318 ? -2.020 -15.373 24.114 1.00 91.56 318 GLU A O 1
ATOM 2535 N N . THR A 1 319 ? -4.218 -15.812 24.274 1.00 90.94 319 THR A N 1
ATOM 2536 C CA . THR A 1 319 ? -4.282 -16.673 23.085 1.00 90.94 319 THR A CA 1
ATOM 2537 C C . THR A 1 319 ? -4.127 -15.853 21.809 1.00 90.94 319 THR A C 1
ATOM 2539 O O . THR A 1 319 ? -3.267 -16.174 20.991 1.00 90.94 319 THR A O 1
ATOM 2542 N N . ILE A 1 320 ? -4.893 -14.764 21.675 1.00 91.50 320 ILE A N 1
ATOM 2543 C CA . ILE A 1 320 ? -4.817 -13.843 20.533 1.00 91.50 320 ILE A CA 1
ATOM 2544 C C . ILE A 1 320 ? -3.397 -13.284 20.408 1.00 91.50 320 ILE A C 1
ATOM 2546 O O . ILE A 1 320 ? -2.768 -13.426 19.355 1.00 91.50 320 ILE A O 1
ATOM 2550 N N . LYS A 1 321 ? -2.845 -12.735 21.500 1.00 93.31 321 LYS A N 1
ATOM 2551 C CA . LYS A 1 321 ? -1.481 -12.204 21.510 1.00 93.31 321 LYS A CA 1
ATOM 2552 C C . LYS A 1 321 ? -0.469 -13.281 21.122 1.00 93.31 321 LYS A C 1
ATOM 2554 O O . LYS A 1 321 ? 0.351 -13.023 20.254 1.00 93.31 321 LYS A O 1
ATOM 2559 N N . ARG A 1 322 ? -0.552 -14.496 21.678 1.00 93.06 322 ARG A N 1
ATOM 2560 C CA . ARG A 1 322 ? 0.355 -15.597 21.315 1.00 93.06 322 ARG A CA 1
ATOM 2561 C C . ARG A 1 322 ? 0.297 -15.937 19.823 1.00 93.06 322 ARG A C 1
ATOM 2563 O O . ARG A 1 322 ? 1.350 -16.166 19.237 1.00 93.06 322 ARG A O 1
ATOM 2570 N N . THR A 1 323 ? -0.885 -15.951 19.204 1.00 91.12 323 THR A N 1
ATOM 2571 C CA . THR A 1 323 ? -0.999 -16.210 17.757 1.00 91.12 323 THR A CA 1
ATOM 2572 C C . THR A 1 323 ? -0.419 -15.080 16.901 1.00 91.12 323 THR A C 1
ATOM 2574 O O . THR A 1 323 ? 0.216 -15.362 15.887 1.00 91.12 323 THR A O 1
ATOM 2577 N N . VAL A 1 324 ? -0.545 -13.816 17.329 1.00 92.75 324 VAL A N 1
ATOM 2578 C CA . VAL A 1 324 ? 0.088 -12.668 16.650 1.00 92.75 324 VAL A CA 1
ATOM 2579 C C . VAL A 1 324 ? 1.606 -12.658 16.867 1.00 92.75 324 VAL A C 1
ATOM 2581 O O . VAL A 1 324 ? 2.345 -12.508 15.899 1.00 92.75 324 VAL A O 1
ATOM 2584 N N . ASP A 1 325 ? 2.081 -12.901 18.095 1.00 93.62 325 ASP A N 1
ATOM 2585 C CA . ASP A 1 325 ? 3.505 -13.068 18.424 1.00 93.62 325 ASP A CA 1
ATOM 2586 C C . ASP A 1 325 ? 4.131 -14.147 17.512 1.00 93.62 325 ASP A C 1
ATOM 2588 O O . ASP A 1 325 ? 5.172 -13.916 16.905 1.00 93.62 325 ASP A O 1
ATOM 2592 N N . GLN A 1 326 ? 3.459 -15.293 17.331 1.00 92.44 326 GLN A N 1
ATOM 2593 C CA . GLN A 1 326 ? 3.905 -16.369 16.435 1.00 92.44 326 GLN A CA 1
ATOM 2594 C C . GLN A 1 326 ? 3.928 -15.966 14.950 1.00 92.44 326 GLN A C 1
ATOM 2596 O O . GLN A 1 326 ? 4.886 -16.306 14.258 1.00 92.44 326 GLN A O 1
ATOM 2601 N N . ALA A 1 327 ? 2.920 -15.238 14.457 1.00 91.06 327 ALA A N 1
ATOM 2602 C CA . ALA A 1 327 ? 2.883 -14.770 13.067 1.00 91.06 327 ALA A CA 1
ATOM 2603 C C . ALA A 1 327 ? 3.983 -13.732 12.769 1.00 91.06 327 ALA A C 1
ATOM 2605 O O . ALA A 1 327 ? 4.620 -13.788 11.717 1.00 91.06 327 ALA A O 1
ATOM 2606 N N . VAL A 1 328 ? 4.262 -12.834 13.720 1.00 91.12 328 VAL A N 1
ATOM 2607 C CA . VAL A 1 328 ? 5.335 -11.833 13.612 1.00 91.12 328 VAL A CA 1
ATOM 2608 C C . VAL A 1 328 ? 6.720 -12.480 13.746 1.00 91.12 328 VAL A C 1
ATOM 2610 O O . VAL A 1 328 ? 7.634 -12.117 13.010 1.00 91.12 328 VAL A O 1
ATOM 2613 N N . TRP A 1 329 ? 6.896 -13.494 14.604 1.00 92.31 329 TRP A N 1
ATOM 2614 C CA . TRP A 1 329 ? 8.148 -14.270 14.673 1.00 92.31 329 TRP A CA 1
ATOM 2615 C C . TRP A 1 329 ? 8.419 -15.112 13.418 1.00 92.31 329 TRP A C 1
ATOM 2617 O O . TRP A 1 329 ? 9.579 -15.400 13.132 1.00 92.31 329 TRP A O 1
ATOM 2627 N N . ALA A 1 330 ? 7.383 -15.478 12.658 1.00 89.25 330 ALA A N 1
ATOM 2628 C CA . ALA A 1 330 ? 7.525 -16.095 11.339 1.00 89.25 330 ALA A CA 1
ATOM 2629 C C . ALA A 1 330 ? 7.914 -15.090 10.230 1.00 89.25 330 ALA A C 1
ATOM 2631 O O . ALA A 1 330 ? 8.187 -15.501 9.106 1.00 89.25 330 ALA A O 1
ATOM 2632 N N . GLY A 1 331 ? 7.970 -13.785 10.533 1.00 90.50 331 GLY A N 1
ATOM 2633 C CA . GLY A 1 331 ? 8.386 -12.739 9.593 1.00 90.50 331 GLY A CA 1
ATOM 2634 C C . GLY A 1 331 ? 7.302 -12.287 8.609 1.00 90.50 331 GLY A C 1
ATOM 2635 O O . GLY A 1 331 ? 7.616 -11.596 7.641 1.00 90.50 331 GLY A O 1
ATOM 2636 N N . TYR A 1 332 ? 6.037 -12.656 8.829 1.00 91.06 332 TYR A N 1
ATOM 2637 C CA . TYR A 1 332 ? 4.930 -12.230 7.974 1.00 91.06 332 TYR A CA 1
ATOM 2638 C C . TYR A 1 332 ? 4.549 -10.764 8.236 1.00 91.06 332 TYR A C 1
ATOM 2640 O O . TYR A 1 332 ? 4.295 -10.382 9.377 1.00 91.06 332 TYR A O 1
ATOM 2648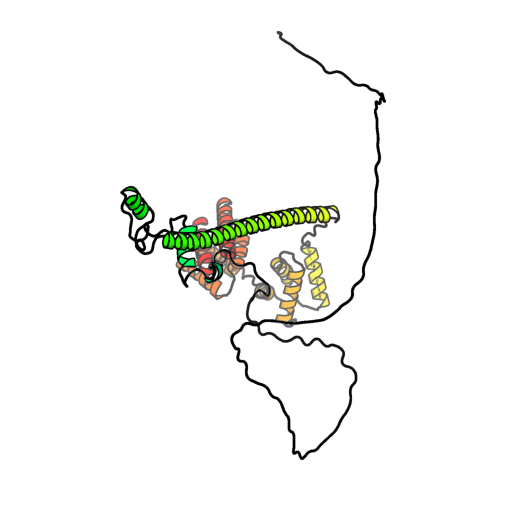 N N . SER A 1 333 ? 4.457 -9.951 7.177 1.00 91.31 333 SER A N 1
ATOM 2649 C CA . SER A 1 333 ? 4.031 -8.546 7.287 1.00 91.31 333 SER A CA 1
ATOM 2650 C C . SER A 1 333 ? 2.553 -8.424 7.670 1.00 91.31 333 SER A C 1
ATOM 2652 O O . SER A 1 333 ? 1.694 -9.126 7.125 1.00 91.31 333 SER A O 1
ATOM 2654 N N . ALA A 1 334 ? 2.242 -7.470 8.549 1.00 92.25 334 ALA A N 1
ATOM 2655 C CA . ALA A 1 334 ? 0.891 -7.165 9.004 1.00 92.25 334 ALA A CA 1
ATOM 2656 C C . ALA A 1 334 ? -0.071 -6.823 7.863 1.00 92.25 334 ALA A C 1
ATOM 2658 O O . ALA A 1 334 ? -1.224 -7.250 7.893 1.00 92.25 334 ALA A O 1
ATOM 2659 N N . TYR A 1 335 ? 0.405 -6.124 6.830 1.00 92.19 335 TYR A N 1
ATOM 2660 C CA . TYR A 1 335 ? -0.383 -5.821 5.633 1.00 92.19 335 TYR A CA 1
ATOM 2661 C C . TYR A 1 335 ? -0.878 -7.103 4.940 1.00 92.19 335 TYR A C 1
ATOM 2663 O O . TYR A 1 335 ? -2.060 -7.264 4.635 1.00 92.19 335 TYR A O 1
ATOM 2671 N N . GLN A 1 336 ? 0.024 -8.072 4.771 1.00 92.00 336 GLN A N 1
ATOM 2672 C CA . GLN A 1 336 ? -0.270 -9.338 4.105 1.00 92.00 336 GLN A CA 1
ATOM 2673 C C . GLN A 1 336 ? -1.121 -10.275 4.983 1.00 92.00 336 GLN A C 1
ATOM 2675 O O . GLN A 1 336 ? -1.915 -11.054 4.450 1.00 92.00 336 GLN A O 1
ATOM 2680 N N . ILE A 1 337 ? -1.022 -10.168 6.316 1.00 93.69 337 ILE A N 1
ATOM 2681 C CA . ILE A 1 337 ? -1.956 -10.799 7.265 1.00 93.69 337 ILE A CA 1
ATOM 2682 C C . ILE A 1 337 ? -3.366 -10.208 7.099 1.00 93.69 337 ILE A C 1
ATOM 2684 O O . ILE A 1 337 ? -4.322 -10.961 6.915 1.00 93.69 337 ILE A O 1
ATOM 2688 N N . LEU A 1 338 ? -3.505 -8.877 7.120 1.00 94.06 338 LEU A N 1
ATOM 2689 C CA . LEU A 1 338 ? -4.801 -8.194 7.036 1.00 94.06 338 LEU A CA 1
ATOM 2690 C C . LEU A 1 338 ? -5.531 -8.466 5.716 1.00 94.06 338 LEU A C 1
ATOM 2692 O O . LEU A 1 338 ? -6.727 -8.746 5.754 1.00 94.06 338 LEU A O 1
ATOM 2696 N N . ASN A 1 339 ? -4.832 -8.465 4.577 1.00 92.94 339 ASN A N 1
ATOM 2697 C CA . ASN A 1 339 ? -5.434 -8.782 3.276 1.00 92.94 339 ASN A CA 1
ATOM 2698 C C . ASN A 1 339 ? -5.989 -10.217 3.215 1.00 92.94 339 ASN A C 1
ATOM 2700 O O . ASN A 1 339 ? -7.105 -10.437 2.754 1.00 92.94 339 ASN A O 1
ATOM 2704 N N . GLN A 1 340 ? -5.253 -11.210 3.724 1.00 92.56 340 GLN A N 1
ATOM 2705 C CA . GLN A 1 340 ? -5.731 -12.600 3.713 1.00 92.56 340 GLN A CA 1
ATOM 2706 C C . GLN A 1 340 ? -6.834 -12.852 4.748 1.00 92.56 340 GLN A C 1
ATOM 2708 O O . GLN A 1 340 ? -7.735 -13.653 4.500 1.00 92.56 340 GLN A O 1
ATOM 2713 N N . ILE A 1 341 ? -6.811 -12.140 5.882 1.00 93.12 341 ILE A N 1
ATOM 2714 C CA . ILE A 1 341 ? -7.946 -12.119 6.810 1.00 93.12 341 ILE A CA 1
ATOM 2715 C C . ILE A 1 341 ? -9.162 -11.468 6.139 1.00 93.12 341 ILE A C 1
ATOM 2717 O O . ILE A 1 341 ? -10.244 -12.034 6.235 1.00 93.12 341 ILE A O 1
ATOM 2721 N N . HIS A 1 342 ? -9.014 -10.345 5.425 1.00 93.06 342 HIS A N 1
ATOM 2722 C CA . HIS A 1 342 ? -10.101 -9.704 4.675 1.00 93.06 342 HIS A CA 1
ATOM 2723 C C . HIS A 1 342 ? -10.771 -10.678 3.698 1.00 93.06 342 HIS A C 1
ATOM 2725 O O . HIS A 1 342 ? -11.988 -10.851 3.753 1.00 93.06 342 HIS A O 1
ATOM 2731 N N . ASP A 1 343 ? -9.995 -11.347 2.848 1.00 91.44 343 ASP A N 1
ATOM 2732 C CA . ASP A 1 343 ? -10.550 -12.236 1.824 1.00 91.44 343 ASP A CA 1
ATOM 2733 C C . ASP A 1 343 ? -11.275 -13.434 2.466 1.00 91.44 343 ASP A C 1
ATOM 2735 O O . ASP A 1 343 ? -12.418 -13.740 2.113 1.00 91.44 343 ASP A O 1
ATOM 2739 N N . LEU A 1 344 ? -10.695 -14.028 3.518 1.00 91.06 344 LEU A N 1
ATOM 2740 C CA . LEU A 1 344 ? -11.349 -15.079 4.304 1.00 91.06 344 LEU A CA 1
ATOM 2741 C C . LEU A 1 344 ? -12.612 -14.571 5.035 1.00 91.06 344 LEU A C 1
ATOM 2743 O O . LEU A 1 344 ? -13.599 -15.303 5.139 1.00 91.06 344 LEU A O 1
ATOM 2747 N N . VAL A 1 345 ? -12.628 -13.315 5.498 1.00 89.94 345 VAL A N 1
ATOM 2748 C CA . VAL A 1 345 ? -13.802 -12.649 6.098 1.00 89.94 345 VAL A CA 1
ATOM 2749 C C . VAL A 1 345 ? -14.896 -12.402 5.060 1.00 89.94 345 VAL A C 1
ATOM 2751 O O . VAL A 1 345 ? -16.079 -12.460 5.403 1.00 89.94 345 VAL A O 1
ATOM 2754 N N . VAL A 1 346 ? -14.554 -12.149 3.796 1.00 90.12 346 VAL A N 1
ATOM 2755 C CA . VAL A 1 346 ? -15.525 -11.967 2.707 1.00 90.12 346 VAL A CA 1
ATOM 2756 C C . VAL A 1 346 ? -16.144 -13.304 2.292 1.00 90.12 346 VAL A C 1
ATOM 2758 O O . VAL A 1 346 ? -17.375 -13.384 2.223 1.00 90.12 346 VAL A O 1
ATOM 2761 N N . ASP A 1 347 ? -15.340 -14.356 2.134 1.00 88.44 347 ASP A N 1
ATOM 2762 C CA . ASP A 1 347 ? -15.801 -15.664 1.644 1.00 88.44 347 ASP A CA 1
ATOM 2763 C C . ASP A 1 347 ? -16.557 -16.509 2.690 1.00 88.44 347 ASP A C 1
ATOM 2765 O O . ASP A 1 347 ? -17.496 -17.227 2.343 1.00 88.44 347 ASP A O 1
ATOM 2769 N N . THR A 1 348 ? -16.211 -16.428 3.981 1.00 86.69 348 THR A N 1
ATOM 2770 C CA . THR A 1 348 ? -16.830 -17.276 5.027 1.00 86.69 348 THR A CA 1
ATOM 2771 C C . THR A 1 348 ? -18.325 -16.967 5.239 1.00 86.69 348 THR A C 1
ATOM 2773 O O . THR A 1 348 ? -18.673 -15.856 5.639 1.00 86.69 348 THR A O 1
ATOM 2776 N N . PRO A 1 349 ? -19.266 -17.911 5.041 1.00 84.06 349 PRO A N 1
ATOM 2777 C CA . PRO A 1 349 ? -20.705 -17.632 5.152 1.00 84.06 349 PRO A CA 1
ATOM 2778 C C . PRO A 1 349 ? -21.219 -17.522 6.602 1.00 84.06 349 PRO A C 1
ATOM 2780 O O . PRO A 1 349 ? -22.412 -17.315 6.809 1.00 84.06 349 PRO A O 1
ATOM 2783 N N . GLU A 1 350 ? -20.348 -17.682 7.601 1.00 82.75 350 GLU A N 1
ATOM 2784 C CA . GLU A 1 350 ? -20.713 -17.835 9.017 1.00 82.75 350 GLU A CA 1
ATOM 2785 C C . GLU A 1 350 ? -21.177 -16.535 9.694 1.00 82.75 350 GLU A C 1
ATOM 2787 O O . GLU A 1 350 ? -21.946 -16.584 10.654 1.00 82.75 350 GLU A O 1
ATOM 2792 N N . TRP A 1 351 ? -20.736 -15.368 9.209 1.00 85.38 351 TRP A N 1
ATOM 2793 C CA . TRP A 1 351 ? -20.980 -14.081 9.874 1.00 85.38 351 TRP A CA 1
ATOM 2794 C C . TRP A 1 351 ? -22.005 -13.208 9.160 1.00 85.38 351 TRP A C 1
ATOM 2796 O O . TRP A 1 351 ? -22.068 -13.138 7.929 1.00 85.38 351 TRP A O 1
ATOM 2806 N N . THR A 1 352 ? -22.779 -12.467 9.955 1.00 90.44 352 THR A N 1
ATOM 2807 C CA . THR A 1 352 ? -23.808 -11.565 9.433 1.00 90.44 352 THR A CA 1
ATOM 2808 C C . THR A 1 352 ? -23.197 -10.413 8.632 1.00 90.44 352 THR A C 1
ATOM 2810 O O . THR A 1 352 ? -22.102 -9.928 8.925 1.00 90.44 352 THR A O 1
ATOM 2813 N N . SER A 1 353 ? -23.940 -9.890 7.652 1.00 90.88 353 SER A N 1
ATOM 2814 C CA . SER A 1 353 ? -23.491 -8.762 6.820 1.00 90.88 353 SER A CA 1
ATOM 2815 C C . SER A 1 353 ? -23.123 -7.513 7.636 1.00 90.88 353 SER A C 1
ATOM 2817 O O . SER A 1 353 ? -22.270 -6.738 7.215 1.00 90.88 353 SER A O 1
ATOM 2819 N N . LEU A 1 354 ? -23.729 -7.327 8.816 1.00 91.06 354 LEU A N 1
ATOM 2820 C CA . LEU A 1 354 ? -23.420 -6.226 9.731 1.00 91.06 354 LEU A CA 1
ATOM 2821 C C . LEU A 1 354 ? -22.081 -6.433 10.457 1.00 91.06 354 LEU A C 1
ATOM 2823 O O . LEU A 1 354 ? -21.328 -5.473 10.613 1.00 91.06 354 LEU A O 1
ATOM 2827 N N . GLN A 1 355 ? -21.754 -7.668 10.852 1.00 90.50 355 GLN A N 1
ATOM 2828 C CA . GLN A 1 355 ? -20.435 -8.001 11.400 1.00 90.50 355 GLN A CA 1
ATOM 2829 C C . GLN A 1 355 ? -19.356 -7.841 10.325 1.00 90.50 355 GLN A C 1
ATOM 2831 O O . GLN A 1 355 ? -18.382 -7.129 10.559 1.00 90.50 355 GLN A O 1
ATOM 2836 N N . LYS A 1 356 ? -19.575 -8.378 9.114 1.00 92.00 356 LYS A N 1
ATOM 2837 C CA . LYS A 1 356 ? -18.654 -8.194 7.977 1.00 92.00 356 LYS A CA 1
ATOM 2838 C C . LYS A 1 356 ? -18.409 -6.718 7.649 1.00 92.00 356 LYS A C 1
ATOM 2840 O O . LYS A 1 356 ? -17.266 -6.329 7.450 1.00 92.00 356 LYS A O 1
ATOM 2845 N N . ALA A 1 357 ? -19.449 -5.879 7.653 1.00 92.88 357 ALA A N 1
ATOM 2846 C CA . ALA A 1 357 ? -19.304 -4.441 7.413 1.00 92.88 357 ALA A CA 1
ATOM 2847 C C . ALA A 1 357 ? -18.461 -3.731 8.492 1.00 92.88 357 ALA A C 1
ATOM 2849 O O . ALA A 1 357 ? -17.646 -2.872 8.161 1.00 92.88 357 ALA A O 1
ATOM 2850 N N . ARG A 1 358 ? -18.616 -4.104 9.772 1.00 92.75 358 ARG A N 1
ATOM 2851 C CA . ARG A 1 358 ? -17.789 -3.564 10.867 1.00 92.75 358 ARG A CA 1
ATOM 2852 C C . ARG A 1 358 ? -16.344 -4.059 10.804 1.00 92.75 358 ARG A C 1
ATOM 2854 O O . ARG A 1 358 ? -15.437 -3.261 11.007 1.00 92.75 358 ARG A O 1
ATOM 2861 N N . LEU A 1 359 ? -16.129 -5.337 10.483 1.00 92.88 359 LEU A N 1
ATOM 2862 C CA . LEU A 1 359 ? -14.792 -5.896 10.264 1.00 92.88 359 LEU A CA 1
ATOM 2863 C C . LEU A 1 359 ? -14.096 -5.206 9.084 1.00 92.88 359 LEU A C 1
ATOM 2865 O O . LEU A 1 359 ? -12.953 -4.797 9.226 1.00 92.88 359 LEU A O 1
ATOM 2869 N N . ALA A 1 360 ? -14.785 -4.984 7.961 1.00 93.19 360 ALA A N 1
ATOM 2870 C CA . ALA A 1 360 ? -14.226 -4.268 6.812 1.00 93.19 360 ALA A CA 1
ATOM 2871 C C . ALA A 1 360 ? -13.837 -2.814 7.144 1.00 93.19 360 ALA A C 1
ATOM 2873 O O . ALA A 1 360 ? -12.782 -2.353 6.710 1.00 93.19 360 ALA A O 1
ATOM 2874 N N . GLN A 1 361 ? -14.639 -2.104 7.952 1.00 94.56 361 GLN A N 1
ATOM 2875 C CA . GLN A 1 361 ? -14.255 -0.781 8.456 1.00 94.56 361 GLN A CA 1
ATOM 2876 C C . GLN A 1 361 ? -12.990 -0.866 9.327 1.00 94.56 361 GLN A C 1
ATOM 2878 O O . GLN A 1 361 ? -12.038 -0.130 9.091 1.00 94.56 361 GLN A O 1
ATOM 2883 N N . LEU A 1 362 ? -12.964 -1.788 10.293 1.00 94.81 362 LEU A N 1
ATOM 2884 C CA . LEU A 1 362 ? -11.835 -1.992 11.201 1.00 94.81 362 LEU A CA 1
ATOM 2885 C C . LEU A 1 362 ? -10.540 -2.362 10.450 1.00 94.81 362 LEU A C 1
ATOM 2887 O O . LEU A 1 362 ? -9.472 -1.857 10.793 1.00 94.81 362 LEU A O 1
ATOM 2891 N N . ILE A 1 363 ? -10.625 -3.195 9.406 1.00 95.25 363 ILE A N 1
ATOM 2892 C CA . ILE A 1 363 ? -9.495 -3.513 8.520 1.00 95.25 363 ILE A CA 1
ATOM 2893 C C . ILE A 1 363 ? -8.998 -2.239 7.827 1.00 95.25 363 ILE A C 1
ATOM 2895 O O . ILE A 1 363 ? -7.808 -1.959 7.903 1.00 95.25 363 ILE A O 1
ATOM 2899 N N . GLY A 1 364 ? -9.882 -1.427 7.234 1.00 95.69 364 GLY A N 1
ATOM 2900 C CA . GLY A 1 364 ? -9.492 -0.169 6.580 1.00 95.69 364 GLY A CA 1
ATOM 2901 C C . GLY A 1 364 ? -8.877 0.866 7.533 1.00 95.69 364 GLY A C 1
ATOM 2902 O O . GLY A 1 364 ? -7.887 1.512 7.191 1.00 95.69 364 GLY A O 1
ATOM 2903 N N . ASP A 1 365 ? -9.407 0.987 8.753 1.00 95.31 365 ASP A N 1
ATOM 2904 C CA . ASP A 1 365 ? -8.830 1.844 9.796 1.00 95.31 365 ASP A CA 1
ATOM 2905 C C . ASP A 1 365 ? -7.443 1.329 10.248 1.00 95.31 365 ASP A C 1
ATOM 2907 O O . ASP A 1 365 ? -6.573 2.137 10.580 1.00 95.31 365 ASP A O 1
ATOM 2911 N N . THR A 1 366 ? -7.201 0.011 10.232 1.00 95.88 366 THR A N 1
ATOM 2912 C CA . THR A 1 366 ? -5.912 -0.609 10.613 1.00 95.88 366 THR A CA 1
ATOM 2913 C C . THR A 1 366 ? -4.872 -0.528 9.489 1.00 95.88 366 THR A C 1
ATOM 2915 O O . THR A 1 366 ? -3.740 -0.116 9.733 1.00 95.88 366 THR A O 1
ATOM 2918 N N . ASP A 1 367 ? -5.259 -0.850 8.253 1.00 96.12 367 ASP A N 1
ATOM 2919 C CA . ASP A 1 367 ? -4.439 -0.734 7.038 1.00 96.12 367 ASP A CA 1
ATOM 2920 C C . ASP A 1 367 ? -3.929 0.701 6.841 1.00 96.12 367 ASP A C 1
ATOM 2922 O O . ASP A 1 367 ? -2.738 0.931 6.614 1.00 96.12 367 ASP A O 1
ATOM 2926 N N . LYS A 1 368 ? -4.803 1.693 7.064 1.00 96.00 368 LYS A N 1
ATOM 2927 C CA . LYS A 1 368 ? -4.405 3.102 7.089 1.00 96.00 368 LYS A CA 1
ATOM 2928 C C . LYS A 1 368 ? -3.349 3.383 8.163 1.00 96.00 368 LYS A C 1
ATOM 2930 O O . LYS A 1 368 ? -2.400 4.104 7.884 1.00 96.00 368 LYS A O 1
ATOM 2935 N N . GLN A 1 369 ? -3.492 2.847 9.376 1.00 95.06 369 GLN A N 1
ATOM 2936 C CA . GLN A 1 369 ? -2.533 3.092 10.463 1.00 95.06 369 GLN A CA 1
ATOM 2937 C C . GLN A 1 369 ? -1.161 2.461 10.188 1.00 95.06 369 GLN A C 1
ATOM 2939 O O . GLN A 1 369 ? -0.144 3.077 10.498 1.00 95.06 369 GLN A O 1
ATOM 2944 N N . ILE A 1 370 ? -1.118 1.282 9.561 1.00 94.69 370 ILE A N 1
ATOM 2945 C CA . ILE A 1 370 ? 0.131 0.658 9.093 1.00 94.69 370 ILE A CA 1
ATOM 2946 C C . ILE A 1 370 ? 0.739 1.487 7.948 1.00 94.69 370 ILE A C 1
ATOM 2948 O O . ILE A 1 370 ? 1.927 1.797 7.979 1.00 94.69 370 ILE A O 1
ATOM 2952 N N . SER A 1 371 ? -0.082 1.948 6.999 1.00 94.50 371 SER A N 1
ATOM 2953 C CA . SER A 1 371 ? 0.339 2.836 5.902 1.00 94.50 371 SER A CA 1
ATOM 2954 C C . SER A 1 371 ? 0.847 4.210 6.376 1.00 94.50 371 SER A C 1
ATOM 2956 O O . SER A 1 371 ? 1.752 4.774 5.764 1.00 94.50 371 SER A O 1
ATOM 2958 N N . ASP A 1 372 ? 0.301 4.740 7.476 1.00 95.44 372 ASP A N 1
ATOM 2959 C CA . ASP A 1 372 ? 0.768 5.958 8.160 1.00 95.44 372 ASP A CA 1
ATOM 2960 C C . ASP A 1 372 ? 2.068 5.722 8.976 1.00 95.44 372 ASP A C 1
ATOM 2962 O O . ASP A 1 372 ? 2.627 6.673 9.527 1.00 95.44 372 ASP A O 1
ATOM 2966 N N . GLY A 1 373 ? 2.572 4.480 9.055 1.00 93.31 373 GLY A N 1
ATOM 2967 C CA . GLY A 1 373 ? 3.835 4.122 9.713 1.00 93.31 373 GLY A CA 1
ATOM 2968 C C . GLY A 1 373 ? 3.736 3.762 11.201 1.00 93.31 373 GLY A C 1
ATOM 2969 O O . GLY A 1 373 ? 4.708 3.952 11.935 1.00 93.31 373 GLY A O 1
ATOM 2970 N N . ALA A 1 374 ? 2.582 3.281 11.677 1.00 95.19 374 ALA A N 1
ATOM 2971 C CA . ALA A 1 374 ? 2.443 2.751 13.037 1.00 95.19 374 ALA A CA 1
ATOM 2972 C C . ALA A 1 374 ? 3.118 1.372 13.214 1.00 95.19 374 ALA A C 1
ATOM 2974 O O . ALA A 1 374 ? 3.391 0.669 12.245 1.00 95.19 374 ALA A O 1
ATOM 2975 N N . ASP A 1 375 ? 3.348 0.968 14.468 1.00 94.81 375 ASP A N 1
ATOM 2976 C CA . ASP A 1 375 ? 3.906 -0.350 14.803 1.00 94.81 375 ASP A CA 1
ATOM 2977 C C . ASP A 1 375 ? 2.975 -1.500 14.375 1.00 94.81 375 ASP A C 1
ATOM 2979 O O . ASP A 1 375 ? 1.857 -1.634 14.881 1.00 94.81 375 ASP A O 1
ATOM 2983 N N . GLU A 1 376 ? 3.467 -2.345 13.465 1.00 92.44 376 GLU A N 1
ATOM 2984 C CA . GLU A 1 376 ? 2.758 -3.508 12.923 1.00 92.44 376 GLU A CA 1
ATOM 2985 C C . GLU A 1 376 ? 2.267 -4.461 14.024 1.00 92.44 376 GLU A C 1
ATOM 2987 O O . GLU A 1 376 ? 1.130 -4.935 13.962 1.00 92.44 376 GLU A O 1
ATOM 2992 N N . HIS A 1 377 ? 3.080 -4.720 15.057 1.00 93.75 377 HIS A N 1
ATOM 2993 C CA . HIS A 1 377 ? 2.726 -5.671 16.118 1.00 93.75 377 HIS A CA 1
ATOM 2994 C C . HIS A 1 377 ? 1.552 -5.166 16.958 1.00 93.75 377 HIS A C 1
ATOM 2996 O O . HIS A 1 377 ? 0.529 -5.851 17.074 1.00 93.75 377 HIS A O 1
ATOM 3002 N N . LEU A 1 378 ? 1.664 -3.945 17.491 1.00 94.12 378 LEU A N 1
ATOM 3003 C CA . LEU A 1 378 ? 0.612 -3.334 18.295 1.00 94.12 378 LEU A CA 1
ATOM 3004 C C . LEU A 1 378 ? -0.705 -3.214 17.517 1.00 94.12 378 LEU A C 1
ATOM 3006 O O . LEU A 1 378 ? -1.768 -3.471 18.086 1.00 94.12 378 LEU A O 1
ATOM 3010 N N . GLN A 1 379 ? -0.649 -2.870 16.225 1.00 94.69 379 GLN A N 1
ATOM 3011 C CA . GLN A 1 379 ? -1.856 -2.726 15.412 1.00 94.69 379 GLN A CA 1
ATOM 3012 C C . GLN A 1 379 ? -2.507 -4.065 15.056 1.00 94.69 379 GLN A C 1
ATOM 3014 O O . GLN A 1 379 ? -3.732 -4.153 15.111 1.00 94.69 379 GLN A O 1
ATOM 3019 N N . LEU A 1 380 ? -1.738 -5.133 14.804 1.00 94.25 380 LEU A N 1
ATOM 3020 C CA . LEU A 1 380 ? -2.302 -6.482 14.667 1.00 94.25 380 LEU A CA 1
ATOM 3021 C C . LEU A 1 380 ? -2.977 -6.957 15.960 1.00 94.25 380 LEU A C 1
ATOM 3023 O O . LEU A 1 380 ? -4.092 -7.472 15.911 1.00 94.25 380 LEU A O 1
ATOM 3027 N N . VAL A 1 381 ? -2.348 -6.769 17.126 1.00 94.12 381 VAL A N 1
ATOM 3028 C CA . VAL A 1 381 ? -2.957 -7.159 18.413 1.00 94.12 381 VAL A CA 1
ATOM 3029 C C . VAL A 1 381 ? -4.244 -6.364 18.667 1.00 94.12 381 VAL A C 1
ATOM 3031 O O . VAL A 1 381 ? -5.267 -6.949 19.022 1.00 94.12 381 VAL A O 1
ATOM 3034 N N . ASN A 1 382 ? -4.224 -5.050 18.430 1.00 94.38 382 ASN A N 1
ATOM 3035 C CA . ASN A 1 382 ? -5.387 -4.166 18.535 1.00 94.38 382 ASN A CA 1
ATOM 3036 C C . ASN A 1 382 ? -6.535 -4.605 17.602 1.00 94.38 382 ASN A C 1
ATOM 3038 O O . ASN A 1 382 ? -7.669 -4.787 18.051 1.00 94.38 382 ASN A O 1
ATOM 3042 N N . PHE A 1 383 ? -6.222 -4.852 16.327 1.00 95.06 383 PHE A N 1
ATOM 3043 C CA . PHE A 1 383 ? -7.149 -5.361 15.318 1.00 95.06 383 PHE A CA 1
ATOM 3044 C C . PHE A 1 383 ? -7.809 -6.676 15.752 1.00 95.06 383 PHE A C 1
ATOM 3046 O O . PHE A 1 383 ? -9.036 -6.772 15.792 1.00 95.06 383 PHE A O 1
ATOM 3053 N N . MET A 1 384 ? -7.008 -7.675 16.130 1.00 92.88 384 MET A N 1
ATOM 3054 C CA . MET A 1 384 ? -7.503 -9.011 16.474 1.00 92.88 384 MET A CA 1
ATOM 3055 C C . MET A 1 384 ? -8.402 -9.005 17.719 1.00 92.88 384 MET A C 1
ATOM 3057 O O . MET A 1 384 ? -9.366 -9.768 17.784 1.00 92.88 384 MET A O 1
ATOM 3061 N N . LEU A 1 385 ? -8.131 -8.125 18.689 1.00 92.88 385 LEU A N 1
ATOM 3062 C CA . LEU A 1 385 ? -8.971 -7.955 19.878 1.00 92.88 385 LEU A CA 1
ATOM 3063 C C . LEU A 1 385 ? -10.311 -7.288 19.550 1.00 92.88 385 LEU A C 1
ATOM 3065 O O . LEU A 1 385 ? -11.346 -7.731 20.045 1.00 92.88 385 LEU A O 1
ATOM 3069 N N . GLN A 1 386 ? -10.314 -6.259 18.700 1.00 92.50 386 GLN A N 1
ATOM 3070 C CA . GLN A 1 386 ? -11.554 -5.618 18.256 1.00 92.50 386 GLN A CA 1
ATOM 3071 C C . GLN A 1 386 ? -12.382 -6.548 17.351 1.00 92.50 386 GLN A C 1
ATOM 3073 O O . GLN A 1 386 ? -13.601 -6.612 17.495 1.00 92.50 386 GLN A O 1
ATOM 3078 N N . ALA A 1 387 ? -11.743 -7.348 16.492 1.00 91.31 387 ALA A N 1
ATOM 3079 C CA . ALA A 1 387 ? -12.416 -8.374 15.695 1.00 91.31 387 ALA A CA 1
ATOM 3080 C C . ALA A 1 387 ? -13.079 -9.453 16.577 1.00 91.31 387 ALA A C 1
ATOM 3082 O O . ALA A 1 387 ? -14.256 -9.766 16.388 1.00 91.31 387 ALA A O 1
ATOM 3083 N N . ALA A 1 388 ? -12.387 -9.943 17.613 1.00 90.38 388 ALA A N 1
ATOM 3084 C CA . ALA A 1 388 ? -12.937 -10.902 18.578 1.00 90.38 388 ALA A CA 1
ATOM 3085 C C . ALA A 1 388 ? -14.122 -10.356 19.411 1.00 90.38 388 ALA A C 1
ATOM 3087 O O . ALA A 1 388 ? -14.934 -11.136 19.910 1.00 90.38 388 ALA A O 1
ATOM 3088 N N . GLN A 1 389 ? -14.256 -9.031 19.542 1.00 88.81 389 GLN A N 1
ATOM 3089 C CA . GLN A 1 389 ? -15.423 -8.370 20.154 1.00 88.81 389 GLN A CA 1
ATOM 3090 C C . GLN A 1 389 ? -16.596 -8.158 19.179 1.00 88.81 389 GLN A C 1
ATOM 3092 O O . GLN A 1 389 ? -17.698 -7.839 19.618 1.00 88.81 389 GLN A O 1
ATOM 3097 N N . LEU A 1 390 ? -16.372 -8.299 17.868 1.00 86.31 390 LEU A N 1
ATOM 3098 C CA . LEU A 1 390 ? -17.391 -8.137 16.822 1.00 86.31 390 LEU A CA 1
ATOM 3099 C C . LEU A 1 390 ? -17.978 -9.469 16.332 1.00 86.31 390 LEU A C 1
ATOM 3101 O O . LEU A 1 390 ? -19.068 -9.480 15.758 1.00 86.31 390 LEU A O 1
ATOM 3105 N N . VAL A 1 391 ? -17.243 -10.569 16.507 1.00 82.31 391 VAL A N 1
ATOM 3106 C CA . VAL A 1 391 ? -17.621 -11.914 16.039 1.00 82.31 391 VAL A CA 1
ATOM 3107 C C . VAL A 1 391 ? -18.421 -12.708 17.084 1.00 82.31 391 VAL A C 1
ATOM 3109 O O . VAL A 1 391 ? -19.186 -13.592 16.697 1.00 82.31 391 VAL A O 1
ATOM 3112 N N . ALA A 1 392 ? -18.287 -12.365 18.370 1.00 68.38 392 ALA A N 1
ATOM 3113 C CA . ALA A 1 392 ? -19.099 -12.890 19.475 1.00 68.38 392 ALA A CA 1
ATOM 3114 C C . ALA A 1 392 ? -20.463 -12.183 19.615 1.00 68.38 392 ALA A C 1
ATOM 3116 O O . ALA A 1 392 ? -21.388 -12.839 20.144 1.00 68.38 392 ALA A O 1
#

Nearest PDB structures (foldseek):
  7ste-assembly1_D  TM=9.531E-01  e=2.480E-11  Saccharomyces cerevisiae S288C
  8umv-assembly1_D  TM=9.055E-01  e=2.152E-11  Homo sapiens
  6vvo-assembly1_D  TM=9.488E-01  e=8.465E-11  Homo sapiens
  8dr0-assembly1_D  TM=8.826E-01  e=1.373E-09  Saccharomyces cerevisiae
  1sxj-assembly1_D  TM=8.622E-01  e=1.388E-08  Saccharomyces cerevisiae

Mean predicted aligned error: 20.36 Å

pLDDT: mean 70.83, std 25.02, range [22.81, 96.12]

InterPro domains:
  IPR008921 DNA polymerase III, clamp loader complex, gamma/delta/delta subunit, C-terminal [SSF48019] (300-385)
  IPR009269 NF-kappa-B-activating protein, C-terminal [PF06047] (119-218)
  IPR013748 Replication factor C, C-terminal [PF08542] (301-384)
  IPR027417 P-loop containing nucleoside triphosphate hydrolase [SSF52540] (214-296)
  IPR040466 NF-kappa-B-activating protein [PTHR13087] (4-221)